Protein AF-A0AAC9HIW6-F1 (afdb_monomer)

Organism: Neomoorella thermoacetica (NCBI:txid1525)

Radius of gyration: 134.72 Å; Cα contacts (8 Å, |Δi|>4): 566; chains: 1; bounding box: 267×72×324 Å

Solvent-accessible surface area (backbone atoms only — not comparable to full-atom values): 29238 Å² total; per-residue (Å²): 131,88,80,77,84,81,56,79,87,78,58,59,91,78,73,78,48,80,86,75,48,47,89,92,57,62,85,50,72,87,77,58,80,74,64,59,77,73,52,54,58,70,50,55,76,42,67,44,76,46,74,49,79,44,72,67,45,78,42,55,54,67,35,43,58,46,83,43,36,85,79,64,51,91,64,54,34,23,78,82,32,73,86,77,53,34,26,36,43,38,54,84,88,72,13,62,20,55,39,22,32,48,86,79,70,42,74,39,68,48,77,57,97,91,41,79,35,58,40,33,31,39,35,35,67,43,82,88,80,74,36,37,36,39,32,33,26,26,50,80,35,86,96,56,35,79,36,84,35,61,35,86,52,63,45,45,31,22,36,33,45,48,30,28,42,65,59,67,53,74,70,56,53,54,65,65,53,75,58,68,56,95,89,72,80,69,70,72,64,48,30,60,52,16,36,53,42,23,50,52,68,20,90,89,44,68,50,72,94,79,89,75,83,73,66,98,53,26,52,61,53,50,52,50,51,49,51,52,50,49,52,52,52,51,52,50,52,51,50,53,50,52,50,50,49,52,52,50,53,50,52,50,52,51,51,52,51,53,49,53,51,52,52,53,51,50,54,52,50,52,52,51,51,51,51,51,52,51,49,53,70,69,30,79,80,24,66,68,55,41,49,48,54,52,49,54,52,50,51,51,52,51,52,54,49,52,56,51,51,53,52,49,53,51,51,51,51,50,52,54,50,53,53,51,50,53,54,52,36,59,72,31,89,52,92,83,26,21,54,59,65,39,69,56,91,57,91,79,66,82,52,93,47,58,21,52,58,50,34,52,50,53,50,51,55,49,52,54,50,52,50,52,49,51,53,53,52,49,54,52,50,51,52,52,48,51,52,50,50,53,52,48,55,51,49,54,44,64,78,61,44,100,52,98,42,73,63,66,59,48,55,78,56,30,39,98,86,73,45,71,36,84,86,71,86,60,86,45,81,53,77,54,78,47,74,62,58,63,72,37,37,62,46,70,49,63,88,98,49,67,34,60,90,75,82,49,68,49,42,24,50,76,81,42,78,52,49,79,78,77,59,30,39,80,36,59,48,99,84,58,38,34,42,30,40,35,26,70,92,53,56,41,52,90,85,50,39,37,35,44,32,29,54,41,66,74,86,116

Nearest PDB structures (foldseek):
  2bc4-assembly2_C  TM=2.965E-01  e=9.531E-01  Homo sapiens
  5fm5-assembly1_O  TM=4.163E-01  e=2.205E+00  Homo sapiens
  8to0-assembly1_j  TM=3.409E-01  e=9.983E+00  Mus musculus
  3zn6-assembly1_A-2  TM=1.725E-01  e=2.085E+00  Thermus virus P23-77

Sequence (508 aa):
MPIARIRGEQIKLGVIGNPHIDANNPIEESKLSINWNSHTEALQNKKVVDYIQVNDTSVAAGASEVDVSTIIGSRPTTASDPLSGEGVIVDAPKNKCIIRDGVTNEPITTVINSVAYEVFGRLTYDSVNSKFILKFFTASGAGGAEEPYTFASAATIDWQFAQRFNLLTVDELFAANEKFVEGAADASAHLNISQLAHDLYGASYNLDASGLPKLSKPVTQQIADEVSRAQTAEADLQSQINTEITNRTNAISDLQTQLNNEIAARQSADNNLQNLINTETSGVNNPAVKAKNIIDEVVTARGANTTLSDRLAAIETTAQNDVSQLKSDLASTAVGKGASMVGIEDAGAKFASSTVEGALSELFDKVNTDVANEASARQAADSALDGRVTALENEVTTARGSLASIDARLDVALNENGTLKEGTKIHVHKKAVVTPVVGQTRVDMPANEYFQNDGTLDVYVNGLLQAPGVNYTEVYDAQGRGIAVDFAPDTFVDGDVVILKWVVNNQA

Secondary structure (DSSP, 8-state):
-PPPPPPGGGS-TTSS-GGGS-TTS---GGGS---THHHHHHHHT-EEEEEEEEEEEEE-TT-SEEE-HHHHTT--BTTT-TTT--EE--STTT-EEEEEETTT-PBPEEEETTEEEEEEEEEEEETTTTEEEEEEEE--STTS--EE---SS-EEEEEEEEEEEE---HHHHHHHTT---TT-S-SHHHHHHHHHHHHHH-TTS---SS-S-S-SS-HHHHHHHHHHHHHHHHHHHHHHHHHHHHHHHHHHHHHHHHHHHHHHHHHHHHHHHHHHHHHHHH-TTSHHHHHHHHHHHHHHHHHHHHHHHHHHHHHHHHHHHHHHHHHHHHH--STTSGGGG-B---TT---S-SBHHHHHHHHHHHHHHHHHHHHHHHHHHHHHHHHHHHHHHHHHHHHH-SSS-HHHHHTTTB-TTSSBPTT---EEEEEEEE-PPTT--EEEPPTT--B-TTT--EEEETTEEEPBTTTBEEEE-TTS-EEEEE-TTSPPPTT--EEEEEEEE---

Mean predicted aligned error: 22.11 Å

Foldseek 3Di:
DDDDDDDPVNDPPPNDDPVNQPPVHHCPVVNVPPPVVVVVVVAQLDKDKDKDKDAFAKDAAFDQKDWCCVVQDPWDELVNCVPNSFTFDQDPPQQKKQKAFRPPRHFDWDADPNDIWGKIWRWHADPVVRITMTGIWTLPDDPRDTDGDTHNHMTTMMIITIGIDGPDDPVVVVVVVVPPDPPDPDDPVLAVVQLVCCLAPNDVGDDDDDPDDRDPGRPVVVVVVVVVVVVVVVVVVVVVVVVVVVVVVVVVVVVVVVVVVVVVVVVVVVVVVVVVVVCQVPPCPNPVVVVVVVVVVVVVVVVVVVVVVVVVVVVVVVVVVVVVVLVVQCPDPDQPGHQNPDADDPPPPPAPDRTPVRRVVVVVVVVVVVVVVVVVVVVVVVVVVVVVVVVVVVVVCVVCDPDDDPCVVCVVFADPVRHGDAPPWDKDKDKDKDDDDFFFFKDWDPPPDFAAPPPFKWKAKPRHTDDEPPQWDFDADPVRTGTIIGRPPDTDHPPMMMMMMGMDTPRD

Structure (mmCIF, N/CA/C/O backbone):
data_AF-A0AAC9HIW6-F1
#
_entry.id   AF-A0AAC9HIW6-F1
#
loop_
_atom_site.group_PDB
_atom_site.id
_atom_site.type_symbol
_atom_site.label_atom_id
_atom_site.label_alt_id
_atom_site.label_comp_id
_atom_site.label_asym_id
_atom_site.label_entity_id
_atom_site.label_seq_id
_atom_site.pdbx_PDB_ins_code
_atom_site.Cartn_x
_atom_site.Cartn_y
_atom_site.Cartn_z
_atom_site.occupancy
_atom_site.B_iso_or_equiv
_atom_site.auth_seq_id
_atom_site.auth_comp_id
_atom_site.auth_asym_id
_atom_site.auth_atom_id
_atom_site.pdbx_PDB_model_num
ATOM 1 N N . MET A 1 1 ? 137.167 4.591 -92.604 1.00 44.09 1 MET A N 1
ATOM 2 C CA . MET A 1 1 ? 136.403 4.903 -93.833 1.00 44.09 1 MET A CA 1
ATOM 3 C C . MET A 1 1 ? 134.966 5.196 -93.422 1.00 44.09 1 MET A C 1
ATOM 5 O O . MET A 1 1 ? 134.472 4.465 -92.572 1.00 44.09 1 MET A O 1
ATOM 9 N N . PRO A 1 2 ? 134.326 6.265 -93.918 1.00 47.91 2 PRO A N 1
ATOM 10 C CA . PRO A 1 2 ? 132.972 6.629 -93.507 1.00 47.91 2 PRO A CA 1
ATOM 11 C C . PRO A 1 2 ? 131.969 5.597 -94.040 1.00 47.91 2 PRO A C 1
ATOM 13 O O . PRO A 1 2 ? 131.916 5.344 -95.242 1.00 47.91 2 PRO A O 1
ATOM 16 N N . ILE A 1 3 ? 131.202 4.981 -93.138 1.00 52.31 3 ILE A N 1
ATOM 17 C CA . ILE A 1 3 ? 130.107 4.066 -93.484 1.00 52.31 3 ILE A CA 1
ATOM 18 C C . ILE A 1 3 ? 129.004 4.884 -94.165 1.00 52.31 3 ILE A C 1
ATOM 20 O O . ILE A 1 3 ? 128.481 5.844 -93.599 1.00 52.31 3 ILE A O 1
ATOM 24 N N . ALA A 1 4 ? 128.683 4.522 -95.405 1.00 60.56 4 ALA A N 1
ATOM 25 C CA . ALA A 1 4 ? 127.631 5.157 -96.183 1.00 60.56 4 ALA A CA 1
ATOM 26 C C . ALA A 1 4 ? 126.255 4.908 -95.542 1.00 60.56 4 ALA A C 1
ATOM 28 O O . ALA A 1 4 ? 125.926 3.785 -95.162 1.00 60.56 4 ALA A O 1
ATOM 29 N N . ARG A 1 5 ? 125.436 5.962 -95.448 1.00 59.97 5 ARG A N 1
ATOM 30 C CA . ARG A 1 5 ? 124.025 5.872 -95.042 1.00 59.97 5 ARG A CA 1
ATOM 31 C C . ARG A 1 5 ? 123.270 4.989 -96.043 1.00 59.97 5 ARG A C 1
ATOM 33 O O . ARG A 1 5 ? 123.221 5.319 -97.227 1.00 59.97 5 ARG A O 1
ATOM 40 N N . ILE A 1 6 ? 122.688 3.893 -95.563 1.00 66.56 6 ILE A N 1
ATOM 41 C CA . ILE A 1 6 ? 121.855 2.978 -96.357 1.00 66.56 6 ILE A CA 1
ATOM 42 C C . ILE A 1 6 ? 120.512 3.670 -96.641 1.00 66.56 6 ILE A C 1
ATOM 44 O O . ILE A 1 6 ? 119.904 4.227 -95.726 1.00 66.56 6 ILE A O 1
ATOM 48 N N . ARG A 1 7 ? 120.053 3.672 -97.899 1.00 66.88 7 ARG A N 1
ATOM 49 C CA . ARG A 1 7 ? 118.722 4.196 -98.274 1.00 66.88 7 ARG A CA 1
ATOM 50 C C . ARG A 1 7 ? 117.669 3.089 -98.190 1.00 66.88 7 ARG A C 1
ATOM 52 O O . ARG A 1 7 ? 117.997 1.922 -98.391 1.00 66.88 7 ARG A O 1
ATOM 59 N N . GLY A 1 8 ? 116.411 3.454 -97.929 1.00 59.19 8 GLY A N 1
ATOM 60 C CA . GLY A 1 8 ? 115.307 2.511 -97.687 1.00 59.19 8 GLY A CA 1
ATOM 61 C C . GLY A 1 8 ? 115.067 1.490 -98.806 1.00 59.19 8 GLY A C 1
ATOM 62 O O . GLY A 1 8 ? 114.638 0.378 -98.525 1.00 59.19 8 GLY A O 1
ATOM 63 N N . GLU A 1 9 ? 115.433 1.802 -100.052 1.00 67.25 9 GLU A N 1
ATOM 64 C CA . GLU A 1 9 ? 115.300 0.869 -101.182 1.00 67.25 9 GLU A CA 1
ATOM 65 C C . GLU A 1 9 ? 116.338 -0.272 -101.169 1.00 67.25 9 GLU A C 1
ATOM 67 O O . GLU A 1 9 ? 116.169 -1.274 -101.861 1.00 67.25 9 GLU A O 1
ATOM 72 N N . GLN A 1 10 ? 117.419 -0.149 -100.387 1.00 65.81 10 GLN A N 1
ATOM 73 C CA . GLN A 1 10 ? 118.483 -1.160 -100.291 1.00 65.81 10 GLN A CA 1
ATOM 74 C C . GLN A 1 10 ? 118.188 -2.254 -99.251 1.00 65.81 10 GLN A C 1
ATOM 76 O O . GLN A 1 10 ? 118.925 -3.238 -99.174 1.00 65.81 10 GLN A O 1
ATOM 81 N N . ILE A 1 11 ? 117.112 -2.114 -98.471 1.00 67.06 11 ILE A N 1
ATOM 82 C CA . ILE A 1 11 ? 116.659 -3.116 -97.503 1.00 67.06 11 ILE A CA 1
ATOM 83 C C . ILE A 1 11 ? 115.458 -3.835 -98.120 1.00 67.06 11 ILE A C 1
ATOM 85 O O . ILE A 1 11 ? 114.354 -3.299 -98.168 1.00 67.06 11 ILE A O 1
ATOM 89 N N . LYS A 1 12 ? 115.664 -5.058 -98.626 1.00 64.19 12 LYS A N 1
ATOM 90 C CA . LYS A 1 12 ? 114.551 -5.876 -99.133 1.00 64.19 12 LYS A CA 1
ATOM 91 C C . LYS A 1 12 ? 113.616 -6.252 -97.976 1.00 64.19 12 LYS A C 1
ATOM 93 O O . LYS A 1 12 ? 114.070 -6.544 -96.867 1.00 64.19 12 LYS A O 1
ATOM 98 N N . LEU A 1 13 ? 112.312 -6.266 -98.248 1.00 56.16 13 LEU A N 1
ATOM 99 C CA . LEU A 1 13 ? 111.277 -6.635 -97.281 1.00 56.16 13 LEU A CA 1
ATOM 100 C C . LEU A 1 13 ? 111.571 -8.038 -96.707 1.00 56.16 13 LEU A C 1
ATOM 102 O O . LEU A 1 13 ? 111.753 -8.986 -97.468 1.00 56.16 13 LEU A O 1
ATOM 106 N N . GLY A 1 14 ? 111.674 -8.154 -95.378 1.00 63.53 14 GLY A N 1
ATOM 107 C CA . GLY A 1 14 ? 111.996 -9.407 -94.675 1.00 63.53 14 GLY A CA 1
ATOM 108 C C . GLY A 1 14 ? 113.484 -9.662 -94.377 1.00 63.53 14 GLY A C 1
ATOM 109 O O . GLY A 1 14 ? 113.801 -10.670 -93.754 1.00 63.53 14 GLY A O 1
ATOM 110 N N . VAL A 1 15 ? 114.402 -8.765 -94.769 1.00 62.41 15 VAL A N 1
ATOM 111 C CA . VAL A 1 15 ? 115.852 -8.906 -94.490 1.00 62.41 15 VAL A CA 1
ATOM 112 C C . VAL A 1 15 ? 116.227 -8.512 -93.052 1.00 62.41 15 VAL A C 1
ATOM 114 O O . VAL A 1 15 ? 117.211 -9.015 -92.518 1.00 62.41 15 VAL A O 1
ATOM 117 N N . ILE A 1 16 ? 115.416 -7.687 -92.381 1.00 61.56 16 ILE A N 1
ATOM 118 C CA . ILE A 1 16 ? 115.537 -7.418 -90.939 1.00 61.56 16 ILE A CA 1
ATOM 119 C C . ILE A 1 16 ? 114.528 -8.308 -90.203 1.00 61.56 16 ILE A C 1
ATOM 121 O O . ILE A 1 16 ? 113.369 -7.947 -90.033 1.00 61.56 16 ILE A O 1
ATOM 125 N N . GLY A 1 17 ? 114.958 -9.510 -89.817 1.00 61.03 17 GLY A N 1
ATOM 126 C CA . GLY A 1 17 ? 114.200 -10.384 -88.911 1.00 61.03 17 GLY A CA 1
ATOM 127 C C . GLY A 1 17 ? 114.368 -9.997 -87.435 1.00 61.03 17 GLY A C 1
ATOM 128 O O . GLY A 1 17 ? 115.330 -9.315 -87.088 1.00 61.03 17 GLY A O 1
ATOM 129 N N . ASN A 1 18 ? 113.485 -10.506 -86.569 1.00 58.16 18 ASN A N 1
ATOM 130 C CA . ASN A 1 18 ? 113.447 -10.255 -85.116 1.00 58.16 18 ASN A CA 1
ATOM 131 C C . ASN A 1 18 ? 114.799 -10.354 -84.354 1.00 58.16 18 ASN A C 1
ATOM 133 O O . ASN A 1 18 ? 114.963 -9.621 -83.387 1.00 58.16 18 ASN A O 1
ATOM 137 N N . PRO A 1 19 ? 115.795 -11.174 -84.762 1.00 58.41 19 PRO A N 1
ATOM 138 C CA . PRO A 1 19 ? 117.112 -11.198 -84.110 1.00 58.41 19 PRO A CA 1
ATOM 139 C C . PRO A 1 19 ? 117.991 -9.956 -84.353 1.00 58.41 19 PRO A C 1
ATOM 141 O O . PRO A 1 19 ? 119.019 -9.811 -83.702 1.00 58.41 19 PRO A O 1
ATOM 144 N N . HIS A 1 20 ? 117.638 -9.089 -85.310 1.00 60.75 20 HIS A N 1
ATOM 145 C CA . HIS A 1 20 ? 118.397 -7.874 -85.652 1.00 60.75 20 HIS A CA 1
ATOM 146 C C . HIS A 1 20 ? 117.937 -6.634 -84.873 1.00 60.75 20 HIS A C 1
ATOM 148 O O . HIS A 1 20 ? 118.502 -5.554 -85.042 1.00 60.75 20 HIS A O 1
ATOM 154 N N . ILE A 1 21 ? 116.909 -6.790 -84.040 1.00 63.66 21 ILE A N 1
ATOM 155 C CA . ILE A 1 21 ? 116.496 -5.815 -83.039 1.00 63.66 21 ILE A CA 1
ATOM 156 C C . ILE A 1 21 ? 117.075 -6.335 -81.721 1.00 63.66 21 ILE A C 1
ATOM 158 O O . ILE A 1 21 ? 116.691 -7.404 -81.253 1.00 63.66 21 ILE A O 1
ATOM 162 N N . ASP A 1 22 ? 118.066 -5.634 -81.173 1.00 61.56 22 ASP A N 1
ATOM 163 C CA . ASP A 1 22 ? 118.659 -5.976 -79.879 1.00 61.56 22 ASP A CA 1
ATOM 164 C C . ASP A 1 22 ? 117.562 -5.970 -78.805 1.00 61.56 22 ASP A C 1
ATOM 166 O O . ASP A 1 22 ? 116.867 -4.970 -78.631 1.00 61.56 22 ASP A O 1
ATOM 170 N N . ALA A 1 23 ? 117.404 -7.075 -78.072 1.00 62.59 23 ALA A N 1
ATOM 171 C CA . ALA A 1 23 ? 116.426 -7.175 -76.988 1.00 62.59 23 ALA A CA 1
ATOM 172 C C . ALA A 1 23 ? 116.682 -6.146 -75.868 1.00 62.59 23 ALA A C 1
ATOM 174 O O . ALA A 1 23 ? 115.753 -5.789 -75.147 1.00 62.59 23 ALA A O 1
ATOM 175 N N . ASN A 1 24 ? 117.917 -5.644 -75.746 1.00 65.00 24 ASN A N 1
ATOM 176 C CA . ASN A 1 24 ? 118.284 -4.594 -74.797 1.00 65.00 24 ASN A CA 1
ATOM 177 C C . ASN A 1 24 ? 118.115 -3.172 -75.362 1.00 65.00 24 ASN A C 1
ATOM 179 O O . ASN A 1 24 ? 118.174 -2.215 -74.596 1.00 65.00 24 ASN A O 1
ATOM 183 N N . ASN A 1 25 ? 117.898 -3.023 -76.673 1.00 61.91 25 ASN A N 1
ATOM 184 C CA . ASN A 1 25 ? 117.625 -1.748 -77.342 1.00 61.91 25 ASN A CA 1
ATOM 185 C C . ASN A 1 25 ? 116.471 -1.916 -78.350 1.00 61.91 25 ASN A C 1
ATOM 187 O O . ASN A 1 25 ? 116.685 -1.793 -79.564 1.00 61.91 25 ASN A O 1
ATOM 191 N N . PRO A 1 26 ? 115.246 -2.223 -77.879 1.00 62.62 26 PRO A N 1
ATOM 192 C CA . PRO A 1 26 ? 114.083 -2.260 -78.753 1.00 62.62 26 PRO A CA 1
ATOM 193 C C . PRO A 1 26 ? 113.913 -0.896 -79.437 1.00 62.62 26 PRO A C 1
ATOM 195 O O . PRO A 1 26 ? 114.152 0.148 -78.829 1.00 62.62 26 PRO A O 1
ATOM 198 N N . ILE A 1 27 ? 113.505 -0.885 -80.711 1.00 67.12 27 ILE A N 1
ATOM 199 C CA . ILE A 1 27 ? 113.078 0.357 -81.368 1.00 67.12 27 ILE A CA 1
ATOM 200 C C . ILE A 1 27 ? 111.833 0.825 -80.617 1.00 67.12 27 ILE A C 1
ATOM 202 O O . ILE A 1 27 ? 110.750 0.277 -80.802 1.00 67.12 27 ILE A O 1
ATOM 206 N N . GLU A 1 28 ? 112.008 1.797 -79.728 1.00 62.00 28 GLU A N 1
ATOM 207 C CA . GLU A 1 28 ? 110.903 2.405 -79.001 1.00 62.00 28 GLU A CA 1
ATOM 208 C C . GLU A 1 28 ? 109.886 2.973 -79.996 1.00 62.00 28 GLU A C 1
ATOM 210 O O . GLU A 1 28 ? 110.254 3.523 -81.035 1.00 62.00 28 GLU A O 1
ATOM 215 N N . GLU A 1 29 ? 108.600 2.885 -79.670 1.00 57.56 29 GLU A N 1
ATOM 216 C CA . GLU A 1 29 ? 107.505 3.412 -80.495 1.00 57.56 29 GLU A CA 1
ATOM 217 C C . GLU A 1 29 ? 107.685 4.920 -80.792 1.00 57.56 29 GLU A C 1
ATOM 219 O O . GLU A 1 29 ? 107.301 5.411 -81.851 1.00 57.56 29 GLU A O 1
ATOM 224 N N . SER A 1 30 ? 108.422 5.632 -79.927 1.00 56.78 30 SER A N 1
ATOM 225 C CA . SER A 1 30 ? 108.881 7.020 -80.104 1.00 56.78 30 SER A CA 1
ATOM 226 C C . SER A 1 30 ? 109.753 7.249 -81.353 1.00 56.78 30 SER A C 1
ATOM 228 O O . SER A 1 30 ? 109.843 8.369 -81.861 1.00 56.78 30 SER A O 1
ATOM 230 N N . LYS A 1 31 ? 110.396 6.194 -81.869 1.00 59.75 31 LYS A N 1
ATOM 231 C CA . LYS A 1 31 ? 111.268 6.186 -83.055 1.00 59.75 31 LYS A CA 1
ATOM 232 C C . LYS A 1 31 ? 110.527 5.754 -84.331 1.00 59.75 31 LYS A C 1
ATOM 234 O O . LYS A 1 31 ? 111.092 5.866 -85.418 1.00 59.75 31 LYS A O 1
ATOM 239 N N . LEU A 1 32 ? 109.274 5.303 -84.214 1.00 59.78 32 LEU A N 1
ATOM 240 C CA . LEU A 1 32 ? 108.338 5.041 -85.312 1.00 59.78 32 LEU A CA 1
ATOM 241 C C . LEU A 1 32 ? 107.394 6.243 -85.447 1.00 59.78 32 LEU A C 1
ATOM 243 O O . LEU A 1 32 ? 106.237 6.205 -85.043 1.00 59.78 32 LEU A O 1
ATOM 247 N N . SER A 1 33 ? 107.893 7.357 -85.984 1.00 58.78 33 SER A N 1
ATOM 248 C CA . SER A 1 33 ? 107.116 8.597 -86.096 1.00 58.78 33 SER A CA 1
ATOM 249 C C . SER A 1 33 ? 106.036 8.521 -87.190 1.00 58.78 33 SER A C 1
ATOM 251 O O . SER A 1 33 ? 106.168 9.143 -88.242 1.00 58.78 33 SER A O 1
ATOM 253 N N . ILE A 1 34 ? 104.939 7.801 -86.948 1.00 61.44 34 ILE A N 1
ATOM 254 C CA . ILE A 1 34 ? 103.656 8.102 -87.595 1.00 61.44 34 ILE A CA 1
ATOM 255 C C . ILE A 1 34 ? 102.951 9.098 -86.675 1.00 61.44 34 ILE A C 1
ATOM 257 O O . ILE A 1 34 ? 102.331 8.723 -85.683 1.00 61.44 34 ILE A O 1
ATOM 261 N N . ASN A 1 35 ? 103.105 10.391 -86.965 1.00 56.59 35 ASN A N 1
ATOM 262 C CA . ASN A 1 35 ? 102.430 11.448 -86.217 1.00 56.59 35 ASN A CA 1
ATOM 263 C C . ASN A 1 35 ? 100.936 11.464 -86.582 1.00 56.59 35 ASN A C 1
ATOM 265 O O . ASN A 1 35 ? 100.510 12.194 -87.478 1.00 56.59 35 ASN A O 1
ATOM 269 N N . TRP A 1 36 ? 100.144 10.638 -85.898 1.00 55.59 36 TRP A N 1
ATOM 270 C CA . TRP A 1 36 ? 98.689 10.595 -86.048 1.00 55.59 36 TRP A CA 1
ATOM 271 C C . TRP A 1 36 ? 98.019 11.948 -85.758 1.00 55.59 36 TRP A C 1
ATOM 273 O O . TRP A 1 36 ? 97.012 12.255 -86.392 1.00 55.59 36 TRP A O 1
ATOM 283 N N . ASN A 1 37 ? 98.618 12.806 -84.918 1.00 55.38 37 ASN A N 1
ATOM 284 C CA . ASN A 1 37 ? 98.081 14.141 -84.622 1.00 55.38 37 ASN A CA 1
ATOM 285 C C . ASN A 1 37 ? 98.117 15.075 -85.844 1.00 55.38 37 ASN A C 1
ATOM 287 O O . ASN A 1 37 ? 97.235 15.916 -85.990 1.00 55.38 37 ASN A O 1
ATOM 291 N N . SER A 1 38 ? 99.062 14.884 -86.772 1.00 56.53 38 SER A N 1
ATOM 292 C CA . SER A 1 38 ? 99.062 15.577 -88.073 1.00 56.53 38 SER A CA 1
ATOM 293 C C . SER A 1 38 ? 98.054 14.990 -89.073 1.00 56.53 38 SER A C 1
ATOM 295 O O . SER A 1 38 ? 97.793 15.599 -90.106 1.00 56.53 38 SER A O 1
ATOM 297 N N . HIS A 1 39 ? 97.486 13.809 -88.799 1.00 57.12 39 HIS A N 1
ATOM 298 C CA . HIS A 1 39 ? 96.496 13.152 -89.659 1.00 57.12 39 HIS A CA 1
ATOM 299 C C . HIS A 1 39 ? 95.048 13.486 -89.264 1.00 57.12 39 HIS A C 1
ATOM 301 O O . HIS A 1 39 ? 94.166 13.478 -90.121 1.00 57.12 39 HIS A O 1
ATOM 307 N N . THR A 1 40 ? 94.789 13.848 -88.004 1.00 53.66 40 THR A N 1
ATOM 308 C CA . THR A 1 40 ? 93.480 14.348 -87.537 1.00 53.66 40 THR A CA 1
ATOM 309 C C . THR A 1 40 ? 93.068 15.668 -88.199 1.00 53.66 40 THR A C 1
ATOM 311 O O . THR A 1 40 ? 91.885 15.874 -88.480 1.00 53.66 40 THR A O 1
ATOM 314 N N . GLU A 1 41 ? 94.029 16.521 -88.568 1.00 56.22 41 GLU A N 1
ATOM 315 C CA . GLU A 1 41 ? 93.767 17.763 -89.315 1.00 56.22 41 GLU A CA 1
ATOM 316 C C . GLU A 1 41 ? 93.241 17.506 -90.741 1.00 56.22 41 GLU A C 1
ATOM 318 O O . GLU A 1 41 ? 92.534 18.341 -91.312 1.00 56.22 41 GLU A O 1
ATOM 323 N N . ALA A 1 42 ? 93.519 16.331 -91.321 1.00 56.47 42 ALA A N 1
ATOM 324 C CA . ALA A 1 42 ? 93.086 16.000 -92.676 1.00 56.47 42 ALA A CA 1
ATOM 325 C C . ALA A 1 42 ? 91.572 15.749 -92.791 1.00 56.47 42 ALA A C 1
ATOM 327 O O . ALA A 1 42 ? 91.059 15.801 -93.910 1.00 56.47 42 ALA A O 1
ATOM 328 N N . LEU A 1 43 ? 90.870 15.499 -91.674 1.00 57.25 43 LEU A N 1
ATOM 329 C CA . LEU A 1 43 ? 89.418 15.267 -91.624 1.00 57.25 43 LEU A CA 1
ATOM 330 C C . LEU A 1 43 ? 88.646 16.402 -90.932 1.00 57.25 43 LEU A C 1
ATOM 332 O O . LEU A 1 43 ? 87.542 16.710 -91.371 1.00 57.25 43 LEU A O 1
ATOM 336 N N . GLN A 1 44 ? 89.224 17.078 -89.931 1.00 59.38 44 GLN A N 1
ATOM 337 C CA . GLN A 1 44 ? 88.555 18.176 -89.209 1.00 59.38 44 GLN A CA 1
ATOM 338 C C . GLN A 1 44 ? 88.249 19.401 -90.093 1.00 59.38 44 GLN A C 1
ATOM 340 O O . GLN A 1 44 ? 87.242 20.070 -89.888 1.00 59.38 44 GLN A O 1
ATOM 345 N N . ASN A 1 45 ? 89.050 19.652 -91.136 1.00 59.59 45 ASN A N 1
ATOM 346 C CA . ASN A 1 45 ? 88.795 20.716 -92.121 1.00 59.59 45 ASN A CA 1
ATOM 347 C C . ASN A 1 45 ? 88.087 20.227 -93.400 1.00 59.59 45 ASN A C 1
ATOM 349 O O . ASN A 1 45 ? 87.976 20.971 -94.381 1.00 59.59 45 ASN A O 1
ATOM 353 N N . LYS A 1 46 ? 87.602 18.979 -93.435 1.00 65.88 46 LYS A N 1
ATOM 354 C CA . LYS A 1 46 ? 86.777 18.486 -94.546 1.00 65.88 46 LYS A CA 1
ATOM 355 C C . LYS A 1 46 ? 85.322 18.826 -94.255 1.00 65.88 46 LYS A C 1
ATOM 357 O O . LYS A 1 46 ? 84.661 18.153 -93.473 1.00 65.88 46 LYS A O 1
ATOM 362 N N . LYS A 1 47 ? 84.820 19.874 -94.911 1.00 74.00 47 LYS A N 1
ATOM 363 C CA . LYS A 1 47 ? 83.390 20.199 -94.883 1.00 74.00 47 LYS A CA 1
ATOM 364 C C . LYS A 1 47 ? 82.611 19.078 -95.565 1.00 74.00 47 LYS A C 1
ATOM 366 O O . LYS A 1 47 ? 82.938 18.707 -96.697 1.00 74.00 47 LYS A O 1
ATOM 371 N N . VAL A 1 48 ? 81.575 18.578 -94.903 1.00 79.12 48 VAL A N 1
ATOM 372 C CA . VAL A 1 48 ? 80.612 17.663 -95.520 1.00 79.12 48 VAL A CA 1
ATOM 373 C C . VAL A 1 48 ? 79.467 18.496 -96.075 1.00 79.12 48 VAL A C 1
ATOM 375 O O . VAL A 1 48 ? 78.988 19.429 -95.428 1.00 79.12 48 VAL A O 1
ATOM 378 N N . VAL A 1 49 ? 79.078 18.189 -97.311 1.00 82.31 49 VAL A N 1
ATOM 379 C CA . VAL A 1 49 ? 77.858 18.727 -97.908 1.00 82.31 49 VAL A CA 1
ATOM 380 C C . VAL A 1 49 ? 76.735 17.761 -97.580 1.00 82.31 49 VAL A C 1
ATOM 382 O O . VAL A 1 49 ? 76.815 16.589 -97.941 1.00 82.31 49 VAL A O 1
ATOM 385 N N . ASP A 1 50 ? 75.705 18.268 -96.923 1.00 86.44 50 ASP A N 1
ATOM 386 C CA . ASP A 1 50 ? 74.453 17.557 -96.708 1.00 86.44 50 ASP A CA 1
ATOM 387 C C . ASP A 1 50 ? 73.374 18.149 -97.616 1.00 86.44 50 ASP A C 1
ATOM 389 O O . ASP A 1 50 ? 73.267 19.371 -97.759 1.00 86.44 50 ASP A O 1
ATOM 393 N N . TYR A 1 51 ? 72.623 17.264 -98.267 1.00 86.12 51 TYR A N 1
ATOM 394 C CA . TYR A 1 51 ? 71.497 17.621 -99.118 1.00 86.12 51 TYR A CA 1
ATOM 395 C C . TYR A 1 51 ? 70.222 17.392 -98.324 1.00 86.12 51 TYR A C 1
ATOM 397 O O . TYR A 1 51 ? 69.789 16.258 -98.128 1.00 86.12 51 TYR A O 1
ATOM 405 N N . ILE A 1 52 ? 69.612 18.487 -97.889 1.00 87.69 52 ILE A N 1
ATOM 406 C CA . ILE A 1 52 ? 68.364 18.438 -97.142 1.00 87.69 52 ILE A CA 1
ATOM 407 C C . ILE A 1 52 ? 67.222 18.341 -98.139 1.00 87.69 52 ILE A C 1
ATOM 409 O O . ILE A 1 52 ? 67.030 19.242 -98.958 1.00 87.69 52 ILE A O 1
ATOM 413 N N . GLN A 1 53 ? 66.464 17.253 -98.040 1.00 90.56 53 GLN A N 1
ATOM 414 C CA . GLN A 1 53 ? 65.200 17.078 -98.739 1.00 90.56 53 GLN A CA 1
ATOM 415 C C . GLN A 1 53 ? 64.112 17.916 -98.065 1.00 90.56 53 GLN A C 1
ATOM 417 O O . GLN A 1 53 ? 63.892 17.819 -96.857 1.00 90.56 53 GLN A O 1
ATOM 422 N N . VAL A 1 54 ? 63.408 18.700 -98.869 1.00 90.56 54 VAL A N 1
ATOM 423 C CA . VAL A 1 54 ? 62.185 19.404 -98.506 1.00 90.56 54 VAL A CA 1
ATOM 424 C C . VAL A 1 54 ? 61.079 18.878 -99.405 1.00 90.56 54 VAL A C 1
ATOM 426 O O . VAL A 1 54 ? 61.220 18.890 -100.627 1.00 90.56 54 VAL A O 1
ATOM 429 N N . ASN A 1 55 ? 59.981 18.443 -98.798 1.00 90.81 55 ASN A N 1
ATOM 430 C CA . ASN A 1 55 ? 58.827 17.946 -99.533 1.00 90.81 55 ASN A CA 1
ATOM 431 C C . ASN A 1 55 ? 57.684 18.959 -99.514 1.00 90.81 55 ASN A C 1
ATOM 433 O O . ASN A 1 55 ? 57.623 19.825 -98.637 1.00 90.81 55 ASN A O 1
ATOM 437 N N . ASP A 1 56 ? 56.778 18.821 -100.473 1.00 90.06 56 ASP A N 1
ATOM 438 C CA . ASP A 1 56 ? 55.467 19.465 -100.484 1.00 90.06 56 ASP A CA 1
ATOM 439 C C . ASP A 1 56 ? 55.487 21.008 -100.439 1.00 90.06 56 ASP A C 1
ATOM 441 O O . ASP A 1 56 ? 54.626 21.653 -99.835 1.00 90.06 56 ASP A O 1
ATOM 445 N N . THR A 1 57 ? 56.465 21.647 -101.092 1.00 91.81 57 THR A N 1
ATOM 446 C CA . THR A 1 57 ? 56.512 23.116 -101.175 1.00 91.81 57 THR A CA 1
ATOM 447 C C . THR A 1 57 ? 55.555 23.630 -102.251 1.00 91.81 57 THR A C 1
ATOM 449 O O . THR A 1 57 ? 55.712 23.336 -103.433 1.00 91.81 57 THR A O 1
ATOM 452 N N . SER A 1 58 ? 54.571 24.436 -101.858 1.00 92.00 58 SER A N 1
ATOM 453 C CA . SER A 1 58 ? 53.587 25.019 -102.780 1.00 92.00 58 SER A CA 1
ATOM 454 C C . SER A 1 58 ? 54.167 26.168 -103.614 1.00 92.00 58 SER A C 1
ATOM 456 O O . SER A 1 58 ? 54.707 27.133 -103.073 1.00 92.00 58 SER A O 1
ATOM 458 N N . VAL A 1 59 ? 53.969 26.114 -104.932 1.00 92.06 59 VAL A N 1
ATOM 459 C CA . VAL A 1 59 ? 54.334 27.145 -105.914 1.00 92.06 59 VAL A CA 1
ATOM 460 C C . VAL A 1 59 ? 53.066 27.681 -106.580 1.00 92.06 59 VAL A C 1
ATOM 462 O O . VAL A 1 59 ? 52.238 26.915 -107.073 1.00 92.06 59 VAL A O 1
ATOM 465 N N . ALA A 1 60 ? 52.890 29.003 -106.606 1.00 91.81 60 ALA A N 1
ATOM 466 C CA . ALA A 1 60 ? 51.727 29.637 -107.228 1.00 91.81 60 ALA A CA 1
ATOM 467 C C . ALA A 1 60 ? 51.834 29.686 -108.767 1.00 91.81 60 ALA A C 1
ATOM 469 O O . ALA A 1 60 ? 52.929 29.727 -109.328 1.00 91.81 60 ALA A O 1
ATOM 470 N N . ALA A 1 61 ? 50.691 29.745 -109.460 1.00 90.56 61 ALA A N 1
ATOM 471 C CA . ALA A 1 61 ? 50.665 29.975 -110.906 1.00 90.56 61 ALA A CA 1
ATOM 472 C C . ALA A 1 61 ? 51.288 31.340 -111.250 1.00 90.56 61 ALA A C 1
ATOM 474 O O . ALA A 1 61 ? 50.983 32.345 -110.608 1.00 90.56 61 ALA A O 1
ATOM 475 N N . GLY A 1 62 ? 52.144 31.382 -112.267 1.00 90.12 62 GLY A N 1
ATOM 476 C CA . GLY A 1 62 ? 52.885 32.575 -112.674 1.00 90.12 62 GLY A CA 1
ATOM 477 C C . GLY A 1 62 ? 54.104 32.901 -111.804 1.00 90.12 62 GLY A C 1
ATOM 478 O O . GLY A 1 62 ? 54.724 33.939 -112.020 1.00 90.12 62 GLY A O 1
ATOM 479 N N . ALA A 1 63 ? 54.467 32.056 -110.833 1.00 91.38 63 ALA A N 1
ATOM 480 C CA . ALA A 1 63 ? 55.632 32.292 -109.986 1.00 91.38 63 ALA A CA 1
ATOM 481 C C . ALA A 1 63 ? 56.941 31.893 -110.692 1.00 91.38 63 ALA A C 1
ATOM 483 O O . ALA A 1 63 ? 57.073 30.780 -111.210 1.00 91.38 63 ALA A O 1
ATOM 484 N N . SER A 1 64 ? 57.924 32.796 -110.670 1.00 91.62 64 SER A N 1
ATOM 485 C CA . SER A 1 64 ? 59.320 32.540 -111.063 1.00 91.62 64 SER A CA 1
ATOM 486 C C . SER A 1 64 ? 60.253 32.337 -109.862 1.00 91.62 64 SER A C 1
ATOM 488 O O . SER A 1 64 ? 61.430 32.014 -110.026 1.00 91.62 64 SER A O 1
ATOM 490 N N . GLU A 1 65 ? 59.736 32.536 -108.648 1.00 93.75 65 GLU A N 1
ATOM 491 C CA . GLU A 1 65 ? 60.447 32.351 -107.386 1.00 93.75 65 GLU A CA 1
ATOM 492 C C . GLU A 1 65 ? 59.481 32.095 -106.217 1.00 93.75 65 GLU A C 1
ATOM 494 O O . GLU A 1 65 ? 58.296 32.424 -106.303 1.00 93.75 65 GLU A O 1
ATOM 499 N N . VAL A 1 66 ? 59.987 31.510 -105.127 1.00 94.12 66 VAL A N 1
ATOM 500 C CA . VAL A 1 66 ? 59.248 31.248 -103.880 1.00 94.12 66 VAL A CA 1
ATOM 501 C C . VAL A 1 66 ? 60.098 31.639 -102.670 1.00 94.12 66 VAL A C 1
ATOM 503 O O . VAL A 1 66 ? 61.289 31.328 -102.610 1.00 94.12 66 VAL A O 1
ATOM 506 N N . ASP A 1 67 ? 59.481 32.307 -101.692 1.00 93.50 67 ASP A N 1
ATOM 507 C CA . ASP A 1 67 ? 60.086 32.573 -100.382 1.00 93.50 67 ASP A CA 1
ATOM 508 C C . ASP A 1 67 ? 60.049 31.297 -99.532 1.00 93.50 67 ASP A C 1
ATOM 510 O O . ASP A 1 67 ? 58.981 30.805 -99.169 1.00 93.50 67 ASP A O 1
ATOM 514 N N . VAL A 1 68 ? 61.227 30.758 -99.231 1.00 92.19 68 VAL A N 1
ATOM 515 C CA . VAL A 1 68 ? 61.414 29.502 -98.487 1.00 92.19 68 VAL A CA 1
ATOM 516 C C . VAL A 1 68 ? 62.038 29.745 -97.110 1.00 92.19 68 VAL A C 1
ATOM 518 O O . VAL A 1 68 ? 62.552 28.823 -96.475 1.00 92.19 68 VAL A O 1
ATOM 521 N N . SER A 1 69 ? 61.991 30.985 -96.613 1.00 90.38 69 SER A N 1
ATOM 522 C CA . SER A 1 69 ? 62.657 31.382 -95.365 1.00 90.38 69 SER A CA 1
ATOM 523 C C . SER A 1 69 ? 62.157 30.611 -94.141 1.00 90.38 69 SER A C 1
ATOM 525 O O . SER A 1 69 ? 62.953 30.238 -93.286 1.00 90.38 69 SER A O 1
ATOM 527 N N . THR A 1 70 ? 60.856 30.315 -94.059 1.00 86.88 70 THR A N 1
ATOM 528 C CA . THR A 1 70 ? 60.275 29.537 -92.947 1.00 86.88 70 THR A CA 1
ATOM 529 C C . THR A 1 70 ? 60.696 28.069 -92.963 1.00 86.88 70 THR A C 1
ATOM 531 O O . THR A 1 70 ? 60.771 27.452 -91.905 1.00 86.88 70 THR A O 1
ATOM 534 N N . ILE A 1 71 ? 60.995 27.525 -94.146 1.00 86.81 71 ILE A N 1
ATOM 535 C CA . ILE A 1 71 ? 61.438 26.139 -94.342 1.00 86.81 71 ILE A CA 1
ATOM 536 C C . ILE A 1 71 ? 62.910 25.999 -93.949 1.00 86.81 71 ILE A C 1
ATOM 538 O O . ILE A 1 71 ? 63.290 25.061 -93.250 1.00 86.81 71 ILE A O 1
ATOM 542 N N . ILE A 1 72 ? 63.750 26.938 -94.389 1.00 86.75 72 ILE A N 1
ATOM 543 C CA . ILE A 1 72 ? 65.186 26.915 -94.088 1.00 86.75 72 ILE A CA 1
ATOM 544 C C . ILE A 1 72 ? 65.455 27.337 -92.637 1.00 86.75 72 ILE A C 1
ATOM 546 O O . ILE A 1 72 ? 66.378 26.821 -92.002 1.00 86.75 72 ILE A O 1
ATOM 550 N N . GLY A 1 73 ? 64.631 28.229 -92.089 1.00 84.81 73 GLY A N 1
ATOM 551 C CA . GLY A 1 73 ? 64.751 28.728 -90.725 1.00 84.81 73 GLY A CA 1
ATOM 552 C C . GLY A 1 73 ? 65.965 29.640 -90.539 1.00 84.81 73 GLY A C 1
ATOM 553 O O . GLY A 1 73 ? 66.406 30.328 -91.456 1.00 84.81 73 GLY A O 1
ATOM 554 N N . SER A 1 74 ? 66.530 29.641 -89.332 1.00 80.12 74 SER A N 1
ATOM 555 C CA . SER A 1 74 ? 67.655 30.497 -88.927 1.00 80.12 74 SER A CA 1
ATOM 556 C C . SER A 1 74 ? 69.040 29.943 -89.299 1.00 80.12 74 SER A C 1
ATOM 558 O O . SER A 1 74 ? 70.035 30.271 -88.651 1.00 80.12 74 SER A O 1
ATOM 560 N N . ARG A 1 75 ? 69.130 29.076 -90.317 1.00 80.88 75 ARG A N 1
ATOM 561 C CA . ARG A 1 75 ? 70.408 28.478 -90.731 1.00 80.88 75 ARG A CA 1
ATOM 562 C C . ARG A 1 75 ? 71.348 29.554 -91.302 1.00 80.88 75 ARG A C 1
ATOM 564 O O . ARG A 1 75 ? 70.898 30.370 -92.107 1.00 80.88 75 ARG A O 1
ATOM 571 N N . PRO A 1 76 ? 72.648 29.547 -90.945 1.00 81.06 76 PRO A N 1
ATOM 572 C CA . PRO A 1 76 ? 73.614 30.473 -91.530 1.00 81.06 76 PRO A CA 1
ATOM 573 C C . PRO A 1 76 ? 73.758 30.213 -93.032 1.00 81.06 76 PRO A C 1
ATOM 575 O O . PRO A 1 76 ? 73.488 29.108 -93.506 1.00 81.06 76 PRO A O 1
ATOM 578 N N . THR A 1 77 ? 74.200 31.215 -93.788 1.00 79.31 77 THR A N 1
ATOM 579 C CA . THR A 1 77 ? 74.510 31.073 -95.220 1.00 79.31 77 THR A CA 1
ATOM 580 C C . THR A 1 77 ? 76.012 31.043 -95.449 1.00 79.31 77 THR A C 1
ATOM 582 O O . THR A 1 77 ? 76.760 31.705 -94.726 1.00 79.31 77 THR A O 1
ATOM 585 N N . THR A 1 78 ? 76.455 30.376 -96.515 1.00 73.00 78 THR A N 1
ATOM 586 C CA . THR A 1 78 ? 77.869 30.430 -96.920 1.00 73.00 78 THR A CA 1
ATOM 587 C C . THR A 1 78 ? 78.331 31.845 -97.279 1.00 73.00 78 THR A C 1
ATOM 589 O O . THR A 1 78 ? 79.520 32.132 -97.186 1.00 73.00 78 THR A O 1
ATOM 592 N N . ALA A 1 79 ? 77.404 32.736 -97.647 1.00 65.94 79 ALA A N 1
ATOM 593 C CA . ALA A 1 79 ? 77.683 34.142 -97.929 1.00 65.94 79 ALA A CA 1
ATOM 594 C C . ALA A 1 79 ? 77.901 34.977 -96.652 1.00 65.94 79 ALA A C 1
ATOM 596 O O . ALA A 1 79 ? 78.702 35.909 -96.654 1.00 65.94 79 ALA A O 1
ATOM 597 N N . SER A 1 80 ? 77.203 34.651 -95.556 1.00 59.53 80 SER A N 1
ATOM 598 C CA . SER A 1 80 ? 77.334 35.343 -94.263 1.00 59.53 80 SER A CA 1
ATOM 599 C C . SER A 1 80 ? 78.590 34.955 -93.480 1.00 59.53 80 SER A C 1
ATOM 601 O O . SER A 1 80 ? 79.003 35.706 -92.602 1.00 59.53 80 SER A O 1
ATOM 603 N N . ASP A 1 81 ? 79.208 33.819 -93.809 1.00 60.22 81 ASP A N 1
ATOM 604 C CA . ASP A 1 81 ? 80.485 33.395 -93.235 1.00 60.22 81 ASP A CA 1
ATOM 605 C C . ASP A 1 81 ? 81.456 32.920 -94.334 1.00 60.22 81 ASP A C 1
ATOM 607 O O . ASP A 1 81 ? 81.694 31.721 -94.518 1.00 60.22 81 ASP A O 1
ATOM 611 N N . PRO A 1 82 ? 82.032 33.865 -95.102 1.00 59.31 82 PRO A N 1
ATOM 612 C CA . PRO A 1 82 ? 82.952 33.544 -96.189 1.00 59.31 82 PRO A CA 1
ATOM 613 C C . PRO A 1 82 ? 84.289 32.979 -95.686 1.00 59.31 82 PRO A C 1
ATOM 615 O O . PRO A 1 82 ? 85.067 32.458 -96.486 1.00 59.31 82 PRO A O 1
ATOM 618 N N . LEU A 1 83 ? 84.569 33.087 -94.381 1.00 56.78 83 LEU A N 1
ATOM 619 C CA . LEU A 1 83 ? 85.792 32.591 -93.754 1.00 56.78 83 LEU A CA 1
ATOM 620 C C . LEU A 1 83 ? 85.674 31.104 -93.395 1.00 56.78 83 LEU A C 1
ATOM 622 O O . LEU A 1 83 ? 86.647 30.372 -93.578 1.00 56.78 83 LEU A O 1
ATOM 626 N N . SER A 1 84 ? 84.501 30.644 -92.938 1.00 64.94 84 SER A N 1
ATOM 627 C CA . SER A 1 84 ? 84.264 29.223 -92.637 1.00 64.94 84 SER A CA 1
ATOM 628 C C . SER A 1 84 ? 83.690 28.435 -93.819 1.00 64.94 84 SER A C 1
ATOM 630 O O . SER A 1 84 ? 83.963 27.238 -93.949 1.00 64.94 84 SER A O 1
ATOM 632 N N . GLY A 1 85 ? 82.919 29.081 -94.703 1.00 70.38 85 GLY A N 1
ATOM 633 C CA . GLY A 1 85 ? 82.208 28.424 -95.801 1.00 70.38 85 GLY A CA 1
ATOM 634 C C . GLY A 1 85 ? 81.121 27.443 -95.337 1.00 70.38 85 GLY A C 1
ATOM 635 O O . GLY A 1 85 ? 80.776 26.529 -96.097 1.00 70.38 85 GLY A O 1
ATOM 636 N N . GLU A 1 86 ? 80.631 27.600 -94.105 1.00 77.75 86 GLU A N 1
ATOM 637 C CA . GLU A 1 86 ? 79.577 26.796 -93.476 1.00 77.75 86 GLU A CA 1
ATOM 638 C C . GLU A 1 86 ? 78.184 27.397 -93.693 1.00 77.75 86 GLU A C 1
ATOM 640 O O . GLU A 1 86 ? 78.021 28.579 -93.991 1.00 77.75 86 GLU A O 1
ATOM 645 N N . GLY A 1 87 ? 77.161 26.559 -93.554 1.00 85.06 87 GLY A N 1
ATOM 646 C CA . GLY A 1 87 ? 75.768 26.936 -93.735 1.00 85.06 87 GLY A CA 1
ATOM 647 C C . GLY A 1 87 ? 75.203 26.599 -95.113 1.00 85.06 87 GLY A C 1
ATOM 648 O O . GLY A 1 87 ? 75.777 25.847 -95.904 1.00 85.06 87 GLY A O 1
ATOM 649 N N . VAL A 1 88 ? 74.013 27.124 -95.374 1.00 88.19 88 VAL A N 1
ATOM 650 C CA . VAL A 1 88 ? 73.248 26.922 -96.604 1.00 88.19 88 VAL A CA 1
ATOM 651 C C . VAL A 1 88 ? 73.972 27.568 -97.781 1.00 88.19 88 VAL A C 1
ATOM 653 O O . VAL A 1 88 ? 74.356 28.738 -97.716 1.00 88.19 88 VAL A O 1
ATOM 656 N N . ILE A 1 89 ? 74.159 26.814 -98.866 1.00 89.75 89 ILE A N 1
ATOM 657 C CA . ILE A 1 89 ? 74.863 27.296 -100.058 1.00 89.75 89 ILE A CA 1
ATOM 658 C C . ILE A 1 89 ? 73.921 28.167 -100.892 1.00 89.75 89 ILE A C 1
ATOM 660 O O . ILE A 1 89 ? 72.984 27.658 -101.506 1.00 89.75 89 ILE A O 1
ATOM 664 N N . VAL A 1 90 ? 74.208 29.468 -100.957 1.00 89.06 90 VAL A N 1
ATOM 665 C CA . VAL A 1 90 ? 73.388 30.459 -101.688 1.00 89.06 90 VAL A CA 1
ATOM 666 C C . VAL A 1 90 ? 74.124 31.140 -102.847 1.00 89.06 90 VAL A C 1
ATOM 668 O O . VAL A 1 90 ? 73.505 31.820 -103.663 1.00 89.06 90 VAL A O 1
ATOM 671 N N . ASP A 1 91 ? 75.432 30.899 -102.970 1.00 85.25 91 ASP A N 1
ATOM 672 C CA . ASP A 1 91 ? 76.283 31.504 -103.996 1.00 85.25 91 ASP A CA 1
ATOM 673 C C . ASP A 1 91 ? 76.329 30.669 -105.289 1.00 85.25 91 ASP A C 1
ATOM 675 O O . ASP A 1 91 ? 76.575 29.452 -105.289 1.00 85.25 91 ASP A O 1
ATOM 679 N N . ALA A 1 92 ? 76.138 31.335 -106.429 1.00 80.75 92 ALA A N 1
ATOM 680 C CA . ALA A 1 92 ? 76.321 30.727 -107.744 1.00 80.75 92 ALA A CA 1
ATOM 681 C C . ALA A 1 92 ? 77.811 30.393 -107.993 1.00 80.75 92 ALA A C 1
ATOM 683 O O . ALA A 1 92 ? 78.692 31.128 -107.550 1.00 80.75 92 ALA A O 1
ATOM 684 N N . PRO A 1 93 ? 78.139 29.292 -108.701 1.00 79.62 93 PRO A N 1
ATOM 685 C CA . PRO A 1 93 ? 77.238 28.364 -109.390 1.00 79.62 93 PRO A CA 1
ATOM 686 C C . PRO A 1 93 ? 76.802 27.154 -108.539 1.00 79.62 93 PRO A C 1
ATOM 688 O O . PRO A 1 93 ? 76.205 26.219 -109.075 1.00 79.62 93 PRO A O 1
ATOM 691 N N . LYS A 1 94 ? 77.113 27.115 -107.235 1.00 84.75 94 LYS A N 1
ATOM 692 C CA . LYS A 1 94 ? 76.961 25.910 -106.388 1.00 84.75 94 LYS A CA 1
ATOM 693 C C . LYS A 1 94 ? 75.629 25.827 -105.632 1.00 84.75 94 LYS A C 1
ATOM 695 O O . LYS A 1 94 ? 75.369 24.819 -104.989 1.00 84.75 94 LYS A O 1
ATOM 700 N N . ASN A 1 95 ? 74.782 26.840 -105.746 1.00 89.50 95 ASN A N 1
ATOM 701 C CA . ASN A 1 95 ? 73.456 26.948 -105.129 1.00 89.50 95 ASN A CA 1
ATOM 702 C C . ASN A 1 95 ? 72.315 26.303 -105.945 1.00 89.50 95 ASN A C 1
ATOM 704 O O . ASN A 1 95 ? 71.175 26.767 -105.896 1.00 89.50 95 ASN A O 1
ATOM 708 N N . LYS A 1 96 ? 72.620 25.289 -106.764 1.00 91.00 96 LYS A N 1
ATOM 709 C CA . LYS A 1 96 ? 71.607 24.602 -107.573 1.00 91.00 96 LYS A CA 1
ATOM 710 C C . LYS A 1 96 ? 70.776 23.694 -106.667 1.00 91.00 96 LYS A C 1
ATOM 712 O O . LYS A 1 96 ? 71.329 22.808 -106.023 1.00 91.00 96 LYS A O 1
ATOM 717 N N . CYS A 1 97 ? 69.466 23.887 -106.670 1.00 91.25 97 CYS A N 1
ATOM 718 C CA . CYS A 1 97 ? 68.495 23.013 -106.033 1.00 91.25 97 CYS A CA 1
ATOM 719 C C . CYS A 1 97 ? 67.881 22.084 -107.074 1.00 91.25 97 CYS A C 1
ATOM 721 O O . CYS A 1 97 ? 67.444 22.525 -108.140 1.00 91.25 97 CYS A O 1
ATOM 723 N N . ILE A 1 98 ? 67.853 20.793 -106.760 1.00 89.44 98 ILE A N 1
ATOM 724 C CA . ILE A 1 98 ? 67.135 19.805 -107.567 1.00 89.44 98 ILE A CA 1
ATOM 725 C C . ILE A 1 98 ? 65.655 19.965 -107.243 1.00 89.44 98 ILE A C 1
ATOM 727 O O . ILE A 1 98 ? 65.319 20.074 -106.067 1.00 89.44 98 ILE A O 1
ATOM 731 N N . ILE A 1 99 ? 64.803 20.004 -108.268 1.00 92.50 99 ILE A N 1
ATOM 732 C CA . ILE A 1 99 ? 63.353 20.138 -108.128 1.00 92.50 99 ILE A CA 1
ATOM 733 C C . ILE A 1 99 ? 62.679 18.965 -108.835 1.00 92.50 99 ILE A C 1
ATOM 735 O O . ILE A 1 99 ? 63.042 18.611 -109.958 1.00 92.50 99 ILE A O 1
ATOM 739 N N . ARG A 1 100 ? 61.692 18.380 -108.167 1.00 92.25 100 ARG A N 1
ATOM 740 C CA . ARG A 1 100 ? 60.807 17.333 -108.667 1.00 92.25 100 ARG A CA 1
ATOM 741 C C . ARG A 1 100 ? 59.364 17.734 -108.407 1.00 92.25 100 ARG A C 1
ATOM 743 O O . ARG A 1 100 ? 59.078 18.549 -107.532 1.00 92.25 100 ARG A O 1
ATOM 750 N N . ASP A 1 101 ? 58.463 17.179 -109.195 1.00 90.00 101 ASP A N 1
ATOM 751 C CA . ASP A 1 101 ? 57.032 17.308 -108.963 1.00 90.00 101 ASP A CA 1
ATOM 752 C C . ASP A 1 101 ? 56.663 16.573 -107.663 1.00 90.00 101 ASP A C 1
ATOM 754 O O . ASP A 1 101 ? 56.982 15.398 -107.514 1.00 90.00 101 ASP A O 1
ATOM 758 N N . GLY A 1 102 ? 56.019 17.255 -106.715 1.00 85.19 102 GLY A N 1
ATOM 759 C CA . GLY A 1 102 ? 55.736 16.714 -105.377 1.00 85.19 102 GLY A CA 1
ATOM 760 C C . GLY A 1 102 ? 54.662 15.621 -105.341 1.00 85.19 102 GLY A C 1
ATOM 761 O O . GLY A 1 102 ? 54.422 15.023 -104.301 1.00 85.19 102 GLY A O 1
ATOM 762 N N . VAL A 1 103 ? 53.996 15.335 -106.465 1.00 84.38 103 VAL A N 1
ATOM 763 C CA . VAL A 1 103 ? 52.993 14.260 -106.553 1.00 84.38 103 VAL A CA 1
ATOM 764 C C . VAL A 1 103 ? 53.569 13.035 -107.258 1.00 84.38 103 VAL A C 1
ATOM 766 O O . VAL A 1 103 ? 53.342 11.902 -106.839 1.00 84.38 103 VAL A O 1
ATOM 769 N N . THR A 1 104 ? 54.305 13.252 -108.345 1.00 85.88 104 THR A N 1
ATOM 770 C CA . THR A 1 104 ? 54.843 12.185 -109.203 1.00 85.88 104 THR A CA 1
ATOM 771 C C . THR A 1 104 ? 56.302 11.844 -108.910 1.00 85.88 104 THR A C 1
ATOM 773 O O . THR A 1 104 ? 56.760 10.777 -109.307 1.00 85.88 104 THR A O 1
ATOM 776 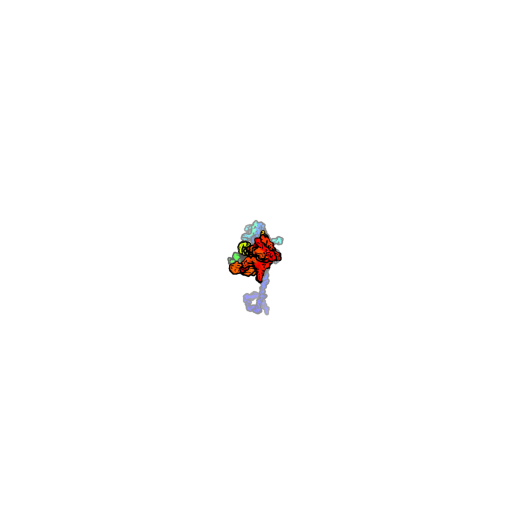N N . ASN A 1 105 ? 57.026 12.717 -108.202 1.00 83.81 105 ASN A N 1
ATOM 777 C CA . ASN A 1 105 ? 58.460 12.627 -107.910 1.00 83.81 105 ASN A CA 1
ATOM 778 C C . ASN A 1 105 ? 59.366 12.597 -109.165 1.00 83.81 105 ASN A C 1
ATOM 780 O O . ASN A 1 105 ? 60.555 12.253 -109.109 1.00 83.81 105 ASN A O 1
ATOM 784 N N . GLU A 1 106 ? 58.825 12.992 -110.315 1.00 89.44 106 GLU A N 1
ATOM 785 C CA . GLU A 1 106 ? 59.558 13.097 -111.575 1.00 89.44 106 GLU A CA 1
ATOM 786 C C . GLU A 1 106 ? 60.183 14.495 -111.746 1.00 89.44 106 GLU A C 1
ATOM 788 O O . GLU A 1 106 ? 59.689 15.471 -111.170 1.00 89.44 106 GLU A O 1
ATOM 793 N N . PRO A 1 107 ? 61.280 14.640 -112.518 1.00 89.50 107 PRO A N 1
ATOM 794 C CA . PRO A 1 107 ? 61.833 15.950 -112.849 1.00 89.50 107 PRO A CA 1
ATOM 795 C C . PRO A 1 107 ? 60.804 16.816 -113.580 1.00 89.50 107 PRO A C 1
ATOM 797 O O . PRO A 1 107 ? 60.170 16.384 -114.544 1.00 89.50 107 PRO A O 1
ATOM 800 N N . ILE A 1 108 ? 60.668 18.071 -113.160 1.00 90.19 108 ILE A N 1
ATOM 801 C CA . ILE A 1 108 ? 59.792 19.026 -113.843 1.00 90.19 108 ILE A CA 1
ATOM 802 C C . ILE A 1 108 ? 60.484 19.461 -115.136 1.00 90.19 108 ILE A C 1
ATOM 804 O O . ILE A 1 108 ? 61.623 19.922 -115.100 1.00 90.19 108 ILE A O 1
ATOM 808 N N . THR A 1 109 ? 59.813 19.335 -116.283 1.00 88.88 109 THR A N 1
ATOM 809 C CA . THR A 1 109 ? 60.376 19.724 -117.590 1.00 88.88 109 THR A CA 1
ATOM 810 C C . THR A 1 109 ? 59.515 20.760 -118.306 1.00 88.88 109 THR A C 1
ATOM 812 O O . THR A 1 109 ? 58.295 20.790 -118.154 1.00 88.88 109 THR A O 1
ATOM 815 N N . THR A 1 110 ? 60.151 21.602 -119.117 1.00 86.38 110 THR A N 1
ATOM 816 C CA . THR A 1 110 ? 59.497 22.522 -120.054 1.00 86.38 110 THR A CA 1
ATOM 817 C C . THR A 1 110 ? 59.952 22.231 -121.480 1.00 86.38 110 THR A C 1
ATOM 819 O O . THR A 1 110 ? 61.121 21.917 -121.703 1.00 86.38 110 THR A O 1
ATOM 822 N N . VAL A 1 111 ? 59.045 22.318 -122.455 1.00 84.19 111 VAL A N 1
ATOM 823 C CA . VAL A 1 111 ? 59.355 22.049 -123.867 1.00 84.19 111 VAL A CA 1
ATOM 824 C C . VAL A 1 111 ? 59.476 23.363 -124.624 1.00 84.19 111 VAL A C 1
ATOM 826 O O . VAL A 1 111 ? 58.508 24.110 -124.746 1.00 84.19 111 VAL A O 1
ATOM 829 N N . ILE A 1 112 ? 60.660 23.629 -125.173 1.00 81.00 112 ILE A N 1
ATOM 830 C CA . ILE A 1 112 ? 60.949 24.813 -125.989 1.00 81.00 112 ILE A CA 1
ATOM 831 C C . ILE A 1 112 ? 61.539 24.322 -127.313 1.00 81.00 112 ILE A C 1
ATOM 833 O O . ILE A 1 112 ? 62.471 23.523 -127.318 1.00 81.00 112 ILE A O 1
ATOM 837 N N . ASN A 1 113 ? 60.985 24.763 -128.449 1.00 82.12 113 ASN A N 1
ATOM 838 C CA . ASN A 1 113 ? 61.428 24.352 -129.792 1.00 82.12 113 ASN A CA 1
ATOM 839 C C . ASN A 1 113 ? 61.545 22.820 -129.978 1.00 82.12 113 ASN A C 1
ATOM 841 O O . ASN A 1 113 ? 62.452 22.335 -130.648 1.00 82.12 113 ASN A O 1
ATOM 845 N N . SER A 1 114 ? 60.603 22.057 -129.407 1.00 83.31 114 SER A N 1
ATOM 846 C CA . SER A 1 114 ? 60.555 20.580 -129.435 1.00 83.31 114 SER A CA 1
ATOM 847 C C . SER A 1 114 ? 61.665 19.853 -128.658 1.00 83.31 114 SER A C 1
ATOM 849 O O . SER A 1 114 ? 61.837 18.649 -128.831 1.00 83.31 114 SER A O 1
ATOM 851 N N . VAL A 1 115 ? 62.390 20.550 -127.777 1.00 83.69 115 VAL A N 1
ATOM 852 C CA . VAL A 1 115 ? 63.361 19.958 -126.843 1.00 83.69 115 VAL A CA 1
ATOM 853 C C . VAL A 1 115 ? 62.862 20.157 -125.412 1.00 83.69 115 VAL A C 1
ATOM 855 O O . VAL A 1 115 ? 62.417 21.250 -125.058 1.00 83.69 115 VAL A O 1
ATOM 858 N N . ALA A 1 116 ? 62.905 19.099 -124.599 1.00 84.88 116 ALA A N 1
ATOM 859 C CA . ALA A 1 116 ? 62.562 19.158 -123.181 1.00 84.88 116 ALA A CA 1
ATOM 860 C C . ALA A 1 116 ? 63.783 19.584 -122.355 1.00 84.88 116 ALA A C 1
ATOM 862 O O . ALA A 1 116 ? 64.863 19.012 -122.493 1.00 84.88 116 ALA A O 1
ATOM 863 N N . TYR A 1 117 ? 63.591 20.567 -121.482 1.00 89.00 117 TYR A N 1
ATOM 864 C CA . TYR A 1 117 ? 64.600 21.066 -120.556 1.00 89.00 117 TYR A CA 1
ATOM 865 C C . TYR A 1 117 ? 64.101 20.914 -119.121 1.00 89.00 117 TYR A C 1
ATOM 867 O O . TYR A 1 117 ? 62.963 21.276 -118.821 1.00 89.00 117 TYR A O 1
ATOM 875 N N . GLU A 1 118 ? 64.948 20.396 -118.234 1.00 91.44 118 GLU A N 1
ATOM 876 C CA . GLU A 1 118 ? 64.639 20.275 -116.807 1.00 91.44 118 GLU A CA 1
ATOM 877 C C . GLU A 1 118 ? 64.635 21.644 -116.120 1.00 91.44 118 GLU A C 1
ATOM 879 O O . GLU A 1 118 ? 65.522 22.479 -116.331 1.00 91.44 118 GLU A O 1
ATOM 884 N N . VAL A 1 119 ? 63.643 21.844 -115.261 1.00 92.12 119 VAL A N 1
ATOM 885 C CA . VAL A 1 119 ? 63.535 22.991 -114.368 1.00 92.12 119 VAL A CA 1
ATOM 886 C C . VAL A 1 119 ? 64.319 22.688 -113.098 1.00 92.12 119 VAL A C 1
ATOM 888 O O . VAL A 1 119 ? 64.161 21.637 -112.480 1.00 92.12 119 VAL A O 1
ATOM 891 N N . PHE A 1 120 ? 65.155 23.628 -112.679 1.00 93.00 120 PHE A N 1
ATOM 892 C CA . PHE A 1 120 ? 65.889 23.548 -111.424 1.00 93.00 120 PHE A CA 1
ATOM 893 C C . PHE A 1 120 ? 65.784 24.857 -110.651 1.00 93.00 120 PHE A C 1
ATOM 895 O O . PHE A 1 120 ? 65.438 25.907 -111.192 1.00 93.00 120 PHE A O 1
ATOM 902 N N . GLY A 1 121 ? 66.090 24.785 -109.361 1.00 93.69 121 GLY A N 1
ATOM 903 C CA . GLY A 1 121 ? 66.108 25.943 -108.486 1.00 93.69 121 GLY A CA 1
ATOM 904 C C . GLY A 1 121 ? 67.504 26.533 -108.346 1.00 93.69 121 GLY A C 1
ATOM 905 O O . GLY A 1 121 ? 68.510 25.825 -108.398 1.00 93.69 121 GLY A O 1
ATOM 906 N N . ARG A 1 122 ? 67.573 27.833 -108.096 1.00 93.25 122 ARG A N 1
ATOM 907 C CA . ARG A 1 122 ? 68.737 28.531 -107.556 1.00 93.25 122 ARG A CA 1
ATOM 908 C C . ARG A 1 122 ? 68.316 29.121 -106.223 1.00 93.25 122 ARG A C 1
ATOM 910 O O . ARG A 1 122 ? 67.478 30.022 -106.187 1.00 93.25 122 ARG A O 1
ATOM 917 N N . LEU A 1 123 ? 68.874 28.601 -105.135 1.00 93.06 123 LEU A N 1
ATOM 918 C CA . LEU A 1 123 ? 68.628 29.177 -103.822 1.00 93.06 123 LEU A CA 1
ATOM 919 C C . LEU A 1 123 ? 69.487 30.427 -103.658 1.00 93.06 123 LEU A C 1
ATOM 921 O O . LEU A 1 123 ? 70.707 30.383 -103.793 1.00 93.06 123 LEU A O 1
ATOM 925 N N . THR A 1 124 ? 68.846 31.550 -103.382 1.00 90.69 124 THR A N 1
ATOM 926 C CA . THR A 1 124 ? 69.502 32.844 -103.198 1.00 90.69 124 THR A CA 1
ATOM 927 C C . THR A 1 124 ? 69.131 33.418 -101.844 1.00 90.69 124 THR A C 1
ATOM 929 O O . THR A 1 124 ? 68.070 33.109 -101.302 1.00 90.69 124 THR A O 1
ATOM 932 N N . TYR A 1 125 ? 70.014 34.243 -101.292 1.00 90.75 125 TYR A N 1
ATOM 933 C CA . TYR A 1 125 ? 69.735 34.989 -100.075 1.00 90.75 125 TYR A CA 1
ATOM 934 C C . TYR A 1 125 ? 69.632 36.472 -100.409 1.00 90.75 125 TYR A C 1
ATOM 936 O O . TYR A 1 125 ? 70.586 37.074 -100.904 1.00 90.75 125 TYR A O 1
ATOM 944 N N . ASP A 1 126 ? 68.466 37.053 -100.152 1.00 88.06 126 ASP A N 1
ATOM 945 C CA . ASP A 1 126 ? 68.277 38.495 -100.163 1.00 88.06 126 ASP A CA 1
ATOM 946 C C . ASP A 1 126 ? 68.782 39.049 -98.829 1.00 88.06 126 ASP A C 1
ATOM 948 O O . ASP A 1 126 ? 68.094 38.985 -97.807 1.00 88.06 126 ASP A O 1
ATOM 952 N N . SER A 1 127 ? 70.005 39.580 -98.841 1.00 81.88 127 SER A N 1
ATOM 953 C CA . SER A 1 127 ? 70.659 40.135 -97.655 1.00 81.88 127 SER A CA 1
ATOM 954 C C . SER A 1 127 ? 70.011 41.417 -97.131 1.00 81.88 127 SER A C 1
ATOM 956 O O . SER A 1 127 ? 70.278 41.792 -95.992 1.00 81.88 127 SER A O 1
ATOM 958 N N . VAL A 1 128 ? 69.161 42.081 -97.922 1.00 82.75 128 VAL A N 1
ATOM 959 C CA . VAL A 1 128 ? 68.471 43.314 -97.516 1.00 82.75 128 VAL A CA 1
ATOM 960 C C . VAL A 1 128 ? 67.231 42.983 -96.692 1.00 82.75 128 VAL A C 1
ATOM 962 O O . VAL A 1 128 ? 66.994 43.605 -95.659 1.00 82.75 128 VAL A O 1
ATOM 965 N N . ASN A 1 129 ? 66.457 41.988 -97.130 1.00 84.69 129 ASN A N 1
ATOM 966 C CA . ASN A 1 129 ? 65.218 41.576 -96.462 1.00 84.69 129 ASN A CA 1
ATOM 967 C C . ASN A 1 129 ? 65.384 40.341 -95.561 1.00 84.69 129 ASN A C 1
ATOM 969 O O . ASN A 1 129 ? 64.417 39.914 -94.934 1.00 84.69 129 ASN A O 1
ATOM 973 N N . SER A 1 130 ? 66.594 39.778 -95.492 1.00 86.00 130 SER A N 1
ATOM 974 C CA . SER A 1 130 ? 66.930 38.545 -94.769 1.00 86.00 130 SER A CA 1
ATOM 975 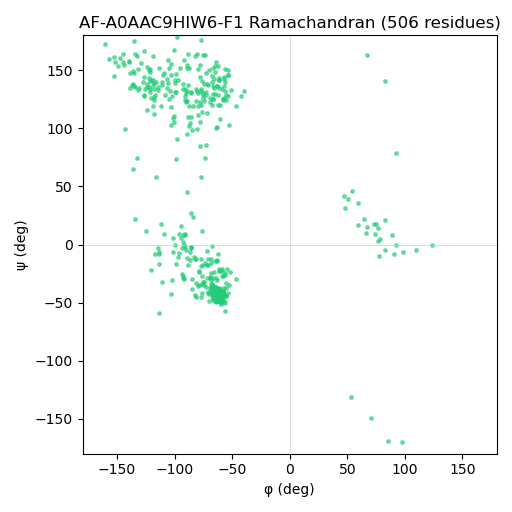C C . SER A 1 130 ? 66.059 37.353 -95.169 1.00 86.00 130 SER A C 1
ATOM 977 O O . SER A 1 130 ? 65.531 36.637 -94.317 1.00 86.00 130 SER A O 1
ATOM 979 N N . LYS A 1 131 ? 65.878 37.161 -96.481 1.00 88.12 131 LYS A N 1
ATOM 980 C CA . LYS A 1 131 ? 65.006 36.119 -97.037 1.00 88.12 131 LYS A CA 1
ATOM 981 C C . LYS A 1 131 ? 65.768 35.111 -97.876 1.00 88.12 131 LYS A C 1
ATOM 983 O O . LYS A 1 131 ? 66.593 35.480 -98.710 1.00 88.12 131 LYS A O 1
ATOM 988 N N . PHE A 1 132 ? 65.418 33.840 -97.717 1.00 91.69 132 PHE A N 1
ATOM 989 C CA . PHE A 1 132 ? 65.810 32.789 -98.642 1.00 91.69 132 PHE A CA 1
ATOM 990 C C . PHE A 1 132 ? 64.790 32.680 -99.767 1.00 91.69 132 PHE A C 1
ATOM 992 O O . PHE A 1 132 ? 63.621 32.379 -99.532 1.00 91.69 132 PHE A O 1
ATOM 999 N N . ILE A 1 133 ? 65.251 32.894 -100.994 1.00 92.88 133 ILE A N 1
ATOM 1000 C CA . ILE A 1 133 ? 64.416 32.884 -102.191 1.00 92.88 133 ILE A CA 1
ATOM 1001 C C . ILE A 1 133 ? 64.893 31.773 -103.122 1.00 92.88 133 ILE A C 1
ATOM 1003 O O . ILE A 1 133 ? 66.037 31.787 -103.590 1.00 92.88 133 ILE A O 1
ATOM 1007 N N . LEU A 1 134 ? 64.007 30.822 -103.407 1.00 94.75 134 LEU A N 1
ATOM 1008 C CA . LEU A 1 134 ? 64.212 29.785 -104.411 1.00 94.75 134 LEU A CA 1
ATOM 1009 C C . LEU A 1 134 ? 63.726 30.306 -105.764 1.00 94.75 134 LEU A C 1
ATOM 1011 O O . LEU A 1 134 ? 62.526 30.465 -105.965 1.00 94.75 134 LEU A O 1
ATOM 1015 N N . LYS A 1 135 ? 64.650 30.578 -106.685 1.00 94.75 135 LYS A N 1
ATOM 1016 C CA . LYS A 1 135 ? 64.351 31.072 -108.039 1.00 94.75 135 LYS A CA 1
ATOM 1017 C C . LYS A 1 135 ? 64.405 29.937 -109.049 1.00 94.75 135 LYS A C 1
ATOM 1019 O O . LYS A 1 135 ? 65.292 29.093 -108.947 1.00 94.75 135 LYS A O 1
ATOM 1024 N N . PHE A 1 136 ? 63.510 29.912 -110.027 1.00 95.00 136 PHE A N 1
ATOM 1025 C CA . PHE A 1 136 ? 63.431 28.809 -110.985 1.00 95.00 136 PHE A CA 1
ATOM 1026 C C . PHE A 1 136 ? 64.116 29.144 -112.306 1.00 95.00 136 PHE A C 1
ATOM 1028 O O . PHE A 1 136 ? 63.973 30.246 -112.832 1.00 95.00 136 PHE A O 1
ATOM 1035 N N . PHE A 1 137 ? 64.843 28.174 -112.853 1.00 93.12 137 PHE A N 1
ATOM 1036 C CA . PHE A 1 137 ? 65.607 28.308 -114.088 1.00 93.12 137 PHE A CA 1
ATOM 1037 C C . PHE A 1 137 ? 65.491 27.050 -114.948 1.00 93.12 137 PHE A C 1
ATOM 1039 O O . PHE A 1 137 ? 65.208 25.957 -114.458 1.00 93.12 137 PHE A O 1
ATOM 1046 N N . THR A 1 138 ? 65.749 27.213 -116.240 1.00 91.75 138 THR A N 1
ATOM 1047 C CA . THR A 1 138 ? 65.880 26.138 -117.222 1.00 91.75 138 THR A CA 1
ATOM 1048 C C . THR A 1 138 ? 67.087 26.410 -118.126 1.00 91.75 138 THR A C 1
ATOM 1050 O O . THR A 1 138 ? 67.450 27.560 -118.360 1.00 91.75 138 THR A O 1
ATOM 1053 N N . ALA A 1 139 ? 67.752 25.369 -118.627 1.00 87.75 139 ALA A N 1
ATOM 1054 C CA . ALA A 1 139 ? 68.974 25.497 -119.435 1.00 87.75 139 ALA A CA 1
ATOM 1055 C C . ALA A 1 139 ? 68.679 25.633 -120.944 1.00 87.75 139 ALA A C 1
ATOM 1057 O O . ALA A 1 139 ? 69.285 24.946 -121.769 1.00 87.75 139 ALA A O 1
ATOM 1058 N N . SER A 1 140 ? 67.705 26.472 -121.309 1.00 83.69 140 SER A N 1
ATOM 1059 C CA . SER A 1 140 ? 67.219 26.609 -122.690 1.00 83.69 140 SER A CA 1
ATOM 1060 C C . SER A 1 140 ? 67.952 27.663 -123.530 1.00 83.69 140 SER A C 1
ATOM 1062 O O . SER A 1 140 ? 67.660 27.798 -124.719 1.00 83.69 140 SER A O 1
ATOM 1064 N N . GLY A 1 141 ? 68.882 28.426 -122.945 1.00 79.81 141 GLY A N 1
ATOM 1065 C CA . GLY A 1 141 ? 69.666 29.435 -123.658 1.00 79.81 141 GLY A CA 1
ATOM 1066 C C . GLY A 1 141 ? 70.771 28.836 -124.541 1.00 79.81 141 GLY A C 1
ATOM 1067 O O . GLY A 1 141 ? 71.180 27.681 -124.387 1.00 79.81 141 GLY A O 1
ATOM 1068 N N . ALA A 1 142 ? 71.295 29.628 -125.483 1.00 74.94 142 ALA A N 1
ATOM 1069 C CA . ALA A 1 142 ? 72.365 29.190 -126.383 1.00 74.94 142 ALA A CA 1
ATOM 1070 C C . ALA A 1 142 ? 73.601 28.716 -125.590 1.00 74.94 142 ALA A C 1
ATOM 1072 O O . ALA A 1 142 ? 74.112 29.432 -124.734 1.00 74.94 142 ALA A O 1
ATOM 1073 N N . GLY A 1 143 ? 74.074 27.495 -125.864 1.00 75.88 143 GLY A N 1
ATOM 1074 C CA . GLY A 1 143 ? 75.187 26.880 -125.127 1.00 75.88 143 GLY A CA 1
ATOM 1075 C C . GLY A 1 143 ? 74.827 26.329 -123.739 1.00 75.88 143 GLY A C 1
ATOM 1076 O O . GLY A 1 143 ? 75.737 26.040 -122.967 1.00 75.88 143 GLY A O 1
ATOM 1077 N N . GLY A 1 144 ? 73.535 26.174 -123.418 1.00 78.06 144 GLY A N 1
ATOM 1078 C CA . GLY A 1 144 ? 73.065 25.707 -122.107 1.00 78.06 144 GLY A CA 1
ATOM 1079 C C . GLY A 1 144 ? 72.988 26.815 -121.054 1.00 78.06 144 GLY A C 1
ATOM 1080 O O . GLY A 1 144 ? 73.037 26.524 -119.860 1.00 78.06 144 GLY A O 1
ATOM 1081 N N . ALA A 1 145 ? 72.909 28.078 -121.487 1.00 84.88 145 ALA A N 1
ATOM 1082 C CA . ALA A 1 145 ? 72.753 29.218 -120.591 1.00 84.88 145 ALA A CA 1
ATOM 1083 C C . ALA A 1 145 ? 71.438 29.126 -119.793 1.00 84.88 145 ALA A C 1
ATOM 1085 O O . ALA A 1 145 ? 70.418 28.652 -120.303 1.00 84.88 145 ALA A O 1
ATOM 1086 N N . GLU A 1 146 ? 71.491 29.559 -118.530 1.00 89.38 146 GLU A N 1
ATOM 1087 C CA . GLU A 1 146 ? 70.350 29.533 -117.611 1.00 89.38 146 GLU A CA 1
ATOM 1088 C C . GLU A 1 146 ? 69.388 30.674 -117.939 1.00 89.38 146 GLU A C 1
ATOM 1090 O O . GLU A 1 146 ? 69.756 31.844 -117.856 1.00 89.38 146 GLU A O 1
ATOM 1095 N N . GLU A 1 147 ? 68.150 30.324 -118.268 1.00 89.12 147 GLU A N 1
ATOM 1096 C CA . GLU A 1 147 ? 67.054 31.263 -118.483 1.00 89.12 147 GLU A CA 1
ATOM 1097 C C . GLU A 1 147 ? 66.027 31.120 -117.347 1.00 89.12 147 GLU A C 1
ATOM 1099 O O . GLU A 1 147 ? 65.759 29.992 -116.911 1.00 89.12 147 GLU A O 1
ATOM 1104 N N . PRO A 1 148 ? 65.445 32.219 -116.835 1.00 91.69 148 PRO A N 1
ATOM 1105 C CA . PRO A 1 148 ? 64.408 32.152 -115.808 1.00 91.69 148 PRO A CA 1
ATOM 1106 C C . PRO A 1 148 ? 63.203 31.312 -116.253 1.00 91.69 148 PRO A C 1
ATOM 1108 O O . PRO A 1 148 ? 62.701 31.459 -117.368 1.00 91.69 148 PRO A O 1
ATOM 1111 N N . TYR A 1 149 ? 62.701 30.459 -115.362 1.00 92.44 149 TYR A N 1
ATOM 1112 C CA . TYR A 1 149 ? 61.496 29.657 -115.574 1.00 92.44 149 TYR A CA 1
ATOM 1113 C C . TYR A 1 149 ? 60.329 30.208 -114.748 1.00 92.44 149 TYR A C 1
ATOM 1115 O O . TYR A 1 149 ? 60.506 30.650 -113.617 1.00 92.44 149 TYR A O 1
ATOM 1123 N N . THR A 1 150 ? 59.121 30.173 -115.312 1.00 92.88 150 THR A N 1
ATOM 1124 C CA . THR A 1 150 ? 57.881 30.568 -114.631 1.00 92.88 150 THR A CA 1
ATOM 1125 C C . THR A 1 150 ? 56.872 29.433 -114.728 1.00 92.88 150 THR A C 1
ATOM 1127 O O . THR A 1 150 ? 56.594 28.944 -115.824 1.00 92.88 150 THR A O 1
ATOM 1130 N N . PHE A 1 151 ? 56.303 29.026 -113.594 1.00 91.12 151 PHE A N 1
ATOM 1131 C CA . PHE A 1 151 ? 55.282 27.981 -113.561 1.00 91.12 151 PHE A CA 1
ATOM 1132 C C . PHE A 1 151 ? 53.979 28.475 -114.200 1.00 91.12 151 PHE A C 1
ATOM 1134 O O . PHE A 1 151 ? 53.434 29.497 -113.794 1.00 91.12 151 PHE A O 1
ATOM 1141 N N . ALA A 1 152 ? 53.448 27.753 -115.190 1.00 88.50 152 ALA A N 1
ATOM 1142 C CA . ALA A 1 152 ? 52.204 28.141 -115.866 1.00 88.50 152 ALA A CA 1
ATOM 1143 C C . ALA A 1 152 ? 50.950 27.939 -114.989 1.00 88.50 152 ALA A C 1
ATOM 1145 O O . ALA A 1 152 ? 49.966 28.663 -115.127 1.00 88.50 152 ALA A O 1
ATOM 1146 N N . SER A 1 153 ? 50.992 26.973 -114.070 1.00 89.94 153 SER A N 1
ATOM 1147 C CA . SER A 1 153 ? 49.931 26.643 -113.115 1.00 89.94 153 SER A CA 1
ATOM 1148 C C . SER A 1 153 ? 50.518 26.455 -111.719 1.00 89.94 153 SER A C 1
ATOM 1150 O O . SER A 1 153 ? 51.725 26.279 -111.576 1.00 89.94 153 SER A O 1
ATOM 1152 N N . ALA A 1 154 ? 49.670 26.480 -110.688 1.00 90.00 154 ALA A N 1
ATOM 1153 C CA . ALA A 1 154 ? 50.112 26.135 -109.343 1.00 90.00 154 ALA A CA 1
ATOM 1154 C C . ALA A 1 154 ? 50.613 24.683 -109.316 1.00 90.00 154 ALA A C 1
ATOM 1156 O O . ALA A 1 154 ? 50.039 23.820 -109.986 1.00 90.00 154 ALA A O 1
ATOM 1157 N N . ALA A 1 155 ? 51.680 24.435 -108.566 1.00 89.81 155 ALA A N 1
ATOM 1158 C CA . ALA A 1 155 ? 52.324 23.134 -108.459 1.00 89.81 155 ALA A CA 1
ATOM 1159 C C . ALA A 1 155 ? 52.831 22.916 -107.033 1.00 89.81 155 ALA A C 1
ATOM 1161 O O . ALA A 1 155 ? 53.126 23.873 -106.320 1.00 89.81 155 ALA A O 1
ATOM 1162 N N . THR A 1 156 ? 52.962 21.657 -106.638 1.00 91.25 156 THR A N 1
ATOM 1163 C CA . THR A 1 156 ? 53.678 21.270 -105.422 1.00 91.25 156 THR A CA 1
ATOM 1164 C C . THR A 1 156 ? 55.022 20.711 -105.848 1.00 91.25 156 THR A C 1
ATOM 1166 O O . THR A 1 156 ? 55.074 19.906 -106.778 1.00 91.25 156 THR A O 1
ATOM 1169 N N . ILE A 1 157 ? 56.102 21.151 -105.210 1.00 93.06 157 ILE A N 1
ATOM 1170 C CA . ILE A 1 157 ? 57.453 20.715 -105.547 1.00 93.06 157 ILE A CA 1
ATOM 1171 C C . ILE A 1 157 ? 58.149 20.064 -104.359 1.00 93.06 157 ILE A C 1
ATOM 1173 O O . ILE A 1 157 ? 58.096 20.564 -103.233 1.00 93.06 157 ILE A O 1
ATOM 1177 N N . ASP A 1 158 ? 58.882 19.005 -104.666 1.00 92.94 158 ASP A N 1
ATOM 1178 C CA . ASP A 1 158 ? 59.883 18.420 -103.791 1.00 92.94 158 ASP A CA 1
ATOM 1179 C C . ASP A 1 158 ? 61.246 18.920 -104.243 1.00 92.94 158 ASP A C 1
ATOM 1181 O O . ASP A 1 158 ? 61.574 18.904 -105.433 1.00 92.94 158 ASP A O 1
ATOM 1185 N N . TRP A 1 159 ? 62.058 19.399 -103.311 1.00 93.62 159 TRP A N 1
ATOM 1186 C CA . TRP A 1 159 ? 63.336 19.994 -103.659 1.00 93.62 159 TRP A CA 1
ATOM 1187 C C . TRP A 1 159 ? 64.415 19.709 -102.632 1.00 93.62 159 TRP A C 1
ATOM 1189 O O . TRP A 1 159 ? 64.159 19.412 -101.469 1.00 93.62 159 TRP A O 1
ATOM 1199 N N . GLN A 1 160 ? 65.659 19.789 -103.088 1.00 92.12 160 GLN A N 1
ATOM 1200 C CA . GLN A 1 160 ? 66.830 19.576 -102.248 1.00 92.12 160 GLN A CA 1
ATOM 1201 C C . GLN A 1 160 ? 67.725 20.803 -102.269 1.00 92.12 160 GLN A C 1
ATOM 1203 O O . GLN A 1 160 ? 68.032 21.333 -103.341 1.00 92.12 160 GLN A O 1
ATOM 1208 N N . PHE A 1 161 ? 68.202 21.217 -101.097 1.00 90.25 161 PHE A N 1
ATOM 1209 C CA . PHE A 1 161 ? 69.236 22.240 -100.981 1.00 90.25 161 PHE A CA 1
ATOM 1210 C C . PHE A 1 161 ? 70.456 21.717 -100.239 1.00 90.25 161 PHE A C 1
ATOM 1212 O O . PHE A 1 161 ? 70.366 20.868 -99.356 1.00 90.25 161 PHE A O 1
ATOM 1219 N N . ALA A 1 162 ? 71.615 22.242 -100.618 1.00 87.94 162 ALA A N 1
ATOM 1220 C CA . ALA A 1 162 ? 72.880 21.873 -100.019 1.00 87.94 162 ALA A CA 1
ATOM 1221 C C . ALA A 1 162 ? 73.212 22.799 -98.843 1.00 87.94 162 ALA A C 1
ATOM 1223 O O . ALA A 1 162 ? 73.161 24.027 -98.965 1.00 87.94 162 ALA A O 1
ATOM 1224 N N . GLN A 1 163 ? 73.633 22.211 -97.730 1.00 87.25 163 GLN A N 1
ATOM 1225 C CA . GLN A 1 163 ? 74.284 22.909 -96.625 1.00 87.25 163 GLN A CA 1
ATOM 1226 C C . GLN A 1 163 ? 75.674 22.320 -96.375 1.00 87.25 163 GLN A C 1
ATOM 1228 O O . GLN A 1 163 ? 75.919 21.142 -96.631 1.00 87.25 163 GLN A O 1
ATOM 1233 N N . ARG A 1 164 ? 76.598 23.139 -95.875 1.00 85.50 164 ARG A N 1
ATOM 1234 C CA . ARG A 1 164 ? 77.931 22.707 -95.445 1.00 85.50 164 ARG A CA 1
ATOM 1235 C C . ARG A 1 164 ? 78.060 22.803 -93.940 1.00 85.50 164 ARG A C 1
ATOM 1237 O O . ARG A 1 164 ? 77.680 23.811 -93.355 1.00 85.50 164 ARG A O 1
ATOM 1244 N N . PHE A 1 165 ? 78.658 21.790 -93.337 1.00 74.81 165 PHE A N 1
ATOM 1245 C CA . PHE A 1 165 ? 79.009 21.800 -91.922 1.00 74.81 165 PHE A CA 1
ATOM 1246 C C . PHE A 1 165 ? 80.324 21.045 -91.697 1.00 74.81 165 PHE A C 1
ATOM 1248 O O . PHE A 1 165 ? 80.808 20.319 -92.576 1.00 74.81 165 PHE A O 1
ATOM 1255 N N . ASN A 1 166 ? 80.923 21.250 -90.527 1.00 74.69 166 ASN A N 1
ATOM 1256 C CA . ASN A 1 166 ? 82.084 20.482 -90.087 1.00 74.69 166 ASN A CA 1
ATOM 1257 C C . ASN A 1 166 ? 81.674 19.106 -89.586 1.00 74.69 166 ASN A C 1
ATOM 1259 O O . ASN A 1 166 ? 80.677 18.971 -88.885 1.00 74.69 166 ASN A O 1
ATOM 1263 N N . LEU A 1 167 ? 82.506 18.100 -89.850 1.00 68.25 167 LEU A N 1
ATOM 1264 C CA . LEU A 1 167 ? 82.497 16.884 -89.044 1.00 68.25 167 LEU A CA 1
ATOM 1265 C C . LEU A 1 167 ? 82.893 17.275 -87.612 1.00 68.25 167 LEU A C 1
ATOM 1267 O O . LEU A 1 167 ? 84.066 17.537 -87.350 1.00 68.25 167 LEU A O 1
ATOM 1271 N N . LEU A 1 168 ? 81.901 17.382 -86.723 1.00 65.44 168 LEU A N 1
ATOM 1272 C CA . LEU A 1 168 ? 82.109 17.629 -85.295 1.00 65.44 168 LEU A CA 1
ATOM 1273 C C . LEU A 1 168 ? 83.027 16.552 -84.705 1.00 65.44 168 LEU A C 1
ATOM 1275 O O . LEU A 1 168 ? 83.059 15.411 -85.180 1.00 65.44 168 LEU A O 1
ATOM 1279 N N . THR A 1 169 ? 83.780 16.908 -83.666 1.00 61.84 169 THR A N 1
ATOM 1280 C CA . THR A 1 169 ? 84.597 15.924 -82.950 1.00 61.84 169 THR A CA 1
ATOM 1281 C C . THR A 1 169 ? 83.697 14.887 -82.267 1.00 61.84 169 THR A C 1
ATOM 1283 O O . THR A 1 169 ? 82.536 15.155 -81.963 1.00 61.84 169 THR A O 1
ATOM 1286 N N . VAL A 1 170 ? 84.211 13.674 -82.038 1.00 58.94 170 VAL A N 1
ATOM 1287 C CA . VAL A 1 170 ? 83.442 12.576 -81.417 1.00 58.94 170 VAL A CA 1
ATOM 1288 C C . VAL A 1 170 ? 82.858 12.993 -80.055 1.00 58.94 170 VAL A C 1
ATOM 1290 O O . VAL A 1 170 ? 81.733 12.614 -79.743 1.00 58.94 170 VAL A O 1
ATOM 1293 N N . ASP A 1 171 ? 83.553 13.849 -79.301 1.00 58.78 171 ASP A N 1
ATOM 1294 C CA . ASP A 1 171 ? 83.072 14.398 -78.024 1.00 58.78 171 ASP A CA 1
ATOM 1295 C C . ASP A 1 171 ? 81.862 15.336 -78.190 1.00 58.78 171 ASP A C 1
ATOM 1297 O O . ASP A 1 171 ? 80.909 15.279 -77.411 1.00 58.78 171 ASP A O 1
ATOM 1301 N N . GLU A 1 172 ? 81.834 16.151 -79.244 1.00 59.81 172 GLU A N 1
ATOM 1302 C CA . GLU A 1 172 ? 80.701 17.035 -79.556 1.00 59.81 172 GLU A CA 1
ATOM 1303 C C . GLU A 1 172 ? 79.518 16.263 -80.163 1.00 59.81 172 GLU A C 1
ATOM 1305 O O . GLU A 1 172 ? 78.362 16.639 -79.969 1.00 59.81 172 GLU A O 1
ATOM 1310 N N . LEU A 1 173 ? 79.786 15.138 -80.837 1.00 59.88 173 LEU A N 1
ATOM 1311 C CA . LEU A 1 173 ? 78.772 14.213 -81.349 1.00 59.88 173 LEU A CA 1
ATOM 1312 C C . LEU A 1 173 ? 78.030 13.493 -80.210 1.00 59.88 173 LEU A C 1
ATOM 1314 O O . LEU A 1 173 ? 76.833 13.232 -80.324 1.00 59.88 173 LEU A O 1
ATOM 1318 N N . PHE A 1 174 ? 78.713 13.196 -79.101 1.00 63.47 174 PHE A N 1
ATOM 1319 C CA . PHE A 1 174 ? 78.073 12.627 -77.914 1.00 63.47 174 PHE A CA 1
ATOM 1320 C C . PHE A 1 174 ? 77.335 13.680 -77.079 1.00 63.47 174 PHE A C 1
ATOM 1322 O O . PHE A 1 174 ? 76.242 13.389 -76.599 1.00 63.47 174 PHE A O 1
ATOM 1329 N N . ALA A 1 175 ? 77.843 14.915 -76.990 1.00 60.88 175 ALA A N 1
ATOM 1330 C CA . ALA A 1 175 ? 77.134 16.017 -76.331 1.00 60.88 175 ALA A CA 1
ATOM 1331 C C . ALA A 1 175 ? 75.863 16.457 -77.090 1.00 60.88 175 ALA A C 1
ATOM 1333 O O . ALA A 1 175 ? 74.856 16.802 -76.477 1.00 60.88 175 ALA A O 1
ATOM 1334 N N . ALA A 1 176 ? 75.858 16.390 -78.426 1.00 56.72 176 ALA A N 1
ATOM 1335 C CA . ALA A 1 176 ? 74.665 16.656 -79.235 1.00 56.72 176 ALA A CA 1
ATOM 1336 C C . ALA A 1 176 ? 73.627 15.509 -79.203 1.00 56.72 176 ALA A C 1
ATOM 1338 O O . ALA A 1 176 ? 72.456 15.730 -79.521 1.00 56.72 176 ALA A O 1
ATOM 1339 N N . ASN A 1 177 ? 74.034 14.302 -78.789 1.00 53.78 177 ASN A N 1
ATOM 1340 C CA . ASN A 1 177 ? 73.182 13.111 -78.694 1.00 53.78 177 ASN A CA 1
ATOM 1341 C C . ASN A 1 177 ? 72.496 12.928 -77.323 1.00 53.78 177 ASN A C 1
ATOM 1343 O O . ASN A 1 177 ? 71.809 11.930 -77.122 1.00 53.78 177 ASN A O 1
ATOM 1347 N N . GLU A 1 178 ? 72.562 13.913 -76.416 1.00 51.38 178 GLU A N 1
ATOM 1348 C CA . GLU A 1 178 ? 71.632 14.013 -75.269 1.00 51.38 178 GLU A CA 1
ATOM 1349 C C . GLU A 1 178 ? 70.183 14.333 -75.697 1.00 51.38 178 GLU A C 1
ATOM 1351 O O . GLU A 1 178 ? 69.261 14.355 -74.883 1.00 51.38 178 GLU A O 1
ATOM 1356 N N . LYS A 1 179 ? 69.944 14.505 -77.003 1.00 48.81 179 LYS A N 1
ATOM 1357 C CA . LYS A 1 179 ? 68.625 14.343 -77.609 1.00 48.81 179 LYS A CA 1
ATOM 1358 C C . LYS A 1 179 ? 68.308 12.857 -77.778 1.00 48.81 179 LYS A C 1
ATOM 1360 O O . LYS A 1 179 ? 68.382 12.299 -78.873 1.00 48.81 179 LYS A O 1
ATOM 1365 N N . PHE A 1 180 ? 67.795 12.255 -76.707 1.00 52.16 180 PHE A N 1
ATOM 1366 C CA . PHE A 1 180 ? 66.635 11.390 -76.899 1.00 52.16 180 PHE A CA 1
ATOM 1367 C C . PHE A 1 180 ? 65.651 12.167 -77.776 1.00 52.16 180 PHE A C 1
ATOM 1369 O O . PHE A 1 180 ? 65.265 13.289 -77.446 1.00 52.16 180 PHE A O 1
ATOM 1376 N N . VAL A 1 181 ? 65.343 11.608 -78.942 1.00 52.59 181 VAL A N 1
ATOM 1377 C CA . VAL A 1 181 ? 64.338 12.114 -79.875 1.00 52.59 181 VAL A CA 1
ATOM 1378 C C . VAL A 1 181 ? 63.116 12.555 -79.070 1.00 52.59 181 VAL A C 1
ATOM 1380 O O . VAL A 1 181 ? 62.624 11.789 -78.237 1.00 52.59 181 VAL A O 1
ATOM 1383 N N . GLU A 1 182 ? 62.653 13.785 -79.284 1.00 52.94 182 GLU A N 1
ATOM 1384 C CA . GLU A 1 182 ? 61.378 14.260 -78.751 1.00 52.94 182 GLU A CA 1
ATOM 1385 C C . GLU A 1 182 ? 60.301 13.242 -79.175 1.00 52.94 182 GLU A C 1
ATOM 1387 O O . GLU A 1 182 ? 59.960 13.146 -80.352 1.00 52.94 182 GLU A O 1
ATOM 1392 N N . GLY A 1 183 ? 59.887 12.381 -78.232 1.00 57.03 183 GLY A N 1
ATOM 1393 C CA . GLY A 1 183 ? 58.958 11.267 -78.465 1.00 57.03 183 GLY A CA 1
ATOM 1394 C C . GLY A 1 183 ? 59.415 9.842 -78.097 1.00 57.03 183 GLY A C 1
ATOM 1395 O O . GLY A 1 183 ? 58.614 8.931 -78.282 1.00 57.03 183 GLY A O 1
ATOM 1396 N N . ALA A 1 184 ? 60.633 9.595 -77.585 1.00 49.88 184 ALA A N 1
ATOM 1397 C CA . ALA A 1 184 ? 61.110 8.212 -77.349 1.00 49.88 184 ALA A CA 1
ATOM 1398 C C . ALA A 1 184 ? 61.798 7.928 -75.994 1.00 49.88 184 ALA A C 1
ATOM 1400 O O . ALA A 1 184 ? 62.538 6.950 -75.877 1.00 49.88 184 ALA A O 1
ATOM 1401 N N . ALA A 1 185 ? 61.556 8.735 -74.958 1.00 52.94 185 ALA A N 1
ATOM 1402 C CA . ALA A 1 185 ? 61.935 8.390 -73.588 1.00 52.94 185 ALA A CA 1
ATOM 1403 C C . ALA A 1 185 ? 60.703 7.910 -72.807 1.00 52.94 185 ALA A C 1
ATOM 1405 O O . ALA A 1 185 ? 59.705 8.618 -72.743 1.00 52.94 185 ALA A O 1
ATOM 1406 N N . ASP A 1 186 ? 60.845 6.737 -72.185 1.00 57.09 186 ASP A N 1
ATOM 1407 C CA . ASP A 1 186 ? 59.985 6.164 -71.144 1.00 57.09 186 ASP A CA 1
ATOM 1408 C C . ASP A 1 186 ? 58.833 5.230 -71.585 1.00 57.09 186 ASP A C 1
ATOM 1410 O O . ASP A 1 186 ? 57.662 5.579 -71.596 1.00 57.09 186 ASP A O 1
ATOM 1414 N N . ALA A 1 187 ? 59.156 3.972 -71.899 1.00 54.88 187 ALA A N 1
ATOM 1415 C CA . ALA A 1 187 ? 58.152 2.900 -71.948 1.00 54.88 187 ALA A CA 1
ATOM 1416 C C . ALA A 1 187 ? 58.196 1.992 -70.701 1.00 54.88 187 ALA A C 1
ATOM 1418 O O . ALA A 1 187 ? 57.166 1.474 -70.289 1.00 54.88 187 ALA A O 1
ATOM 1419 N N . SER A 1 188 ? 59.356 1.790 -70.061 1.00 54.09 188 SER A N 1
ATOM 1420 C CA . SER A 1 188 ? 59.491 0.836 -68.943 1.00 54.09 188 SER A CA 1
ATOM 1421 C C . SER A 1 188 ? 59.304 1.442 -67.541 1.00 54.09 188 SER A C 1
ATOM 1423 O O . SER A 1 188 ? 58.859 0.714 -66.655 1.00 54.09 188 SER A O 1
ATOM 1425 N N . ALA A 1 189 ? 59.576 2.735 -67.307 1.00 53.84 189 ALA A N 1
ATOM 1426 C CA . ALA A 1 189 ? 59.204 3.396 -66.046 1.00 53.84 189 ALA A CA 1
ATOM 1427 C C . ALA A 1 189 ? 57.721 3.810 -66.076 1.00 53.84 189 ALA A C 1
ATOM 1429 O O . ALA A 1 189 ? 57.015 3.647 -65.077 1.00 53.84 189 ALA A O 1
ATOM 1430 N N . HIS A 1 190 ? 57.221 4.173 -67.259 1.00 56.84 190 HIS A N 1
ATOM 1431 C CA . HIS A 1 190 ? 55.803 4.334 -67.553 1.00 56.84 190 HIS A CA 1
ATOM 1432 C C . HIS A 1 190 ? 54.984 3.082 -67.200 1.00 56.84 190 HIS A C 1
ATOM 1434 O O . HIS A 1 190 ? 53.940 3.245 -66.587 1.00 56.84 190 HIS A O 1
ATOM 1440 N N . LEU A 1 191 ? 55.442 1.849 -67.481 1.00 57.88 191 LEU A N 1
ATOM 1441 C CA . LEU A 1 191 ? 54.678 0.610 -67.214 1.00 57.88 191 LEU A CA 1
ATOM 1442 C C . LEU A 1 191 ? 54.531 0.236 -65.718 1.00 57.88 191 LEU A C 1
ATOM 1444 O O . LEU A 1 191 ? 53.439 -0.132 -65.293 1.00 57.88 191 LEU A O 1
ATOM 1448 N N . ASN A 1 192 ? 55.573 0.360 -64.882 1.00 60.66 192 ASN A N 1
ATOM 1449 C CA . ASN A 1 192 ? 55.464 0.051 -63.438 1.00 60.66 192 ASN A CA 1
ATOM 1450 C C . ASN A 1 192 ? 54.655 1.108 -62.671 1.00 60.66 192 ASN A C 1
ATOM 1452 O O . ASN A 1 192 ? 53.888 0.777 -61.765 1.00 60.66 192 ASN A O 1
ATOM 1456 N N . ILE A 1 193 ? 54.793 2.377 -63.059 1.00 70.25 193 ILE A N 1
ATOM 1457 C CA . ILE A 1 193 ? 53.951 3.463 -62.557 1.00 70.25 193 ILE A CA 1
ATOM 1458 C C . ILE A 1 193 ? 52.509 3.259 -63.061 1.00 70.25 193 ILE A C 1
ATOM 1460 O O . ILE A 1 193 ? 51.582 3.343 -62.259 1.00 70.25 193 ILE A O 1
ATOM 1464 N N . SER A 1 194 ? 52.314 2.863 -64.328 1.00 66.56 194 SER A N 1
ATOM 1465 C CA . SER A 1 194 ? 51.029 2.453 -64.934 1.00 66.56 194 SER A CA 1
ATOM 1466 C C . SER A 1 194 ? 50.295 1.328 -64.233 1.00 66.56 194 SER A C 1
ATOM 1468 O O . SER A 1 194 ? 49.076 1.383 -64.061 1.00 66.56 194 SER A O 1
ATOM 1470 N N . GLN A 1 195 ? 50.994 0.279 -63.830 1.00 66.81 195 GLN A N 1
ATOM 1471 C CA . GLN A 1 195 ? 50.346 -0.831 -63.152 1.00 66.81 195 GLN A CA 1
ATOM 1472 C C . GLN A 1 195 ? 49.887 -0.411 -61.751 1.00 66.81 195 GLN A C 1
ATOM 1474 O O . GLN A 1 195 ? 48.704 -0.547 -61.434 1.00 66.81 195 GLN A O 1
ATOM 1479 N N . LEU A 1 196 ? 50.778 0.221 -60.980 1.00 70.00 196 LEU A N 1
ATOM 1480 C CA . LEU A 1 196 ? 50.489 0.724 -59.638 1.00 70.00 196 LEU A CA 1
ATOM 1481 C C . LEU A 1 196 ? 49.352 1.753 -59.629 1.00 70.00 196 LEU A C 1
ATOM 1483 O O . LEU A 1 196 ? 48.471 1.689 -58.775 1.00 70.00 196 LEU A O 1
ATOM 1487 N N . ALA A 1 197 ? 49.323 2.689 -60.577 1.00 70.69 197 ALA A N 1
ATOM 1488 C CA . ALA A 1 197 ? 48.281 3.708 -60.593 1.00 70.69 197 ALA A CA 1
ATOM 1489 C C . ALA A 1 197 ? 46.974 3.260 -61.261 1.00 70.69 197 ALA A C 1
ATOM 1491 O O . ALA A 1 197 ? 45.934 3.861 -61.025 1.00 70.69 197 ALA A O 1
ATOM 1492 N N . HIS A 1 198 ? 46.933 2.127 -61.946 1.00 68.31 198 HIS A N 1
ATOM 1493 C CA . HIS A 1 198 ? 45.647 1.472 -62.171 1.00 68.31 198 HIS A CA 1
ATOM 1494 C C . HIS A 1 198 ? 45.150 0.668 -60.968 1.00 68.31 198 HIS A C 1
ATOM 1496 O O . HIS A 1 198 ? 43.941 0.619 -60.751 1.00 68.31 198 HIS A O 1
ATOM 1502 N N . ASP A 1 199 ? 46.048 0.030 -60.212 1.00 66.69 199 ASP A N 1
ATOM 1503 C CA . ASP A 1 199 ? 45.685 -0.680 -58.979 1.00 66.69 199 ASP A CA 1
ATOM 1504 C C . ASP A 1 199 ? 45.139 0.308 -57.926 1.00 66.69 199 ASP A C 1
ATOM 1506 O O . ASP A 1 199 ? 44.158 0.015 -57.237 1.00 66.69 199 ASP A O 1
ATOM 1510 N N . LEU A 1 200 ? 45.706 1.522 -57.866 1.00 70.56 200 LEU A N 1
ATOM 1511 C CA . LEU A 1 200 ? 45.248 2.625 -57.012 1.00 70.56 200 LEU A CA 1
ATOM 1512 C C . LEU A 1 200 ? 44.062 3.423 -57.590 1.00 70.56 200 LEU A C 1
ATOM 1514 O O . LEU A 1 200 ? 43.130 3.718 -56.843 1.00 70.56 200 LEU A O 1
ATOM 1518 N N . TYR A 1 201 ? 44.073 3.796 -58.878 1.00 68.75 201 TYR A N 1
ATOM 1519 C CA . TYR A 1 201 ? 43.140 4.791 -59.448 1.00 68.75 201 TYR A CA 1
ATOM 1520 C C . TYR A 1 201 ? 42.150 4.241 -60.493 1.00 68.75 201 TYR A C 1
ATOM 1522 O O . TYR A 1 201 ? 41.263 4.968 -60.938 1.00 68.75 201 TYR A O 1
ATOM 1530 N N . GLY A 1 202 ? 42.228 2.956 -60.848 1.00 64.38 202 GLY A N 1
ATOM 1531 C CA . GLY A 1 202 ? 41.257 2.278 -61.710 1.00 64.38 202 GLY A CA 1
ATOM 1532 C C . GLY A 1 202 ? 41.488 2.404 -63.218 1.00 64.38 202 GLY A C 1
ATOM 1533 O O . GLY A 1 202 ? 42.557 2.794 -63.678 1.00 64.38 202 GLY A O 1
ATOM 1534 N N . ALA A 1 203 ? 40.494 1.986 -64.014 1.00 55.72 203 ALA A N 1
ATOM 1535 C CA . ALA A 1 203 ? 40.606 1.724 -65.460 1.00 55.72 203 ALA A CA 1
ATOM 1536 C C . ALA A 1 203 ? 40.978 2.939 -66.340 1.00 55.72 203 ALA A C 1
ATOM 1538 O O . ALA A 1 203 ? 41.255 2.757 -67.519 1.00 55.72 203 ALA A O 1
ATOM 1539 N N . SER A 1 204 ? 41.005 4.148 -65.772 1.00 54.72 204 SER A N 1
ATOM 1540 C CA . SER A 1 204 ? 41.421 5.382 -66.454 1.00 54.72 204 SER A CA 1
ATOM 1541 C C . SER A 1 204 ? 42.943 5.633 -66.435 1.00 54.72 204 SER A C 1
ATOM 1543 O O . SER A 1 204 ? 43.394 6.628 -66.993 1.00 54.72 204 SER A O 1
ATOM 1545 N N . TYR A 1 205 ? 43.736 4.771 -65.788 1.00 55.75 205 TYR A N 1
ATOM 1546 C CA . TYR A 1 205 ? 45.213 4.720 -65.889 1.00 55.75 205 TYR A CA 1
ATOM 1547 C C . TYR A 1 205 ? 45.637 3.610 -66.905 1.00 55.75 205 TYR A C 1
ATOM 1549 O O . TYR A 1 205 ? 44.708 3.028 -67.429 1.00 55.75 205 TYR A O 1
ATOM 1557 N N . ASN A 1 206 ? 46.902 3.288 -67.287 1.00 51.03 206 ASN A N 1
ATOM 1558 C CA . ASN A 1 206 ? 47.182 2.279 -68.380 1.00 51.03 206 ASN A CA 1
ATOM 1559 C C . ASN A 1 206 ? 48.412 1.294 -68.262 1.00 51.03 206 ASN A C 1
ATOM 1561 O O . ASN A 1 206 ? 49.485 1.638 -68.735 1.00 51.03 206 ASN A O 1
ATOM 1565 N N . LEU A 1 207 ? 48.176 0.028 -67.834 1.00 55.12 207 LEU A N 1
ATOM 1566 C CA . LEU A 1 207 ? 48.702 -1.346 -68.141 1.00 55.12 207 LEU A CA 1
ATOM 1567 C C . LEU A 1 207 ? 49.994 -2.006 -67.561 1.00 55.12 207 LEU A C 1
ATOM 1569 O O . LEU A 1 207 ? 51.065 -1.414 -67.542 1.00 55.12 207 LEU A O 1
ATOM 1573 N N . ASP A 1 208 ? 49.884 -3.323 -67.263 1.00 46.81 208 ASP A N 1
ATOM 1574 C CA . ASP A 1 208 ? 50.938 -4.351 -67.429 1.00 46.81 208 ASP A CA 1
ATOM 1575 C C . ASP A 1 208 ? 50.501 -5.460 -68.408 1.00 46.81 208 ASP A C 1
ATOM 1577 O O . ASP A 1 208 ? 49.320 -5.610 -68.734 1.00 46.81 208 ASP A O 1
ATOM 1581 N N . ALA A 1 209 ? 51.493 -6.205 -68.903 1.00 53.16 209 ALA A N 1
ATOM 1582 C CA . ALA A 1 209 ? 51.455 -7.042 -70.100 1.00 53.16 209 ALA A CA 1
ATOM 1583 C C . ALA A 1 209 ? 51.115 -8.539 -69.885 1.00 53.16 209 ALA A C 1
ATOM 1585 O O . ALA A 1 209 ? 51.367 -9.340 -70.785 1.00 53.16 209 ALA A O 1
ATOM 1586 N N . SER A 1 210 ? 50.574 -8.953 -68.731 1.00 56.84 210 SER A N 1
ATOM 1587 C CA . SER A 1 210 ? 50.389 -10.386 -68.391 1.00 56.84 210 SER A CA 1
ATOM 1588 C C . SER A 1 210 ? 48.935 -10.876 -68.278 1.00 56.84 210 SER A C 1
ATOM 1590 O O . SER A 1 210 ? 48.683 -12.079 -68.214 1.00 56.84 210 SER A O 1
ATOM 1592 N N . GLY A 1 211 ? 47.959 -9.969 -68.325 1.00 56.78 211 GLY A N 1
ATOM 1593 C CA . GLY A 1 211 ? 46.561 -10.311 -68.599 1.00 56.78 211 GLY A CA 1
ATOM 1594 C C . GLY A 1 211 ? 45.744 -11.001 -67.492 1.00 56.78 211 GLY A C 1
ATOM 1595 O O . GLY A 1 211 ? 44.619 -11.388 -67.797 1.00 56.78 211 GLY A O 1
ATOM 1596 N N . LEU A 1 212 ? 46.207 -11.141 -66.238 1.00 49.09 212 LEU A N 1
ATOM 1597 C CA . LEU A 1 212 ? 45.409 -11.702 -65.120 1.00 49.09 212 LEU A CA 1
ATOM 1598 C C . LEU A 1 212 ? 45.831 -11.166 -63.730 1.00 49.09 212 LEU A C 1
ATOM 1600 O O . LEU A 1 212 ? 46.997 -10.863 -63.514 1.00 49.09 212 LEU A O 1
ATOM 1604 N N . PRO A 1 213 ? 44.924 -11.220 -62.737 1.00 50.16 213 PRO A N 1
ATOM 1605 C CA . PRO A 1 213 ? 43.939 -10.204 -62.409 1.00 50.16 213 PRO A CA 1
ATOM 1606 C C . PRO A 1 213 ? 44.520 -9.063 -61.555 1.00 50.16 213 PRO A C 1
ATOM 1608 O O . PRO A 1 213 ? 44.967 -9.241 -60.422 1.00 50.16 213 PRO A O 1
ATOM 1611 N N . LYS A 1 214 ? 44.364 -7.857 -62.092 1.00 58.03 214 LYS A N 1
ATOM 1612 C CA . LYS A 1 214 ? 44.206 -6.618 -61.331 1.00 58.03 214 LYS A CA 1
ATOM 1613 C C . LYS A 1 214 ? 43.056 -6.778 -60.337 1.00 58.03 214 LYS A C 1
ATOM 1615 O O . LYS A 1 214 ? 42.097 -7.474 -60.671 1.00 58.03 214 LYS A O 1
ATOM 1620 N N . LEU A 1 215 ? 43.123 -6.168 -59.150 1.00 61.06 215 LEU A N 1
ATOM 1621 C CA . LEU A 1 215 ? 42.032 -6.217 -58.163 1.00 61.06 215 LEU A CA 1
ATOM 1622 C C . LEU A 1 215 ? 40.655 -6.104 -58.855 1.00 61.06 215 LEU A C 1
ATOM 1624 O O . LEU A 1 215 ? 40.469 -5.208 -59.677 1.00 61.06 215 LEU A O 1
ATOM 1628 N N . SER A 1 216 ? 39.684 -6.973 -58.522 1.00 69.50 216 SER A N 1
ATOM 1629 C CA . SER A 1 216 ? 38.354 -6.999 -59.178 1.00 69.50 216 SER A CA 1
ATOM 1630 C C . SER A 1 216 ? 37.653 -5.637 -59.203 1.00 69.50 216 SER A C 1
ATOM 1632 O O . SER A 1 216 ? 36.782 -5.396 -60.037 1.00 69.50 216 SER A O 1
ATOM 1634 N N . LYS A 1 217 ? 38.023 -4.755 -58.270 1.00 71.75 217 LYS A N 1
ATOM 1635 C CA . LYS A 1 217 ? 37.681 -3.337 -58.249 1.00 71.75 217 LYS A CA 1
ATOM 1636 C C . LYS A 1 217 ? 38.911 -2.534 -57.803 1.00 71.75 217 LYS A C 1
ATOM 1638 O O . LYS A 1 217 ? 39.650 -3.043 -56.954 1.00 71.75 217 LYS A O 1
ATOM 1643 N N . PRO A 1 218 ? 39.100 -1.297 -58.298 1.00 77.81 218 PRO A N 1
ATOM 1644 C CA . PRO A 1 218 ? 40.139 -0.391 -57.802 1.00 77.81 218 PRO A CA 1
ATOM 1645 C C . PRO A 1 218 ? 40.041 -0.215 -56.282 1.00 77.81 218 PRO A C 1
ATOM 1647 O O . PRO A 1 218 ? 38.937 -0.270 -55.736 1.00 77.81 218 PRO A O 1
ATOM 1650 N N . VAL A 1 219 ? 41.156 0.038 -55.590 1.00 82.25 219 VAL A N 1
ATOM 1651 C CA . VAL A 1 219 ? 41.159 0.223 -54.120 1.00 82.25 219 VAL A CA 1
ATOM 1652 C C . VAL A 1 219 ? 40.196 1.334 -53.684 1.00 82.25 219 VAL A C 1
ATOM 1654 O O . VAL A 1 219 ? 39.477 1.181 -52.701 1.00 82.25 219 VAL A O 1
ATOM 1657 N N . THR A 1 220 ? 40.097 2.414 -54.460 1.00 82.06 220 THR A N 1
ATOM 1658 C CA . THR A 1 220 ? 39.120 3.494 -54.240 1.00 82.06 220 THR A CA 1
ATOM 1659 C C . THR A 1 220 ? 37.676 2.999 -54.253 1.00 82.06 220 THR A C 1
ATOM 1661 O O . THR A 1 220 ? 36.878 3.402 -53.411 1.00 82.06 220 THR A O 1
ATOM 1664 N N . GLN A 1 221 ? 37.344 2.082 -55.162 1.00 86.06 221 GLN A N 1
ATOM 1665 C CA . GLN A 1 221 ? 36.014 1.490 -55.244 1.00 86.06 221 GLN A CA 1
ATOM 1666 C C . GLN A 1 221 ? 35.770 0.475 -54.123 1.00 86.06 221 GLN A C 1
ATOM 1668 O O . GLN A 1 221 ? 34.662 0.406 -53.609 1.00 86.06 221 GLN A O 1
ATOM 1673 N N . GLN A 1 222 ? 36.783 -0.283 -53.699 1.00 88.62 222 GLN A N 1
ATOM 1674 C CA . GLN A 1 222 ? 36.654 -1.177 -52.541 1.00 88.62 222 GLN A CA 1
ATOM 1675 C C . GLN A 1 222 ? 36.394 -0.393 -51.255 1.00 88.62 222 GLN A C 1
ATOM 1677 O O . GLN A 1 222 ? 35.529 -0.776 -50.477 1.00 88.62 222 GLN A O 1
ATOM 1682 N N . ILE A 1 223 ? 37.093 0.730 -51.064 1.00 91.75 223 ILE A N 1
ATOM 1683 C CA . ILE A 1 223 ? 36.846 1.651 -49.949 1.00 91.75 223 ILE A CA 1
ATOM 1684 C C . ILE A 1 223 ? 35.442 2.256 -50.064 1.00 91.75 223 ILE A C 1
ATOM 1686 O O . ILE A 1 223 ? 34.738 2.335 -49.064 1.00 91.75 223 ILE A O 1
ATOM 1690 N N . ALA A 1 224 ? 34.995 2.646 -51.261 1.00 91.75 224 ALA A N 1
ATOM 1691 C CA . ALA A 1 224 ? 33.641 3.165 -51.453 1.00 91.75 224 ALA A CA 1
ATOM 1692 C C . ALA A 1 224 ? 32.558 2.118 -51.126 1.00 91.75 224 ALA A C 1
ATOM 1694 O O . ALA A 1 224 ? 31.585 2.430 -50.441 1.00 91.75 224 ALA A O 1
ATOM 1695 N N . ASP A 1 225 ? 32.745 0.873 -51.564 1.00 93.69 225 ASP A N 1
ATOM 1696 C CA . ASP A 1 225 ? 31.842 -0.241 -51.263 1.00 93.69 225 ASP A CA 1
ATOM 1697 C C . ASP A 1 225 ? 31.845 -0.578 -49.761 1.00 93.69 225 ASP A C 1
ATOM 1699 O O . ASP A 1 225 ? 30.791 -0.835 -49.179 1.00 93.69 225 ASP A O 1
ATOM 1703 N N . GLU A 1 226 ? 33.018 -0.554 -49.120 1.00 96.12 226 GLU A N 1
ATOM 1704 C CA . GLU A 1 226 ? 33.197 -0.725 -47.675 1.00 96.12 226 GLU A CA 1
ATOM 1705 C C . GLU A 1 226 ? 32.439 0.346 -46.893 1.00 96.12 226 GLU A C 1
ATOM 1707 O O . GLU A 1 226 ? 31.642 0.016 -46.016 1.00 96.12 226 GLU A O 1
ATOM 1712 N N . VAL A 1 227 ? 32.636 1.616 -47.255 1.00 97.56 227 VAL A N 1
ATOM 1713 C CA . VAL A 1 227 ? 31.937 2.758 -46.658 1.00 97.56 227 VAL A CA 1
ATOM 1714 C C . VAL A 1 227 ? 30.430 2.610 -46.841 1.00 97.56 227 VAL A C 1
ATOM 1716 O O . VAL A 1 227 ? 29.687 2.772 -45.880 1.00 97.56 227 VAL A O 1
ATOM 1719 N N . SER A 1 228 ? 29.965 2.237 -48.035 1.00 97.88 228 SER A N 1
ATOM 1720 C CA . SER A 1 228 ? 28.536 2.047 -48.301 1.00 97.88 228 SER A CA 1
ATOM 1721 C C . SER A 1 228 ? 27.936 0.902 -47.477 1.00 97.88 228 SER A C 1
ATOM 1723 O O . SER A 1 228 ? 26.852 1.044 -46.900 1.00 97.88 228 SER A O 1
ATOM 1725 N N . ARG A 1 229 ? 28.647 -0.226 -47.362 1.00 98.19 229 ARG A N 1
ATOM 1726 C CA . ARG A 1 229 ? 28.218 -1.353 -46.527 1.00 98.19 229 ARG A CA 1
ATOM 1727 C C . ARG A 1 229 ? 28.186 -0.968 -45.048 1.00 98.19 229 ARG A C 1
ATOM 1729 O O . ARG A 1 229 ? 27.211 -1.294 -44.375 1.00 98.19 229 ARG A O 1
ATOM 1736 N N . ALA A 1 230 ? 29.218 -0.277 -44.560 1.00 98.25 230 ALA A N 1
ATOM 1737 C CA . ALA A 1 230 ? 29.296 0.197 -43.181 1.00 98.25 230 ALA A CA 1
ATOM 1738 C C . ALA A 1 230 ? 28.150 1.166 -42.867 1.00 98.25 230 ALA A C 1
ATOM 1740 O O . ALA A 1 230 ? 27.407 0.923 -41.925 1.00 98.25 230 ALA A O 1
ATOM 1741 N N . GLN A 1 231 ? 27.908 2.165 -43.721 1.00 98.31 231 GLN A N 1
ATOM 1742 C CA . GLN A 1 231 ? 26.790 3.106 -43.579 1.00 98.31 231 GLN A CA 1
ATOM 1743 C C . GLN A 1 231 ? 25.430 2.402 -43.549 1.00 98.31 231 GLN A C 1
ATOM 1745 O O . GLN A 1 231 ? 24.559 2.760 -42.759 1.00 98.31 231 GLN A O 1
ATOM 1750 N N . THR A 1 232 ? 25.242 1.385 -44.394 1.00 98.19 232 THR A N 1
ATOM 1751 C CA . THR A 1 232 ? 23.999 0.601 -44.418 1.00 98.19 232 THR A CA 1
ATOM 1752 C C . THR A 1 232 ? 23.816 -0.183 -43.118 1.00 98.19 232 THR A C 1
ATOM 1754 O O . THR A 1 232 ? 22.733 -0.165 -42.538 1.00 98.19 232 THR A O 1
ATOM 1757 N N . ALA A 1 233 ? 24.872 -0.843 -42.635 1.00 98.25 233 ALA A N 1
ATOM 1758 C CA . ALA A 1 233 ? 24.838 -1.596 -41.384 1.00 98.25 233 ALA A CA 1
ATOM 1759 C C . ALA A 1 233 ? 24.632 -0.684 -40.163 1.00 98.25 233 ALA A C 1
ATOM 1761 O O . ALA A 1 233 ? 23.857 -1.013 -39.270 1.00 98.25 233 ALA A O 1
ATOM 1762 N N . GLU A 1 234 ? 25.284 0.477 -40.132 1.00 98.56 234 GLU A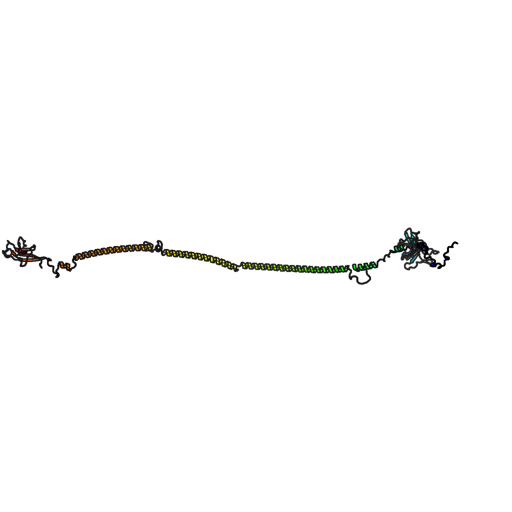 N 1
ATOM 1763 C CA . GLU A 1 234 ? 25.127 1.482 -39.078 1.00 98.56 234 GLU A CA 1
ATOM 1764 C C . GLU A 1 234 ? 23.705 2.051 -39.049 1.00 98.56 234 GLU A C 1
ATOM 1766 O O . GLU A 1 234 ? 23.115 2.172 -37.976 1.00 98.56 234 GLU A O 1
ATOM 1771 N N . ALA A 1 235 ? 23.118 2.339 -40.214 1.00 98.31 235 ALA A N 1
ATOM 1772 C CA . ALA A 1 235 ? 21.732 2.788 -40.309 1.00 98.31 235 ALA A CA 1
ATOM 1773 C C . ALA A 1 235 ? 20.740 1.719 -39.818 1.00 98.31 235 ALA A C 1
ATOM 1775 O O . ALA A 1 235 ? 19.785 2.047 -39.109 1.00 98.31 235 ALA A O 1
ATOM 1776 N N . ASP A 1 236 ? 20.976 0.446 -40.151 1.00 98.44 236 ASP A N 1
ATOM 1777 C CA . ASP A 1 236 ? 20.148 -0.668 -39.681 1.00 98.44 236 ASP A CA 1
ATOM 1778 C C . ASP A 1 236 ? 20.248 -0.845 -38.157 1.00 98.44 236 ASP A C 1
ATOM 1780 O O . ASP A 1 236 ? 19.226 -0.848 -37.467 1.00 98.44 236 ASP A O 1
ATOM 1784 N N . LEU A 1 237 ? 21.467 -0.870 -37.604 1.00 98.56 237 LEU A N 1
ATOM 1785 C CA . LEU A 1 237 ? 21.695 -0.925 -36.155 1.00 98.56 237 LEU A CA 1
ATOM 1786 C C . LEU A 1 237 ? 21.044 0.261 -35.433 1.00 98.56 237 LEU A C 1
ATOM 1788 O O . LEU A 1 237 ? 20.403 0.073 -34.399 1.00 98.56 237 LEU A O 1
ATOM 1792 N N . GLN A 1 238 ? 21.143 1.472 -35.986 1.00 98.56 238 GLN A N 1
ATOM 1793 C CA . GLN A 1 238 ? 20.494 2.653 -35.420 1.00 98.56 238 GLN A CA 1
ATOM 1794 C C . GLN A 1 238 ? 18.963 2.518 -35.417 1.00 98.56 238 GLN A C 1
ATOM 1796 O O . GLN A 1 238 ? 18.314 2.914 -34.447 1.00 98.56 238 GLN A O 1
ATOM 1801 N N . SER A 1 239 ? 18.378 1.936 -36.466 1.00 98.56 239 SER A N 1
ATOM 1802 C CA . SER A 1 239 ? 16.936 1.683 -36.553 1.00 98.56 239 SER A CA 1
ATOM 1803 C C . SER A 1 239 ? 16.473 0.632 -35.537 1.00 98.56 239 SER A C 1
ATOM 1805 O O . SER A 1 239 ? 15.476 0.839 -34.835 1.00 98.56 239 SER A O 1
ATOM 1807 N N . GLN A 1 240 ? 17.233 -0.458 -35.379 1.00 98.75 240 GLN A N 1
ATOM 1808 C CA . GLN A 1 240 ? 16.978 -1.481 -34.359 1.00 98.75 240 GLN A CA 1
ATOM 1809 C C . GLN A 1 240 ? 17.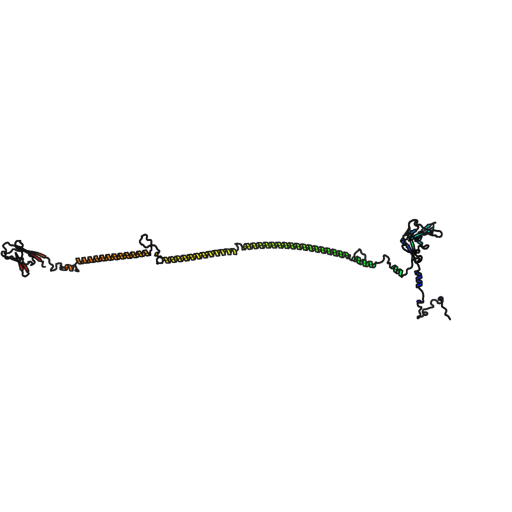063 -0.896 -32.942 1.00 98.75 240 GLN A C 1
ATOM 1811 O O . GLN A 1 240 ? 16.164 -1.120 -32.132 1.00 98.75 240 GLN A O 1
ATOM 1816 N N . ILE A 1 241 ? 18.088 -0.083 -32.658 1.00 98.75 241 ILE A N 1
ATOM 1817 C CA . ILE A 1 241 ? 18.247 0.613 -31.372 1.00 98.75 241 ILE A CA 1
ATOM 1818 C C . ILE A 1 241 ? 17.066 1.557 -31.112 1.00 98.75 241 ILE A C 1
ATOM 1820 O O . ILE A 1 241 ? 16.493 1.526 -30.027 1.00 98.75 241 ILE A O 1
ATOM 1824 N N . ASN A 1 242 ? 16.652 2.359 -32.097 1.00 98.69 242 ASN A N 1
ATOM 1825 C CA . ASN A 1 242 ? 15.513 3.274 -31.951 1.00 98.69 242 ASN A CA 1
ATOM 1826 C C . ASN A 1 242 ? 14.193 2.528 -31.698 1.00 98.69 242 ASN A C 1
ATOM 1828 O O . ASN A 1 242 ? 13.359 2.973 -30.902 1.00 98.69 242 ASN A O 1
ATOM 1832 N N . THR A 1 243 ? 14.013 1.382 -32.355 1.00 98.56 243 THR A N 1
ATOM 1833 C CA . THR A 1 243 ? 12.859 0.501 -32.147 1.00 98.56 243 THR A CA 1
ATOM 1834 C C . THR A 1 243 ? 12.867 -0.077 -30.733 1.00 98.56 243 THR A C 1
ATOM 1836 O O . THR A 1 243 ? 11.856 -0.002 -30.039 1.00 98.56 243 THR A O 1
ATOM 1839 N N . GLU A 1 244 ? 14.008 -0.582 -30.262 1.00 98.62 244 GLU A N 1
ATOM 1840 C CA . GLU A 1 244 ? 14.150 -1.120 -28.905 1.00 98.62 244 GLU A CA 1
ATOM 1841 C C . GLU A 1 244 ? 13.946 -0.044 -27.832 1.00 98.62 244 GLU A C 1
ATOM 1843 O O . GLU A 1 244 ? 13.265 -0.291 -26.838 1.00 98.62 244 GLU A O 1
ATOM 1848 N N . ILE A 1 245 ? 14.476 1.166 -28.044 1.00 98.81 245 ILE A N 1
ATOM 1849 C CA . ILE A 1 245 ? 14.230 2.319 -27.168 1.00 98.81 245 ILE A CA 1
ATOM 1850 C C . ILE A 1 245 ? 12.727 2.572 -27.069 1.00 98.81 245 ILE A C 1
ATOM 1852 O O . ILE A 1 245 ? 12.194 2.627 -25.966 1.00 98.81 245 ILE A O 1
ATOM 1856 N N . THR A 1 246 ? 12.034 2.652 -28.206 1.00 98.69 246 THR A N 1
ATOM 1857 C CA . THR A 1 246 ? 10.583 2.885 -28.247 1.00 98.69 246 THR A CA 1
ATOM 1858 C C . THR A 1 246 ? 9.813 1.778 -27.525 1.00 98.69 246 THR A C 1
ATOM 1860 O O . THR A 1 246 ? 8.966 2.063 -26.677 1.00 98.69 246 THR A O 1
ATOM 1863 N N . ASN A 1 247 ? 10.141 0.514 -27.800 1.00 98.69 247 ASN A N 1
ATOM 1864 C CA . ASN A 1 247 ? 9.512 -0.642 -27.163 1.00 98.69 247 ASN A CA 1
ATOM 1865 C C . ASN A 1 247 ? 9.708 -0.625 -25.643 1.00 98.69 247 ASN A C 1
ATOM 1867 O O . ASN A 1 247 ? 8.744 -0.799 -24.896 1.00 98.69 247 ASN A O 1
ATOM 1871 N N . ARG A 1 248 ? 10.935 -0.369 -25.170 1.00 98.69 248 ARG A N 1
ATOM 1872 C CA . ARG A 1 248 ? 11.230 -0.275 -23.735 1.00 98.69 248 ARG A CA 1
ATOM 1873 C C . ARG A 1 248 ? 10.555 0.922 -23.084 1.00 98.69 248 ARG A C 1
ATOM 1875 O O . ARG A 1 248 ? 10.037 0.775 -21.982 1.00 98.69 248 ARG A O 1
ATOM 1882 N N . THR A 1 249 ? 10.523 2.079 -23.741 1.00 98.69 249 THR A N 1
ATOM 1883 C CA . THR A 1 249 ? 9.812 3.263 -23.244 1.00 98.69 249 THR A CA 1
ATOM 1884 C C . THR A 1 249 ? 8.320 2.979 -23.074 1.00 98.69 249 THR A C 1
ATOM 1886 O O . THR A 1 249 ? 7.768 3.283 -22.017 1.00 98.69 249 THR A O 1
ATOM 1889 N N . ASN A 1 250 ? 7.684 2.333 -24.054 1.00 98.50 250 ASN A N 1
ATOM 1890 C CA . ASN A 1 250 ? 6.275 1.946 -23.966 1.00 98.50 250 ASN A CA 1
ATOM 1891 C C . ASN A 1 250 ? 6.040 0.930 -22.841 1.00 98.50 250 ASN A C 1
ATOM 1893 O O . ASN A 1 250 ? 5.173 1.144 -22.000 1.00 98.50 250 ASN A O 1
ATOM 1897 N N . ALA A 1 251 ? 6.869 -0.116 -22.750 1.00 98.69 251 ALA A N 1
ATOM 1898 C CA . ALA A 1 251 ? 6.763 -1.118 -21.689 1.00 98.69 251 ALA A CA 1
ATOM 1899 C C . ALA A 1 251 ? 6.931 -0.511 -20.283 1.00 98.69 251 ALA A C 1
ATOM 1901 O O . ALA A 1 251 ? 6.211 -0.880 -19.356 1.00 98.69 251 ALA A O 1
ATOM 1902 N N . ILE A 1 252 ? 7.852 0.445 -20.118 1.00 98.75 252 ILE A N 1
ATOM 1903 C CA . ILE A 1 252 ? 8.029 1.189 -18.863 1.00 98.75 252 ILE A CA 1
ATOM 1904 C C . ILE A 1 252 ? 6.781 2.024 -18.553 1.00 98.75 252 ILE A C 1
ATOM 1906 O O . ILE A 1 252 ? 6.316 2.012 -17.416 1.00 98.75 252 ILE A O 1
ATOM 1910 N N . SER A 1 253 ? 6.216 2.719 -19.544 1.00 98.56 253 SER A N 1
ATOM 1911 C CA . SER A 1 253 ? 4.988 3.509 -19.377 1.00 98.56 253 SER A CA 1
ATOM 1912 C C . SER A 1 253 ? 3.785 2.641 -18.979 1.00 98.56 253 SER A C 1
ATOM 1914 O O . SER A 1 253 ? 3.006 3.014 -18.094 1.00 98.56 253 SER A O 1
ATOM 1916 N N . ASP A 1 254 ? 3.655 1.459 -19.579 1.00 98.62 254 ASP A N 1
ATOM 1917 C CA . ASP A 1 254 ? 2.595 0.500 -19.266 1.00 98.62 254 ASP A CA 1
ATOM 1918 C C . ASP A 1 254 ? 2.747 -0.053 -17.845 1.00 98.62 254 ASP A C 1
ATOM 1920 O O . ASP A 1 254 ? 1.790 -0.032 -17.068 1.00 98.62 254 ASP A O 1
ATOM 1924 N N . LEU A 1 255 ? 3.959 -0.477 -17.464 1.00 98.75 255 LEU A N 1
ATOM 1925 C CA . LEU A 1 255 ? 4.257 -0.927 -16.100 1.00 98.75 255 LEU A CA 1
ATOM 1926 C C . LEU A 1 255 ? 4.010 0.179 -15.070 1.00 98.75 255 LEU A C 1
ATOM 1928 O O . LEU A 1 255 ? 3.433 -0.085 -14.016 1.00 98.75 255 LEU A O 1
ATOM 1932 N N . GLN A 1 256 ? 4.388 1.422 -15.377 1.00 98.75 256 GLN A N 1
ATOM 1933 C CA . GLN A 1 256 ? 4.134 2.571 -14.509 1.00 98.75 256 GLN A CA 1
ATOM 1934 C C . GLN A 1 256 ? 2.630 2.797 -14.307 1.00 98.75 256 GLN A C 1
ATOM 1936 O O . GLN A 1 256 ? 2.184 3.058 -13.188 1.00 98.75 256 GLN A O 1
ATOM 1941 N N . THR A 1 257 ? 1.839 2.660 -15.372 1.00 98.69 257 THR A N 1
ATOM 1942 C CA . THR A 1 257 ? 0.377 2.779 -15.315 1.00 98.69 257 THR A CA 1
ATOM 1943 C C . THR A 1 257 ? -0.240 1.662 -14.475 1.00 98.69 257 THR A C 1
ATOM 1945 O O . THR A 1 257 ? -1.057 1.933 -13.594 1.00 98.69 257 THR A O 1
ATOM 1948 N N . GLN A 1 258 ? 0.179 0.412 -14.691 1.00 98.75 258 GLN A N 1
ATOM 1949 C CA . GLN A 1 258 ? -0.285 -0.737 -13.907 1.00 98.75 258 GLN A CA 1
ATOM 1950 C C . GLN A 1 258 ? 0.049 -0.585 -12.419 1.00 98.75 258 GLN A C 1
ATOM 1952 O O . GLN A 1 258 ? -0.814 -0.813 -11.571 1.00 98.75 258 GLN A O 1
ATOM 1957 N N . LEU A 1 259 ? 1.268 -0.140 -12.100 1.00 98.75 259 LEU A N 1
ATOM 1958 C CA . LEU A 1 259 ? 1.701 0.097 -10.726 1.00 98.75 259 LEU A CA 1
ATOM 1959 C C . LEU A 1 259 ? 0.873 1.199 -10.054 1.00 98.75 259 LEU A C 1
ATOM 1961 O O . LEU A 1 259 ? 0.409 1.014 -8.931 1.00 98.75 259 LEU A O 1
ATOM 1965 N N . ASN A 1 260 ? 0.639 2.319 -10.742 1.00 98.69 260 ASN A N 1
ATOM 1966 C CA . ASN A 1 260 ? -0.190 3.407 -10.219 1.00 98.69 260 ASN A CA 1
ATOM 1967 C C . ASN A 1 260 ? -1.631 2.944 -9.939 1.00 98.69 260 ASN A C 1
ATOM 1969 O O . ASN A 1 260 ? -2.203 3.304 -8.908 1.00 98.69 260 ASN A O 1
ATOM 1973 N N . ASN A 1 261 ? -2.201 2.115 -10.819 1.00 98.38 261 ASN A N 1
ATOM 1974 C CA . ASN A 1 261 ? -3.537 1.549 -10.630 1.00 98.38 261 ASN A CA 1
ATOM 1975 C C . ASN A 1 261 ? -3.601 0.611 -9.413 1.00 98.38 261 ASN A C 1
ATOM 1977 O O . ASN A 1 261 ? -4.528 0.724 -8.612 1.00 98.38 261 ASN A O 1
ATOM 1981 N N . GLU A 1 262 ? -2.615 -0.276 -9.235 1.00 98.56 262 GLU A N 1
ATOM 1982 C CA . GLU A 1 262 ? -2.546 -1.165 -8.064 1.00 98.56 262 GLU A CA 1
ATOM 1983 C C . GLU A 1 262 ? -2.376 -0.367 -6.764 1.00 98.56 262 GLU A C 1
ATOM 1985 O O . GLU A 1 262 ? -3.057 -0.646 -5.777 1.00 98.56 262 GLU A O 1
ATOM 1990 N N . ILE A 1 263 ? -1.530 0.670 -6.763 1.00 98.75 263 ILE A N 1
ATOM 1991 C CA . ILE A 1 263 ? -1.362 1.571 -5.612 1.00 98.75 263 ILE A CA 1
ATOM 1992 C C . ILE A 1 263 ? -2.705 2.206 -5.226 1.00 98.75 263 ILE A C 1
ATOM 1994 O O . ILE A 1 263 ? -3.083 2.174 -4.054 1.00 98.75 263 ILE A O 1
ATOM 1998 N N . ALA A 1 264 ? -3.450 2.744 -6.195 1.00 98.44 264 ALA A N 1
ATOM 1999 C CA . ALA A 1 264 ? -4.751 3.365 -5.945 1.00 98.44 264 ALA A CA 1
ATOM 2000 C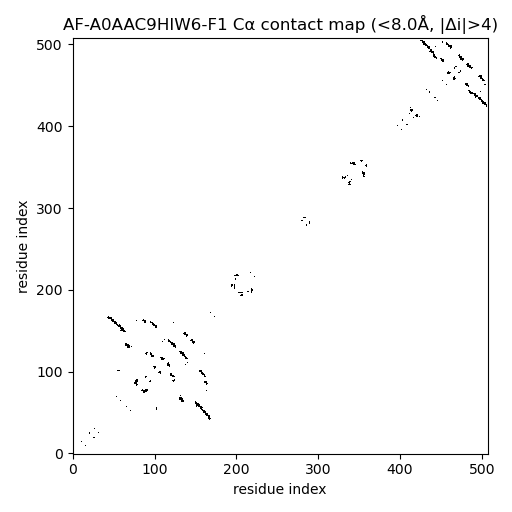 C . ALA A 1 264 ? -5.798 2.354 -5.438 1.00 98.44 264 ALA A C 1
ATOM 2002 O O . ALA A 1 264 ? -6.576 2.656 -4.524 1.00 98.44 264 ALA A O 1
ATOM 2003 N N . ALA A 1 265 ? -5.806 1.138 -5.995 1.00 98.62 265 ALA A N 1
ATOM 2004 C CA . ALA A 1 265 ? -6.684 0.058 -5.555 1.00 98.62 265 ALA A CA 1
ATOM 2005 C C . ALA A 1 265 ? -6.383 -0.360 -4.106 1.00 98.62 265 ALA A C 1
ATOM 2007 O O . ALA A 1 265 ? -7.305 -0.474 -3.294 1.00 98.62 265 ALA A O 1
ATOM 2008 N N . ARG A 1 266 ? -5.100 -0.515 -3.754 1.00 98.44 266 ARG A N 1
ATOM 2009 C CA . ARG A 1 266 ? -4.651 -0.845 -2.393 1.00 98.44 266 ARG A CA 1
ATOM 2010 C C . ARG A 1 266 ? -4.987 0.249 -1.391 1.00 98.44 266 ARG A C 1
ATOM 2012 O O . ARG A 1 266 ? -5.588 -0.054 -0.370 1.00 98.44 266 ARG A O 1
ATOM 2019 N N . GLN A 1 267 ? -4.725 1.514 -1.719 1.00 98.56 267 GLN A N 1
ATOM 2020 C CA . GLN A 1 267 ? -5.113 2.648 -0.871 1.00 98.56 267 GLN A CA 1
ATOM 2021 C C . GLN A 1 267 ? -6.625 2.688 -0.615 1.00 98.56 267 GLN A C 1
ATOM 2023 O O . GLN A 1 267 ? -7.065 2.946 0.504 1.00 98.56 267 GLN A O 1
ATOM 2028 N N . SER A 1 268 ? -7.437 2.400 -1.635 1.00 98.38 268 SER A N 1
ATOM 2029 C CA . SER A 1 268 ? -8.896 2.335 -1.488 1.00 98.38 268 SER A CA 1
ATOM 2030 C C . SER A 1 268 ? -9.329 1.178 -0.582 1.00 98.38 268 SER A C 1
ATOM 2032 O O . SER A 1 268 ? -10.197 1.355 0.275 1.00 98.38 268 SER A O 1
ATOM 2034 N N . ALA A 1 269 ? -8.715 0.003 -0.737 1.00 98.44 269 ALA A N 1
ATOM 2035 C CA . ALA A 1 269 ? -8.971 -1.155 0.115 1.00 98.44 269 ALA A CA 1
ATOM 2036 C C . ALA A 1 269 ? -8.565 -0.898 1.576 1.00 98.44 269 ALA A C 1
ATOM 2038 O O . ALA A 1 269 ? -9.345 -1.198 2.481 1.00 98.44 269 ALA A O 1
ATOM 2039 N N . ASP A 1 270 ? -7.402 -0.286 1.802 1.00 98.56 270 ASP A N 1
ATOM 2040 C CA . ASP A 1 270 ? -6.899 0.055 3.134 1.00 98.56 270 ASP A CA 1
ATOM 2041 C C . ASP A 1 270 ? -7.813 1.073 3.830 1.00 98.56 270 ASP A C 1
ATOM 2043 O O . ASP A 1 270 ? -8.198 0.876 4.983 1.00 98.56 270 ASP A O 1
ATOM 2047 N N . ASN A 1 271 ? -8.259 2.111 3.114 1.00 98.12 271 ASN A N 1
ATOM 2048 C CA . ASN A 1 271 ? -9.232 3.076 3.633 1.00 98.12 271 ASN A CA 1
ATOM 2049 C C . ASN A 1 271 ? -10.569 2.410 4.001 1.00 98.12 271 ASN A C 1
ATOM 2051 O O . ASN A 1 271 ? -11.148 2.706 5.049 1.00 98.12 271 ASN A O 1
ATOM 2055 N N . ASN A 1 272 ? -11.057 1.484 3.170 1.00 98.19 272 ASN A N 1
ATOM 2056 C CA . ASN A 1 272 ? -12.276 0.729 3.461 1.00 98.19 272 ASN A CA 1
ATOM 2057 C C . ASN A 1 272 ? -12.118 -0.139 4.714 1.00 98.19 272 ASN A C 1
ATOM 2059 O O . ASN A 1 272 ? -12.994 -0.130 5.580 1.00 98.19 272 ASN A O 1
ATOM 2063 N N . LEU A 1 273 ? -10.997 -0.854 4.841 1.00 97.44 273 LEU A N 1
ATOM 2064 C CA . LEU A 1 273 ? -10.708 -1.674 6.014 1.00 97.44 273 LEU A CA 1
ATOM 2065 C C . LEU A 1 273 ? -10.602 -0.817 7.282 1.00 97.44 273 LEU A C 1
ATOM 2067 O O . LEU A 1 273 ? -11.189 -1.168 8.305 1.00 97.44 273 LEU A O 1
ATOM 2071 N N . GLN A 1 274 ? -9.932 0.335 7.210 1.00 97.12 274 GLN A N 1
ATOM 2072 C CA . GLN A 1 274 ? -9.825 1.269 8.330 1.00 97.12 274 GLN A CA 1
ATOM 2073 C C . GLN A 1 274 ? -11.201 1.771 8.790 1.00 97.12 274 GLN A C 1
ATOM 2075 O O . GLN A 1 274 ? -11.470 1.830 9.990 1.00 97.12 274 GLN A O 1
ATOM 2080 N N . ASN A 1 275 ? -12.101 2.082 7.854 1.00 95.25 275 ASN A N 1
ATOM 2081 C CA . ASN A 1 275 ? -13.469 2.496 8.174 1.00 95.25 275 ASN A CA 1
ATOM 2082 C C . ASN A 1 275 ? -14.283 1.375 8.834 1.00 95.25 275 ASN A C 1
ATOM 2084 O O . ASN A 1 275 ? -15.013 1.633 9.796 1.00 95.25 275 ASN A O 1
ATOM 2088 N N . LEU A 1 276 ? -14.143 0.135 8.356 1.00 94.19 276 LEU A N 1
ATOM 2089 C CA . LEU A 1 276 ? -14.780 -1.033 8.972 1.00 94.19 276 LEU A CA 1
ATOM 2090 C C . LEU A 1 276 ? -14.269 -1.254 10.401 1.00 94.19 276 LEU A C 1
ATOM 2092 O O . LEU A 1 276 ? -15.076 -1.424 11.311 1.00 94.19 276 LEU A O 1
ATOM 2096 N N . ILE A 1 277 ? -12.953 -1.164 10.618 1.00 91.88 277 ILE A N 1
ATOM 2097 C CA . ILE A 1 277 ? -12.336 -1.271 11.949 1.00 91.88 277 ILE A CA 1
ATOM 2098 C C . ILE A 1 277 ? -12.857 -0.175 12.883 1.00 91.88 277 ILE A C 1
ATOM 2100 O O . ILE A 1 277 ? -13.243 -0.468 14.016 1.00 91.88 277 ILE A O 1
ATOM 2104 N N . ASN A 1 278 ? -12.906 1.077 12.423 1.00 90.94 278 ASN A N 1
ATOM 2105 C CA . ASN A 1 278 ? -13.415 2.193 13.222 1.00 90.94 278 ASN A CA 1
ATOM 2106 C C . ASN A 1 278 ? -14.886 1.976 13.604 1.00 90.94 278 ASN A C 1
ATOM 2108 O O . ASN A 1 278 ? -15.260 2.162 14.761 1.00 90.94 278 ASN A O 1
ATOM 2112 N N . THR A 1 279 ? -15.704 1.522 12.651 1.00 89.00 279 THR A N 1
ATOM 2113 C CA . THR A 1 279 ? -17.127 1.224 12.872 1.00 89.00 279 THR A CA 1
ATOM 2114 C C . THR A 1 279 ? -17.313 0.101 13.890 1.00 89.00 279 THR A C 1
ATOM 2116 O O . THR A 1 279 ? -18.091 0.253 14.829 1.00 89.00 279 THR A O 1
ATOM 2119 N N . GLU A 1 280 ? -16.568 -0.998 13.757 1.00 87.06 280 GLU A N 1
ATOM 2120 C CA . GLU A 1 280 ? -16.622 -2.128 14.692 1.00 87.06 280 GLU A CA 1
ATOM 2121 C C . GLU A 1 280 ? -16.121 -1.732 16.090 1.00 87.06 280 GLU A C 1
ATOM 2123 O O 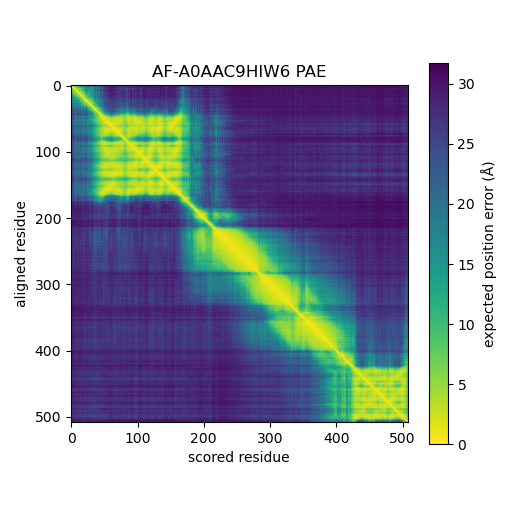. GLU A 1 280 ? -16.669 -2.151 17.109 1.00 87.06 280 GLU A O 1
ATOM 2128 N N . THR A 1 281 ? -15.108 -0.865 16.166 1.00 87.19 281 THR A N 1
ATOM 2129 C CA . THR A 1 281 ? -14.545 -0.386 17.438 1.00 87.19 281 THR A CA 1
ATOM 2130 C C . THR A 1 281 ? -15.500 0.561 18.165 1.00 87.19 281 THR A C 1
ATOM 2132 O O . THR A 1 281 ? -15.647 0.477 19.382 1.00 87.19 281 THR A O 1
ATOM 2135 N N . SER A 1 282 ? -16.161 1.464 17.437 1.00 86.19 282 SER A N 1
ATOM 2136 C CA . SER A 1 282 ? -17.096 2.442 18.013 1.00 86.19 282 SER A CA 1
ATOM 2137 C C . SER A 1 282 ? -18.531 1.926 18.155 1.00 86.19 282 SER A C 1
ATOM 2139 O O . SER A 1 282 ? -19.346 2.555 18.829 1.00 86.19 282 SER A O 1
ATOM 2141 N N . GLY A 1 283 ? -18.872 0.804 17.521 1.00 84.12 283 GLY A N 1
ATOM 2142 C CA . GLY A 1 283 ? -20.226 0.275 17.509 1.00 84.12 283 GLY A CA 1
ATOM 2143 C C . GLY A 1 283 ? -20.718 -0.110 18.902 1.00 84.12 283 GLY A C 1
ATOM 2144 O O . GLY A 1 283 ? -20.046 -0.809 19.654 1.00 84.12 283 GLY A O 1
ATOM 2145 N N . VAL A 1 284 ? -21.965 0.242 19.217 1.00 69.38 284 VAL A N 1
ATOM 2146 C CA . VAL A 1 284 ? -22.643 -0.180 20.459 1.00 69.38 284 VAL A CA 1
ATOM 2147 C C . VAL A 1 284 ? -22.825 -1.702 20.529 1.00 69.38 284 VAL A C 1
ATOM 2149 O O . VAL A 1 284 ? -23.147 -2.236 21.583 1.00 69.38 284 VAL A O 1
ATOM 2152 N N . ASN A 1 285 ? -22.628 -2.414 19.412 1.00 76.38 285 ASN A N 1
ATOM 2153 C CA . ASN A 1 285 ? -22.601 -3.874 19.355 1.00 76.38 285 ASN A CA 1
ATOM 2154 C C . ASN A 1 285 ? -21.257 -4.492 19.734 1.00 76.38 285 ASN A C 1
ATOM 2156 O O . ASN A 1 285 ? -21.234 -5.696 19.995 1.00 76.38 285 ASN A O 1
ATOM 2160 N N . ASN A 1 286 ? -20.195 -3.688 19.827 1.00 86.81 286 ASN A N 1
ATOM 2161 C CA . ASN A 1 286 ? -18.889 -4.142 20.263 1.00 86.81 286 ASN A CA 1
ATOM 2162 C C . ASN A 1 286 ? -19.002 -4.748 21.675 1.00 86.81 286 ASN A C 1
ATOM 2164 O O . ASN A 1 286 ? -19.466 -4.064 22.600 1.00 86.81 286 ASN A O 1
ATOM 2168 N N . PRO A 1 287 ? -18.576 -6.008 21.872 1.00 86.44 287 PRO A N 1
ATOM 2169 C CA . PRO A 1 287 ? -18.623 -6.668 23.171 1.00 86.44 287 PRO A CA 1
ATOM 2170 C C . PRO A 1 287 ? -17.949 -5.870 24.294 1.00 86.44 287 PRO A C 1
ATOM 2172 O O . PRO A 1 287 ? -18.454 -5.873 25.413 1.00 86.44 287 PRO A O 1
ATOM 2175 N N . ALA A 1 288 ? -16.863 -5.143 24.009 1.00 87.81 288 ALA A N 1
ATOM 2176 C CA . ALA A 1 288 ? -16.153 -4.334 24.997 1.00 87.81 288 ALA A CA 1
ATOM 2177 C C . ALA A 1 288 ? -16.960 -3.100 25.437 1.00 87.81 288 ALA A C 1
ATOM 2179 O O . ALA A 1 288 ? -17.047 -2.820 26.632 1.00 87.81 288 ALA A O 1
ATOM 2180 N N . VAL A 1 289 ? -17.601 -2.393 24.496 1.00 89.62 289 VAL A N 1
ATOM 2181 C CA . VAL A 1 289 ? -18.471 -1.241 24.806 1.00 89.62 289 VAL A CA 1
ATOM 2182 C C . VAL A 1 289 ? -19.712 -1.701 25.574 1.00 89.62 289 VAL A C 1
ATOM 2184 O O . VAL A 1 289 ? -20.053 -1.108 26.596 1.00 89.62 289 VAL A O 1
ATOM 2187 N N . LYS A 1 290 ? -20.350 -2.801 25.143 1.00 90.00 290 LYS A N 1
ATOM 2188 C CA . LYS A 1 290 ? -21.473 -3.415 25.873 1.00 90.00 290 LYS A CA 1
ATOM 2189 C C . LYS A 1 290 ? -21.074 -3.808 27.289 1.00 90.00 290 LYS A C 1
ATOM 2191 O O . LYS A 1 290 ? -21.780 -3.461 28.229 1.00 90.00 290 LYS A O 1
ATOM 2196 N N . ALA A 1 291 ? -19.941 -4.494 27.442 1.00 91.62 291 ALA A N 1
ATOM 2197 C CA . ALA A 1 291 ? -19.440 -4.904 28.746 1.00 91.62 291 ALA A CA 1
ATOM 2198 C C . ALA A 1 291 ? -19.194 -3.694 29.650 1.00 91.62 291 ALA A C 1
ATOM 2200 O O . ALA A 1 291 ? -19.635 -3.708 30.793 1.00 91.62 291 ALA A O 1
ATOM 2201 N N . LYS A 1 292 ? -18.570 -2.625 29.136 1.00 92.00 292 LYS A N 1
ATOM 2202 C CA . LYS A 1 292 ? -18.363 -1.392 29.901 1.00 92.00 292 LYS A CA 1
ATOM 2203 C C . LYS A 1 292 ? -19.686 -0.779 30.365 1.00 92.00 292 LYS A C 1
ATOM 2205 O O . LYS A 1 292 ? -19.827 -0.504 31.549 1.00 92.00 292 LYS A O 1
ATOM 2210 N N . ASN A 1 293 ? -20.654 -0.608 29.465 1.00 91.50 293 ASN A N 1
ATOM 2211 C CA . ASN A 1 293 ? -21.950 -0.016 29.809 1.00 91.50 293 ASN A CA 1
ATOM 2212 C C . ASN A 1 293 ? -22.695 -0.848 30.864 1.00 91.50 293 ASN A C 1
ATOM 2214 O O . ASN A 1 293 ? -23.212 -0.291 31.827 1.00 91.50 293 ASN A O 1
ATOM 2218 N N . ILE A 1 294 ? -22.694 -2.178 30.719 1.00 94.69 294 ILE A N 1
ATOM 2219 C CA . ILE A 1 294 ? -23.291 -3.099 31.698 1.00 94.69 294 ILE A CA 1
ATOM 2220 C C . ILE A 1 294 ? -22.567 -3.001 33.044 1.00 94.69 294 ILE A C 1
ATOM 2222 O O . ILE A 1 294 ? -23.212 -2.975 34.087 1.00 94.69 294 ILE A O 1
ATOM 2226 N N . ILE A 1 295 ? -21.232 -2.938 33.048 1.00 96.56 295 ILE A N 1
ATOM 2227 C CA . ILE A 1 295 ? -20.447 -2.792 34.280 1.00 96.56 295 ILE A CA 1
ATOM 2228 C C . ILE A 1 295 ? -20.783 -1.470 34.974 1.00 96.56 295 ILE A C 1
ATOM 2230 O O . ILE A 1 295 ? -21.037 -1.481 36.176 1.00 96.56 295 ILE A O 1
ATOM 2234 N N . ASP A 1 296 ? -20.826 -0.356 34.242 1.00 96.62 296 ASP A N 1
ATOM 2235 C CA . ASP A 1 296 ? -21.146 0.967 34.791 1.00 96.62 296 ASP A CA 1
ATOM 2236 C C . ASP A 1 296 ? -22.567 0.998 35.391 1.00 96.62 296 ASP A C 1
ATOM 2238 O O . ASP A 1 296 ? -22.781 1.523 36.491 1.00 96.62 296 ASP A O 1
ATOM 2242 N N . GLU A 1 297 ? -23.536 0.376 34.714 1.00 97.12 297 GLU A N 1
ATOM 2243 C CA . GLU A 1 297 ? -24.904 0.215 35.213 1.00 97.12 297 GLU A CA 1
ATOM 2244 C C . GLU A 1 297 ? -24.948 -0.653 36.481 1.00 97.12 297 GLU A C 1
ATOM 2246 O O . GLU A 1 297 ? -25.540 -0.257 37.487 1.00 97.12 297 GLU A O 1
ATOM 2251 N N . VAL A 1 298 ? -24.259 -1.799 36.489 1.00 97.62 298 VAL A N 1
ATOM 2252 C CA . VAL A 1 298 ? -24.181 -2.698 37.653 1.00 97.62 298 VAL A CA 1
ATOM 2253 C C . VAL A 1 298 ? -23.503 -2.018 38.841 1.00 97.62 298 VAL A C 1
ATOM 2255 O O . VAL A 1 298 ? -23.962 -2.169 39.973 1.00 97.62 298 VAL A O 1
ATOM 2258 N N . VAL A 1 299 ? -22.426 -1.262 38.619 1.00 98.19 299 VAL A N 1
ATOM 2259 C CA . VAL A 1 299 ? -21.747 -0.489 39.670 1.00 98.19 299 VAL A CA 1
ATOM 2260 C C . VAL A 1 299 ? -22.701 0.545 40.266 1.00 98.19 299 VAL A C 1
ATOM 2262 O O . VAL A 1 299 ? -22.812 0.634 41.490 1.00 98.19 299 VAL A O 1
ATOM 2265 N N . THR A 1 300 ? -23.443 1.262 39.421 1.00 98.19 300 THR A N 1
ATOM 2266 C CA . THR A 1 300 ? -24.444 2.246 39.859 1.00 98.19 300 THR A CA 1
ATOM 2267 C C . THR A 1 300 ? -25.554 1.588 40.685 1.00 98.19 300 THR A C 1
ATOM 2269 O O . THR A 1 300 ? -25.864 2.048 41.786 1.00 98.19 300 THR A O 1
ATOM 2272 N N . ALA A 1 301 ? -26.103 0.466 40.209 1.00 97.94 301 ALA A N 1
ATOM 2273 C CA . ALA A 1 301 ? -27.132 -0.296 40.917 1.00 97.94 301 ALA A CA 1
ATOM 2274 C C . ALA A 1 301 ? -26.631 -0.853 42.262 1.00 97.94 301 ALA A C 1
ATOM 2276 O O . ALA A 1 301 ? -27.335 -0.785 43.269 1.00 97.94 301 ALA A O 1
ATOM 2277 N N . ARG A 1 302 ? -25.393 -1.363 42.314 1.00 97.94 302 ARG A N 1
ATOM 2278 C CA . ARG A 1 302 ? -24.763 -1.823 43.561 1.00 97.94 302 ARG A CA 1
ATOM 2279 C C . ARG A 1 302 ? -24.585 -0.686 44.562 1.00 97.94 302 ARG A C 1
ATOM 2281 O O . ARG A 1 302 ? -24.885 -0.889 45.733 1.00 97.94 302 ARG A O 1
ATOM 2288 N N . GLY A 1 303 ? -24.148 0.492 44.113 1.00 97.94 303 GLY A N 1
ATOM 2289 C CA . GLY A 1 303 ? -24.039 1.680 44.963 1.00 97.94 303 GLY A CA 1
ATOM 2290 C C . GLY A 1 303 ? -25.382 2.071 45.585 1.00 97.94 303 GLY A C 1
ATOM 2291 O O . GLY A 1 303 ? -25.470 2.243 46.800 1.00 97.94 303 GLY A O 1
ATOM 2292 N N . ALA A 1 304 ? -26.446 2.116 44.775 1.00 98.00 304 ALA A N 1
ATOM 2293 C CA . ALA A 1 304 ? -27.801 2.385 45.257 1.00 98.00 304 ALA A CA 1
ATOM 2294 C C . ALA A 1 304 ? -28.293 1.329 46.267 1.00 98.00 304 ALA A C 1
ATOM 2296 O O . ALA A 1 304 ? -28.880 1.684 47.291 1.00 98.00 304 ALA A O 1
ATOM 2297 N N . ASN A 1 305 ? -28.014 0.043 46.024 1.00 98.06 305 ASN A N 1
ATOM 2298 C CA . ASN A 1 305 ? -28.368 -1.039 46.947 1.00 98.06 305 ASN A CA 1
ATOM 2299 C C . ASN A 1 305 ? -27.642 -0.930 48.292 1.00 98.06 305 ASN A C 1
ATOM 2301 O O . ASN A 1 305 ? -28.276 -1.137 49.324 1.00 98.06 305 ASN A O 1
ATOM 2305 N N . THR A 1 306 ? -26.355 -0.569 48.305 1.00 98.31 306 THR A N 1
ATOM 2306 C CA . THR A 1 306 ? -25.628 -0.307 49.557 1.00 98.31 306 THR A CA 1
ATOM 2307 C C . THR A 1 306 ? -26.302 0.815 50.344 1.00 98.31 306 THR A C 1
ATOM 2309 O O . THR A 1 306 ? -26.633 0.624 51.509 1.00 98.31 306 THR A O 1
ATOM 2312 N N . THR A 1 307 ? -26.629 1.940 49.696 1.00 98.19 307 THR A N 1
ATOM 2313 C CA . THR A 1 307 ? -27.339 3.052 50.353 1.00 98.19 307 THR A CA 1
ATOM 2314 C C . THR A 1 307 ? -28.703 2.636 50.912 1.00 98.19 307 THR A C 1
ATOM 2316 O O . THR A 1 307 ? -29.083 3.068 52.000 1.00 98.19 307 THR A O 1
ATOM 2319 N N . LEU A 1 308 ? -29.465 1.807 50.192 1.00 98.25 308 LEU A N 1
ATOM 2320 C CA . LEU A 1 308 ? -30.739 1.279 50.691 1.00 98.25 308 LEU A CA 1
ATOM 2321 C C . LEU A 1 308 ? -30.540 0.349 51.892 1.00 98.25 308 LEU A C 1
ATOM 2323 O O . LEU A 1 308 ? -31.295 0.451 52.858 1.00 98.25 308 LEU A O 1
ATOM 2327 N N . SER A 1 309 ? -29.521 -0.510 51.851 1.00 98.38 309 SER A N 1
ATOM 2328 C CA . SER A 1 309 ? -29.174 -1.410 52.952 1.00 98.38 309 SER A CA 1
ATOM 2329 C C . SER A 1 309 ? -28.787 -0.633 54.213 1.00 98.38 309 SER A C 1
ATOM 2331 O O . SER A 1 309 ? -29.277 -0.949 55.295 1.00 98.38 309 SER A O 1
ATOM 2333 N N . ASP A 1 310 ? -27.984 0.424 54.076 1.00 98.12 310 ASP A N 1
ATOM 2334 C CA . ASP A 1 310 ? -27.581 1.282 55.195 1.00 98.12 310 ASP A CA 1
ATOM 2335 C C . ASP A 1 310 ? -28.787 2.002 55.815 1.00 98.12 310 ASP A C 1
ATOM 2337 O O . ASP A 1 310 ? -28.948 2.044 57.036 1.00 98.12 310 ASP A O 1
ATOM 2341 N N . ARG A 1 311 ? -29.688 2.530 54.973 1.00 98.31 311 ARG A N 1
ATOM 2342 C CA . ARG A 1 311 ? -30.935 3.164 55.430 1.00 98.31 311 ARG A CA 1
ATOM 2343 C C . ARG A 1 311 ? -31.836 2.181 56.173 1.00 98.31 311 ARG A C 1
ATOM 2345 O O . ARG A 1 311 ? -32.421 2.558 57.185 1.00 98.31 311 ARG A O 1
ATOM 2352 N N . LEU A 1 312 ? -31.956 0.948 55.680 1.00 98.38 312 LEU A N 1
ATOM 2353 C CA . LEU A 1 312 ? -32.754 -0.091 56.326 1.00 98.38 312 LEU A CA 1
ATOM 2354 C C . LEU A 1 312 ? -32.177 -0.450 57.700 1.00 98.38 312 LEU A C 1
ATOM 2356 O O . LEU A 1 312 ? -32.920 -0.456 58.678 1.00 98.38 312 LEU A O 1
ATOM 2360 N N . ALA A 1 313 ? -30.861 -0.659 57.789 1.00 98.19 313 ALA A N 1
ATOM 2361 C CA . ALA A 1 313 ? -30.181 -0.966 59.046 1.00 98.19 313 ALA A CA 1
ATOM 2362 C C . ALA A 1 313 ? -30.335 0.159 60.087 1.00 98.19 313 ALA A C 1
ATOM 2364 O O . ALA A 1 313 ? -30.562 -0.107 61.270 1.00 98.19 313 ALA A O 1
ATOM 2365 N N . ALA A 1 314 ? -30.263 1.422 59.652 1.00 98.12 314 ALA A N 1
ATOM 2366 C CA . ALA A 1 314 ? -30.491 2.572 60.523 1.00 98.12 314 ALA A CA 1
ATOM 2367 C C . ALA A 1 314 ? -31.929 2.605 61.066 1.00 98.12 314 ALA A C 1
ATOM 2369 O O . ALA A 1 314 ? -32.123 2.755 62.271 1.00 98.12 314 ALA A O 1
ATOM 2370 N N . ILE A 1 315 ? -32.931 2.411 60.199 1.00 98.25 315 ILE A N 1
ATOM 2371 C CA . ILE A 1 315 ? -34.347 2.368 60.600 1.00 98.25 315 ILE A CA 1
ATOM 2372 C C . ILE A 1 315 ? -34.604 1.214 61.567 1.00 98.25 315 ILE A C 1
ATOM 2374 O O . ILE A 1 315 ? -35.280 1.403 62.575 1.00 98.25 315 ILE A O 1
ATOM 2378 N N . GLU A 1 316 ? -34.062 0.032 61.280 1.00 98.25 316 GLU A N 1
ATOM 2379 C CA . GLU A 1 316 ? -34.216 -1.136 62.141 1.00 98.25 316 GLU A CA 1
ATOM 2380 C C . GLU A 1 316 ? -33.614 -0.889 63.528 1.00 98.25 316 GLU A C 1
ATOM 2382 O O . GLU A 1 316 ? -34.263 -1.159 64.537 1.00 98.25 316 GLU A O 1
ATOM 2387 N N . THR A 1 317 ? -32.431 -0.276 63.587 1.00 98.25 317 THR A N 1
ATOM 2388 C CA . THR A 1 317 ? -31.795 0.113 64.852 1.00 98.25 317 THR A CA 1
ATOM 2389 C C . THR A 1 317 ? -32.657 1.111 65.630 1.00 98.25 317 THR A C 1
ATOM 2391 O O . THR A 1 317 ? -32.894 0.923 66.824 1.00 98.25 317 THR A O 1
ATOM 2394 N N . THR A 1 318 ? -33.167 2.159 64.973 1.00 98.38 318 THR A N 1
ATOM 2395 C CA . THR A 1 318 ? -34.062 3.137 65.610 1.00 98.38 318 THR A CA 1
ATOM 2396 C C . THR A 1 318 ? -35.326 2.469 66.145 1.00 98.38 318 THR A C 1
ATOM 2398 O O . THR A 1 318 ? -35.656 2.644 67.314 1.00 98.38 318 THR A O 1
ATOM 2401 N N . ALA A 1 319 ? -35.989 1.636 65.340 1.00 98.06 319 ALA A N 1
ATOM 2402 C CA . ALA A 1 319 ? -37.206 0.944 65.751 1.00 98.06 319 ALA A CA 1
ATOM 2403 C C . ALA A 1 319 ? -36.964 -0.006 66.937 1.00 98.06 319 ALA A C 1
ATOM 2405 O O . ALA A 1 319 ? -37.776 -0.070 67.859 1.00 98.06 319 ALA A O 1
ATOM 2406 N N . GLN A 1 320 ? -35.839 -0.728 66.947 1.00 98.19 320 GLN A N 1
ATOM 2407 C CA . GLN A 1 320 ? -35.461 -1.595 68.066 1.00 98.19 320 GLN A CA 1
ATOM 2408 C C . GLN A 1 320 ? -35.213 -0.797 69.354 1.00 98.19 320 GLN A C 1
ATOM 2410 O O . GLN A 1 320 ? -35.638 -1.234 70.430 1.00 98.19 320 GLN A O 1
ATOM 2415 N N . ASN A 1 321 ? -34.578 0.374 69.256 1.00 97.88 321 ASN A N 1
ATOM 2416 C CA . ASN A 1 321 ? -34.369 1.272 70.393 1.00 97.88 321 ASN A CA 1
ATOM 2417 C C . ASN A 1 321 ? -35.698 1.812 70.933 1.00 97.88 321 ASN A C 1
ATOM 2419 O O . ASN A 1 321 ? -35.944 1.709 72.135 1.00 97.88 321 ASN A O 1
ATOM 2423 N N . ASP A 1 322 ? -36.581 2.300 70.060 1.00 97.19 322 ASP A N 1
ATOM 2424 C CA . ASP A 1 322 ? -37.896 2.827 70.443 1.00 97.19 322 ASP A CA 1
ATOM 2425 C C . ASP A 1 322 ? -38.751 1.753 71.129 1.00 97.19 322 ASP A C 1
ATOM 2427 O O . ASP A 1 322 ? -39.311 1.980 72.202 1.00 97.19 322 ASP A O 1
ATOM 2431 N N . VAL A 1 323 ? -38.807 0.540 70.565 1.00 97.06 323 VAL A N 1
ATOM 2432 C CA . VAL A 1 323 ? -39.532 -0.591 71.169 1.00 97.06 323 VAL A CA 1
ATOM 2433 C C . VAL A 1 323 ? -38.942 -0.969 72.527 1.00 97.06 323 VAL A C 1
ATOM 2435 O O . VAL A 1 323 ? -39.689 -1.275 73.459 1.00 97.06 323 VAL A O 1
ATOM 2438 N N . SER A 1 324 ? -37.615 -0.964 72.661 1.00 96.38 324 SER A N 1
ATOM 2439 C CA . SER A 1 324 ? -36.950 -1.264 73.934 1.00 96.38 324 SER A CA 1
ATOM 2440 C C . SER A 1 324 ? -37.262 -0.203 74.989 1.00 96.38 324 SER A C 1
ATOM 2442 O O . SER A 1 324 ? -37.568 -0.549 76.131 1.00 96.38 324 SER A O 1
ATOM 2444 N N . GLN A 1 325 ? -37.267 1.072 74.595 1.00 93.62 325 GLN A N 1
ATOM 2445 C CA . GLN A 1 325 ? -37.626 2.184 75.465 1.00 93.62 325 GLN A CA 1
ATOM 2446 C C . GLN A 1 325 ? -39.089 2.092 75.913 1.00 93.62 325 GLN A C 1
ATOM 2448 O O . GLN A 1 325 ? -39.356 2.132 77.110 1.00 93.62 325 GLN A O 1
ATOM 2453 N N . LEU A 1 326 ? -40.024 1.849 74.989 1.00 91.81 326 LEU A N 1
ATOM 2454 C CA . LEU A 1 326 ? -41.444 1.656 75.306 1.00 91.81 326 LEU A CA 1
ATOM 2455 C C . LEU A 1 326 ? -41.671 0.484 76.268 1.00 91.81 326 LEU A C 1
ATOM 2457 O O . LEU A 1 326 ? -42.441 0.606 77.220 1.00 91.81 326 LEU A O 1
ATOM 2461 N N . LYS A 1 327 ? -40.982 -0.646 76.059 1.00 92.56 327 LYS A N 1
ATOM 2462 C CA . LYS A 1 327 ? -41.032 -1.786 76.988 1.00 92.56 327 LYS A CA 1
ATOM 2463 C C . LYS A 1 327 ? -40.527 -1.401 78.377 1.00 92.56 327 LYS A C 1
ATOM 2465 O O . LYS A 1 327 ? -41.144 -1.785 79.368 1.00 92.56 327 LYS A O 1
ATOM 2470 N N . SER A 1 328 ? -39.431 -0.644 78.451 1.00 90.75 328 SER A N 1
ATOM 2471 C CA . SER A 1 328 ? -38.890 -0.151 79.720 1.00 90.75 328 SER A CA 1
ATOM 2472 C C . SER A 1 328 ? -39.847 0.817 80.414 1.00 90.75 328 SER A C 1
ATOM 2474 O O . SER A 1 328 ? -40.005 0.742 81.631 1.00 90.75 328 SER A O 1
ATOM 2476 N N . ASP A 1 329 ? -40.474 1.724 79.668 1.00 88.44 329 ASP A N 1
ATOM 2477 C CA . ASP A 1 329 ? -41.391 2.716 80.224 1.00 88.44 329 ASP A CA 1
ATOM 2478 C C . ASP A 1 329 ? -42.681 2.064 80.725 1.00 88.44 329 ASP A C 1
ATOM 2480 O O . ASP A 1 329 ? -43.155 2.430 81.797 1.00 88.44 329 ASP A O 1
ATOM 2484 N N . LEU A 1 330 ? -43.200 1.049 80.025 1.00 86.50 330 LEU A N 1
ATOM 2485 C CA . LEU A 1 330 ? -44.385 0.297 80.450 1.00 86.50 330 LEU A CA 1
ATOM 2486 C C . LEU A 1 330 ? -44.137 -0.543 81.717 1.00 86.50 330 LEU A C 1
ATOM 2488 O O . LEU A 1 330 ? -45.032 -0.663 82.548 1.00 86.50 330 LEU A O 1
ATOM 2492 N N . ALA A 1 331 ? -42.938 -1.113 81.876 1.00 85.44 331 ALA A N 1
ATOM 2493 C CA . ALA A 1 331 ? -42.574 -1.927 83.041 1.00 85.44 331 ALA A CA 1
ATOM 2494 C C . ALA A 1 331 ? -42.149 -1.106 84.279 1.00 85.44 331 ALA A C 1
ATOM 2496 O O . ALA A 1 331 ? -42.000 -1.664 85.366 1.00 85.44 331 ALA A O 1
ATOM 2497 N N . SER A 1 332 ? -41.909 0.199 84.128 1.00 83.75 332 SER A N 1
ATOM 2498 C CA . SER A 1 332 ? -41.379 1.067 85.184 1.00 83.75 332 SER A CA 1
ATOM 2499 C C . SER A 1 332 ? -42.432 1.440 86.235 1.00 83.75 332 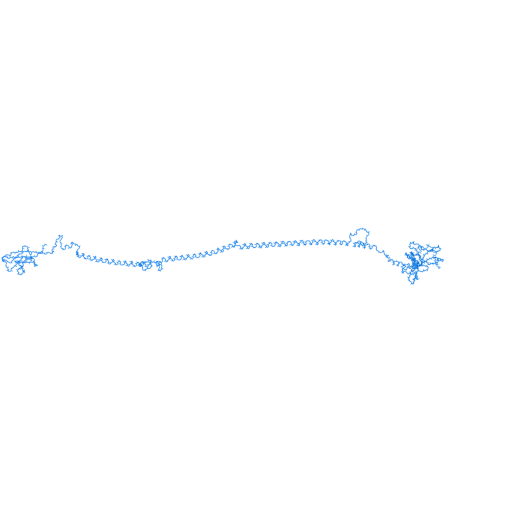SER A C 1
ATOM 2501 O O . SER A 1 332 ? -43.557 1.792 85.900 1.00 83.75 332 SER A O 1
ATOM 2503 N N . THR A 1 333 ? -42.028 1.474 87.509 1.00 77.06 333 THR A N 1
ATOM 2504 C CA . THR A 1 333 ? -42.822 1.999 88.640 1.00 77.06 333 THR A CA 1
ATOM 2505 C C . THR A 1 333 ? -42.390 3.406 89.079 1.00 77.06 333 THR A C 1
ATOM 2507 O O . THR A 1 333 ? -42.842 3.899 90.106 1.00 77.06 333 THR A O 1
ATOM 2510 N N . ALA A 1 334 ? -41.460 4.045 88.361 1.00 77.25 334 ALA A N 1
ATOM 2511 C CA . ALA A 1 334 ? -41.028 5.413 88.650 1.00 77.25 334 ALA A CA 1
ATOM 2512 C C . ALA A 1 334 ? -42.099 6.451 88.262 1.00 77.25 334 ALA A C 1
ATOM 2514 O O . ALA A 1 334 ? -42.792 6.288 87.256 1.00 77.25 334 ALA A O 1
ATOM 2515 N N . VAL A 1 335 ? -42.169 7.549 89.022 1.00 74.31 335 VAL A N 1
ATOM 2516 C CA . VAL A 1 335 ? -43.085 8.680 88.783 1.00 74.31 335 VAL A CA 1
ATOM 2517 C C . VAL A 1 335 ? -42.905 9.231 87.361 1.00 74.31 335 VAL A C 1
ATOM 2519 O O . VAL A 1 335 ? -41.785 9.538 86.949 1.00 74.31 335 VAL A O 1
ATOM 2522 N N . GLY A 1 336 ? -44.008 9.366 86.616 1.00 76.00 336 GLY A N 1
ATOM 2523 C CA . GLY A 1 336 ? -44.024 9.839 85.227 1.00 76.00 336 GLY A CA 1
ATOM 2524 C C . GLY A 1 336 ? -43.866 8.743 84.164 1.00 76.00 336 GLY A C 1
ATOM 2525 O O . GLY A 1 336 ? -43.699 9.080 82.995 1.00 76.00 336 GLY A O 1
ATOM 2526 N N . LYS A 1 337 ? -43.897 7.456 84.543 1.00 81.69 337 LYS A N 1
ATOM 2527 C CA . LYS A 1 337 ? -43.807 6.279 83.652 1.00 81.69 337 LYS A CA 1
ATOM 2528 C C . LYS A 1 337 ? -44.845 5.205 84.029 1.00 81.69 337 LYS A C 1
ATOM 2530 O O . LYS A 1 337 ? -45.552 5.350 85.023 1.00 81.69 337 LYS A O 1
ATOM 2535 N N . GLY A 1 338 ? -44.947 4.122 83.253 1.00 82.56 338 GLY A N 1
ATOM 2536 C CA . GLY A 1 338 ? -45.780 2.952 83.567 1.00 82.56 338 GLY A CA 1
ATOM 2537 C C . GLY A 1 338 ? -47.244 3.290 83.866 1.00 82.56 338 GLY A C 1
ATOM 2538 O O . GLY A 1 338 ? -47.879 4.049 83.134 1.00 82.56 338 GLY A O 1
ATOM 2539 N N . ALA A 1 339 ? -47.781 2.753 84.968 1.00 73.31 339 ALA A N 1
ATOM 2540 C CA . ALA A 1 339 ? -49.154 3.013 85.420 1.00 73.31 339 ALA A CA 1
ATOM 2541 C C . ALA A 1 339 ? -49.430 4.495 85.750 1.00 73.31 339 ALA A C 1
ATOM 2543 O O . ALA A 1 339 ? -50.581 4.923 85.695 1.00 73.31 339 ALA A O 1
ATOM 2544 N N . SER A 1 340 ? -48.393 5.296 86.025 1.00 73.44 340 SER A N 1
ATOM 2545 C CA . SER A 1 340 ? -48.524 6.743 86.234 1.00 73.44 340 SER A CA 1
ATOM 2546 C C . SER A 1 340 ? -48.851 7.506 84.940 1.00 73.44 340 SER A C 1
ATOM 2548 O O . SER A 1 340 ? -49.286 8.653 85.024 1.00 73.44 340 SER A O 1
ATOM 2550 N N . MET A 1 341 ? -48.644 6.911 83.759 1.00 72.56 341 MET A N 1
ATOM 2551 C CA . MET A 1 341 ? -49.020 7.494 82.461 1.00 72.56 341 MET A CA 1
ATOM 2552 C C . MET A 1 341 ? -50.367 6.976 81.938 1.00 72.56 341 MET A C 1
ATOM 2554 O O . MET A 1 341 ? -50.886 7.506 80.955 1.00 72.56 341 MET A O 1
ATOM 2558 N N . VAL A 1 342 ? -50.930 5.936 82.562 1.00 77.62 342 VAL A N 1
ATOM 2559 C CA . VAL A 1 342 ? -52.220 5.363 82.166 1.00 77.62 342 VAL A CA 1
ATOM 2560 C C . VAL A 1 342 ? -53.330 6.152 82.855 1.00 77.62 342 VAL A C 1
ATOM 2562 O O . VAL A 1 342 ? -53.499 6.074 84.074 1.00 77.62 342 VAL A O 1
ATOM 2565 N N . GLY A 1 343 ? -54.069 6.929 82.064 1.00 73.25 343 GLY A N 1
ATOM 2566 C CA . GLY A 1 343 ? -55.257 7.633 82.535 1.00 73.25 343 GLY A CA 1
ATOM 2567 C C . GLY A 1 343 ? -56.368 6.663 82.946 1.00 73.25 343 GLY A C 1
ATOM 2568 O O . GLY A 1 343 ? -56.497 5.586 82.359 1.00 73.25 343 GLY A O 1
ATOM 2569 N N . ILE A 1 344 ? -57.182 7.042 83.930 1.00 79.75 344 ILE A N 1
ATOM 2570 C CA . ILE A 1 344 ? -58.456 6.369 84.222 1.00 79.75 344 ILE A CA 1
ATOM 2571 C C . ILE A 1 344 ? -59.597 7.134 83.558 1.00 79.75 344 ILE A C 1
ATOM 2573 O O . ILE A 1 344 ? -59.589 8.364 83.550 1.00 79.75 344 ILE A O 1
ATOM 2577 N N . GLU A 1 345 ? -60.581 6.415 83.018 1.00 76.75 345 GLU A N 1
ATOM 2578 C CA . GLU A 1 345 ? -61.827 7.056 82.609 1.00 76.75 345 GLU A CA 1
ATOM 2579 C C . GLU A 1 345 ? -62.782 7.111 83.799 1.00 76.75 345 GLU A C 1
ATOM 2581 O O . GLU A 1 345 ? -63.368 6.099 84.187 1.00 76.75 345 GLU A O 1
ATOM 2586 N N . ASP A 1 346 ? -62.915 8.300 84.384 1.00 83.25 346 ASP A N 1
ATOM 2587 C CA . ASP A 1 346 ? -63.742 8.549 85.562 1.00 83.25 346 ASP A CA 1
ATOM 2588 C C . ASP A 1 346 ? -64.896 9.509 85.254 1.00 83.25 346 ASP A C 1
ATOM 2590 O O . ASP A 1 346 ? -65.084 10.556 85.876 1.00 83.25 346 ASP A O 1
ATOM 2594 N N . ALA A 1 347 ? -65.730 9.116 84.288 1.00 82.06 347 ALA A N 1
ATOM 2595 C CA . ALA A 1 347 ? -66.958 9.835 83.949 1.00 82.06 347 ALA A CA 1
ATOM 2596 C C . ALA A 1 347 ? -67.899 10.043 85.157 1.00 82.06 347 ALA A C 1
ATOM 2598 O O . ALA A 1 347 ? -68.769 10.912 85.131 1.00 82.06 347 ALA A O 1
ATOM 2599 N N . GLY A 1 348 ? -67.753 9.234 86.213 1.00 83.25 348 GLY A N 1
ATOM 2600 C CA . GLY A 1 348 ? -68.550 9.303 87.434 1.00 83.25 348 GLY A CA 1
ATOM 2601 C C . GLY A 1 348 ? -67.962 10.173 88.548 1.00 83.25 348 GLY A C 1
ATOM 2602 O O . GLY A 1 348 ? -68.603 10.241 89.603 1.00 83.25 348 GLY A O 1
ATOM 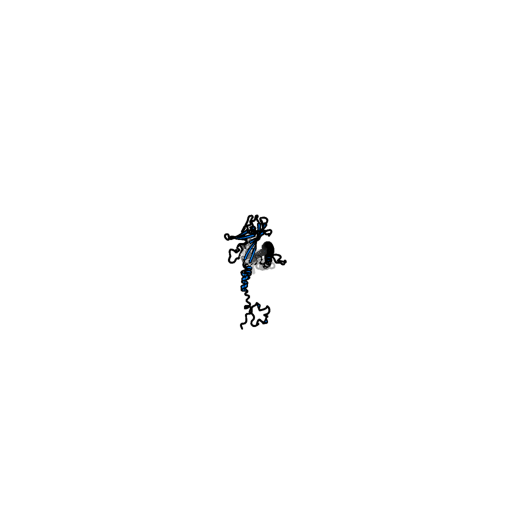2603 N N . ALA A 1 349 ? -66.787 10.785 88.337 1.00 86.06 349 ALA A N 1
ATOM 2604 C CA . ALA A 1 349 ? -66.024 11.540 89.337 1.00 86.06 349 ALA A CA 1
ATOM 2605 C C . ALA A 1 349 ? -65.893 10.785 90.679 1.00 86.06 349 ALA A C 1
ATOM 2607 O O . ALA A 1 349 ? -66.125 11.341 91.756 1.00 86.06 349 ALA A O 1
ATOM 2608 N N . LYS A 1 350 ? -65.641 9.472 90.609 1.00 85.81 350 LYS A N 1
ATOM 2609 C CA . LYS A 1 350 ? -65.466 8.585 91.767 1.00 85.81 350 LYS A CA 1
ATOM 2610 C C . LYS A 1 350 ? -64.076 8.694 92.387 1.00 85.81 350 LYS A C 1
ATOM 2612 O O . LYS A 1 350 ? -63.951 8.381 93.569 1.00 85.81 350 LYS A O 1
ATOM 2617 N N . PHE A 1 351 ? -63.088 9.136 91.619 1.00 87.81 351 PHE A N 1
ATOM 2618 C CA . PHE A 1 351 ? -61.704 9.339 92.022 1.00 87.81 351 PHE A CA 1
ATOM 2619 C C . PHE A 1 351 ? -61.274 10.772 91.671 1.00 87.81 351 PHE A C 1
ATOM 2621 O O . PHE A 1 351 ? -61.699 11.346 90.673 1.00 87.81 351 PHE A O 1
ATOM 2628 N N . ALA A 1 352 ? -60.445 11.390 92.507 1.00 87.94 352 ALA A N 1
ATOM 2629 C CA . ALA A 1 352 ? -59.894 12.718 92.237 1.00 87.94 352 ALA A CA 1
ATOM 2630 C C . ALA A 1 352 ? -58.631 12.643 91.358 1.00 87.94 352 ALA A C 1
ATOM 2632 O O . ALA A 1 352 ? -58.348 13.560 90.584 1.00 87.94 352 ALA A O 1
ATOM 2633 N N . SER A 1 353 ? -57.873 11.552 91.465 1.00 85.31 353 SER A N 1
ATOM 2634 C CA . SER A 1 353 ? -56.688 11.264 90.668 1.00 85.31 353 SER A CA 1
ATOM 2635 C C . SER A 1 353 ? -57.052 10.844 89.249 1.00 85.31 353 SER A C 1
ATOM 2637 O O . SER A 1 353 ? -57.920 10.006 89.037 1.00 85.31 353 SER A O 1
ATOM 2639 N N . SER A 1 354 ? -56.309 11.347 88.264 1.00 81.81 354 SER A N 1
ATOM 2640 C CA . SER A 1 354 ? -56.426 10.932 86.862 1.00 81.81 354 SER A CA 1
ATOM 2641 C C . SER A 1 354 ? -55.589 9.698 86.505 1.00 81.81 354 SER A C 1
ATOM 2643 O O . SER A 1 354 ? -55.652 9.241 85.366 1.00 81.81 354 SER A O 1
ATOM 2645 N N . THR A 1 355 ? -54.810 9.148 87.444 1.00 85.06 355 THR A N 1
ATOM 2646 C CA . THR A 1 355 ? -53.945 7.973 87.231 1.00 85.06 355 THR A CA 1
ATOM 2647 C C . THR A 1 355 ? -54.412 6.767 88.039 1.00 85.06 355 THR A C 1
ATOM 2649 O O . THR A 1 355 ? -54.976 6.914 89.128 1.00 85.06 355 THR A O 1
ATOM 2652 N N . VAL A 1 356 ? -54.116 5.564 87.531 1.00 85.38 356 VAL A N 1
ATOM 2653 C CA . VAL A 1 356 ? -54.438 4.290 88.205 1.00 85.38 356 VAL A CA 1
ATOM 2654 C C . VAL A 1 356 ? -53.823 4.223 89.605 1.00 85.38 356 VAL A C 1
ATOM 2656 O O . VAL A 1 356 ? -54.488 3.805 90.548 1.00 85.38 356 VAL A O 1
ATOM 2659 N N . GLU A 1 357 ? -52.568 4.655 89.758 1.00 83.69 357 GLU A N 1
ATOM 2660 C CA . GLU A 1 357 ? -51.871 4.653 91.050 1.00 83.69 357 GLU A CA 1
ATOM 2661 C C . GLU A 1 357 ? -52.558 5.567 92.069 1.00 83.69 357 GLU A C 1
ATOM 2663 O O . GLU A 1 357 ? -52.851 5.131 93.183 1.00 83.69 357 GLU A O 1
ATOM 2668 N N . GLY A 1 358 ? -52.883 6.806 91.683 1.00 85.00 358 GLY A N 1
ATOM 2669 C CA . GLY A 1 358 ? -53.565 7.710 92.604 1.00 85.00 358 GLY A CA 1
ATOM 2670 C C . GLY A 1 358 ? -54.986 7.242 92.940 1.00 85.00 358 GLY A C 1
ATOM 2671 O O . GLY A 1 358 ? -55.381 7.333 94.096 1.00 85.00 358 GLY A O 1
ATOM 2672 N N . ALA A 1 359 ? -55.720 6.634 91.999 1.00 88.81 359 ALA A N 1
ATOM 2673 C CA . ALA A 1 359 ? -57.042 6.067 92.285 1.00 88.81 359 ALA A CA 1
ATOM 2674 C C . ALA A 1 359 ? -56.990 4.868 93.247 1.00 88.81 359 ALA A C 1
ATOM 2676 O O . ALA A 1 359 ? -57.851 4.733 94.116 1.00 88.81 359 ALA A O 1
ATOM 2677 N N . LEU A 1 360 ? -55.973 4.003 93.136 1.00 88.75 360 LEU A N 1
ATOM 2678 C CA . LEU A 1 360 ? -55.764 2.907 94.088 1.00 88.75 360 LEU A CA 1
ATOM 2679 C C . LEU A 1 360 ? -55.389 3.424 95.482 1.00 88.75 360 LEU A C 1
ATOM 2681 O O . LEU A 1 360 ? -55.865 2.867 96.470 1.00 88.75 360 LEU A O 1
ATOM 2685 N N . SER A 1 361 ? -54.585 4.489 95.566 1.00 89.62 361 SER A N 1
ATOM 2686 C CA . SER A 1 361 ? -54.278 5.153 96.839 1.00 89.62 361 SER A CA 1
ATOM 2687 C C . SER A 1 361 ? -55.540 5.724 97.485 1.00 89.62 361 SER A C 1
ATOM 2689 O O . SER A 1 361 ? -55.812 5.450 98.650 1.00 89.62 361 SER A O 1
ATOM 2691 N N . GLU A 1 362 ? -56.359 6.448 96.719 1.00 92.56 362 GLU A N 1
ATOM 2692 C CA . GLU A 1 362 ? -57.632 6.990 97.203 1.00 92.56 362 GLU A CA 1
ATOM 2693 C C . GLU A 1 362 ? -58.588 5.893 97.673 1.00 92.56 362 GLU A C 1
ATOM 2695 O O . GLU A 1 362 ? -59.217 6.018 98.725 1.00 92.56 362 GLU A O 1
ATOM 2700 N N . LEU A 1 363 ? -58.688 4.793 96.918 1.00 93.44 363 LEU A N 1
ATOM 2701 C CA . LEU A 1 363 ? -59.503 3.647 97.307 1.00 93.44 363 LEU A CA 1
ATOM 2702 C C . LEU A 1 363 ? -59.003 3.026 98.614 1.00 93.44 363 LEU A C 1
ATOM 2704 O O . LEU A 1 363 ? -59.815 2.710 99.483 1.00 93.44 363 LEU A O 1
ATOM 2708 N N . PHE A 1 364 ? -57.688 2.849 98.757 1.00 94.12 364 PHE A N 1
ATOM 2709 C CA . PHE A 1 364 ? -57.079 2.301 99.965 1.00 94.12 364 PHE A CA 1
ATOM 2710 C C . PHE A 1 364 ? -57.378 3.173 101.191 1.00 94.12 364 PHE A C 1
ATOM 2712 O O . PHE A 1 364 ? -57.851 2.661 102.208 1.00 94.12 364 PHE A O 1
ATOM 2719 N N . ASP A 1 365 ? -57.192 4.488 101.073 1.00 95.19 365 ASP A N 1
ATOM 2720 C CA . ASP A 1 365 ? -57.481 5.444 102.144 1.00 95.19 365 ASP A CA 1
ATOM 2721 C C . ASP A 1 365 ? -58.969 5.457 102.506 1.00 95.19 365 ASP A C 1
ATOM 2723 O O . ASP A 1 365 ? -59.332 5.441 103.690 1.00 95.19 365 ASP A O 1
ATOM 2727 N N . LYS A 1 366 ? -59.851 5.414 101.499 1.00 95.12 366 LYS A N 1
ATOM 2728 C CA . LYS A 1 366 ? -61.299 5.355 101.711 1.00 95.12 366 LYS A CA 1
ATOM 2729 C C . LYS A 1 366 ? -61.710 4.072 102.430 1.00 95.12 366 LYS A C 1
ATOM 2731 O O . LYS A 1 366 ? -62.449 4.146 103.408 1.00 95.12 366 LYS A O 1
ATOM 2736 N N . VAL A 1 367 ? -61.242 2.908 101.977 1.00 96.00 367 VAL A N 1
ATOM 2737 C CA . VAL A 1 367 ? -61.569 1.615 102.602 1.00 96.00 367 VAL A CA 1
ATOM 2738 C C . VAL A 1 367 ? -61.068 1.572 104.042 1.00 96.00 367 VAL A C 1
ATOM 2740 O O . VAL A 1 367 ? -61.827 1.189 104.928 1.00 96.00 367 VAL A O 1
ATOM 2743 N N . ASN A 1 368 ? -59.836 2.012 104.305 1.00 96.00 368 ASN A N 1
ATOM 2744 C CA . ASN A 1 368 ? -59.310 2.079 105.670 1.00 96.00 368 ASN A CA 1
ATOM 2745 C C . ASN A 1 368 ? -60.147 2.995 106.566 1.00 96.00 368 ASN A C 1
ATOM 2747 O O . ASN A 1 368 ? -60.438 2.641 107.708 1.00 96.00 368 ASN A O 1
ATOM 2751 N N . THR A 1 369 ? -60.570 4.144 106.040 1.00 96.12 369 THR A N 1
ATOM 2752 C CA . THR A 1 369 ? -61.451 5.075 106.753 1.00 96.12 369 THR A CA 1
ATOM 2753 C C . THR A 1 369 ? -62.816 4.444 107.039 1.00 96.12 369 THR A C 1
ATOM 2755 O O . THR A 1 369 ? -63.280 4.475 108.177 1.00 96.12 369 THR A O 1
ATOM 2758 N N . ASP A 1 370 ? -63.450 3.827 106.040 1.00 96.38 370 ASP A N 1
ATOM 2759 C CA . ASP A 1 370 ? -64.749 3.162 106.187 1.00 96.38 370 ASP A CA 1
ATOM 2760 C C . ASP A 1 370 ? -64.677 2.014 107.214 1.00 96.38 370 ASP A C 1
ATOM 2762 O O . ASP A 1 370 ? -65.552 1.891 108.071 1.00 96.38 370 ASP A O 1
ATOM 2766 N N . VAL A 1 371 ? -63.611 1.207 107.181 1.00 96.56 371 VAL A N 1
ATOM 2767 C CA . VAL A 1 371 ? -63.370 0.121 108.146 1.00 96.56 371 VAL A CA 1
ATOM 2768 C C . VAL A 1 371 ? -63.160 0.667 109.558 1.00 96.56 371 VAL A C 1
ATOM 2770 O O . VAL A 1 371 ? -63.733 0.132 110.507 1.00 96.56 371 VAL A O 1
ATOM 2773 N N . ALA A 1 372 ? -62.376 1.737 109.719 1.00 95.88 372 ALA A N 1
ATOM 2774 C CA . ALA A 1 372 ? -62.172 2.382 111.016 1.00 95.88 372 ALA A CA 1
ATOM 2775 C C . ALA A 1 372 ? -63.486 2.941 111.592 1.00 95.88 372 ALA A C 1
ATOM 2777 O O . ALA A 1 372 ? -63.745 2.823 112.795 1.00 95.88 372 ALA A O 1
ATOM 2778 N N . ASN A 1 373 ? -64.346 3.491 110.731 1.00 96.06 373 ASN A N 1
ATOM 2779 C CA . ASN A 1 373 ? -65.672 3.969 111.111 1.00 96.06 373 ASN A CA 1
ATOM 2780 C C . ASN A 1 373 ? -66.594 2.815 111.545 1.00 96.06 373 ASN A C 1
ATOM 2782 O O . ASN A 1 373 ? -67.220 2.909 112.599 1.00 96.06 373 ASN A O 1
ATOM 2786 N N . GLU A 1 374 ? -66.649 1.710 110.793 1.00 96.19 374 GLU A N 1
ATOM 2787 C CA . GLU A 1 374 ? -67.445 0.519 111.146 1.00 96.19 374 GLU A CA 1
ATOM 2788 C C . GLU A 1 374 ? -66.963 -0.128 112.452 1.00 96.19 374 GLU A C 1
ATOM 2790 O O . GLU A 1 374 ? -67.772 -0.481 113.310 1.00 96.19 374 GLU A O 1
ATOM 2795 N N . ALA A 1 375 ? -65.646 -0.248 112.645 1.00 96.12 375 ALA A N 1
ATOM 2796 C CA . ALA A 1 375 ? -65.079 -0.756 113.891 1.00 96.12 375 ALA A CA 1
ATOM 2797 C C . ALA A 1 375 ? -65.515 0.100 115.091 1.00 96.12 375 ALA A C 1
ATOM 2799 O O . ALA A 1 375 ? -65.935 -0.437 116.118 1.00 96.12 375 ALA A O 1
ATOM 2800 N N . SER A 1 376 ? -65.478 1.426 114.935 1.00 96.25 376 SER A N 1
ATOM 2801 C CA . SER A 1 376 ? -65.936 2.373 115.956 1.00 96.25 376 SER A CA 1
ATOM 2802 C C . SER A 1 376 ? -67.442 2.239 116.226 1.00 96.25 376 SER A C 1
ATOM 2804 O O . SER A 1 376 ? -67.870 2.242 117.381 1.00 96.25 376 SER A O 1
ATOM 2806 N N . ALA A 1 377 ? -68.253 2.059 115.178 1.00 96.62 377 ALA A N 1
ATOM 2807 C CA . ALA A 1 377 ? -69.695 1.855 115.299 1.00 96.62 377 ALA A CA 1
ATOM 2808 C C . ALA A 1 377 ? -70.044 0.546 116.030 1.00 96.62 377 ALA A C 1
ATOM 2810 O O . ALA A 1 377 ? -70.913 0.547 116.905 1.00 96.62 377 ALA A O 1
ATOM 2811 N N . ARG A 1 378 ? -69.343 -0.558 115.732 1.00 95.38 378 ARG A N 1
ATOM 2812 C CA . ARG A 1 378 ? -69.527 -1.840 116.433 1.00 95.38 378 ARG A CA 1
ATOM 2813 C C . ARG A 1 378 ? -69.135 -1.763 117.899 1.00 95.38 378 ARG A C 1
ATOM 2815 O O . ARG A 1 378 ? -69.914 -2.193 118.737 1.00 95.38 378 ARG A O 1
ATOM 2822 N N . GLN A 1 379 ? -67.999 -1.145 118.221 1.00 96.00 379 GLN A N 1
ATOM 2823 C CA . GLN A 1 379 ? -67.590 -0.941 119.616 1.00 96.00 379 GLN A CA 1
ATOM 2824 C C . GLN A 1 379 ? -68.632 -0.142 120.410 1.00 96.00 379 GLN A C 1
ATOM 2826 O O . GLN A 1 379 ? -68.934 -0.482 121.555 1.00 96.00 379 GLN A O 1
ATOM 2831 N N . ALA A 1 380 ? -69.217 0.896 119.802 1.00 94.38 380 ALA A N 1
ATOM 2832 C CA . ALA A 1 380 ? -70.293 1.663 120.422 1.00 94.38 380 ALA A CA 1
ATOM 2833 C C . ALA A 1 380 ? -71.564 0.819 120.629 1.00 94.38 380 ALA A C 1
ATOM 2835 O O . ALA A 1 380 ? -72.183 0.895 121.691 1.00 94.38 380 ALA A O 1
ATOM 2836 N N . ALA A 1 381 ? -71.942 -0.002 119.644 1.00 95.38 381 ALA A N 1
ATOM 2837 C CA . ALA A 1 381 ? -73.088 -0.903 119.746 1.00 95.38 381 ALA A CA 1
ATOM 2838 C C . ALA A 1 381 ? -72.886 -1.990 120.816 1.00 95.38 381 ALA A C 1
ATOM 2840 O O . ALA A 1 381 ? -73.793 -2.222 121.616 1.00 95.38 381 ALA A O 1
ATOM 2841 N N . ASP A 1 382 ? -71.701 -2.600 120.874 1.00 96.75 382 ASP A N 1
ATOM 2842 C CA . ASP A 1 382 ? -71.336 -3.602 121.878 1.00 96.75 382 ASP A CA 1
ATOM 2843 C C . ASP A 1 382 ? -71.347 -2.991 123.285 1.00 96.75 382 ASP A C 1
ATOM 2845 O O . ASP A 1 382 ? -71.944 -3.560 124.194 1.00 96.75 382 ASP A O 1
ATOM 2849 N N . SER A 1 383 ? -70.802 -1.780 123.452 1.00 94.00 383 SER A N 1
ATOM 2850 C CA . SER A 1 383 ? -70.853 -1.041 124.726 1.00 94.00 383 SER A CA 1
ATOM 2851 C C . SER A 1 383 ? -72.291 -0.722 125.156 1.00 94.00 383 SER A C 1
ATOM 2853 O O . SER A 1 383 ? -72.639 -0.814 126.333 1.00 94.00 383 SER A O 1
ATOM 2855 N N . ALA A 1 384 ? -73.158 -0.357 124.206 1.00 94.69 384 ALA A N 1
ATOM 2856 C CA . ALA A 1 384 ? -74.570 -0.107 124.483 1.00 94.69 384 ALA A CA 1
ATOM 2857 C C . ALA A 1 384 ? -75.322 -1.394 124.860 1.00 94.69 384 ALA A C 1
ATOM 2859 O O . ALA A 1 384 ? -76.201 -1.363 125.726 1.00 94.69 384 ALA A O 1
ATOM 2860 N N . LEU A 1 385 ? -75.000 -2.523 124.220 1.00 95.50 385 LEU A N 1
ATOM 2861 C CA . LEU A 1 385 ? -75.562 -3.825 124.564 1.00 95.50 385 LEU A CA 1
ATOM 2862 C C . LEU A 1 385 ? -75.097 -4.276 125.952 1.00 95.50 385 LEU A C 1
ATOM 2864 O O . LEU A 1 385 ? -75.944 -4.663 126.750 1.00 95.50 385 LEU A O 1
ATOM 2868 N N . ASP A 1 386 ? -73.807 -4.153 126.258 1.00 95.88 386 ASP A N 1
ATOM 2869 C CA . ASP A 1 386 ? -73.226 -4.463 127.569 1.00 95.88 386 ASP A CA 1
ATOM 2870 C C . ASP A 1 386 ? -73.899 -3.655 128.692 1.00 95.88 386 ASP A C 1
ATOM 2872 O O . ASP A 1 386 ? -74.352 -4.211 129.696 1.00 95.88 386 ASP A O 1
ATOM 2876 N N . GLY A 1 387 ? -74.116 -2.353 128.466 1.00 92.69 387 GLY A N 1
ATOM 2877 C CA . GLY A 1 387 ? -74.870 -1.502 129.388 1.00 92.69 387 GLY A CA 1
ATOM 2878 C C . GLY A 1 387 ? -76.328 -1.945 129.581 1.00 92.69 387 GLY A C 1
ATOM 2879 O O . GLY A 1 387 ? -76.834 -1.950 130.705 1.00 92.69 387 GLY A O 1
ATOM 2880 N N . ARG A 1 388 ? -77.017 -2.361 128.508 1.00 94.94 388 ARG A N 1
ATOM 2881 C CA . ARG A 1 388 ? -78.394 -2.890 128.583 1.00 94.94 388 ARG A CA 1
ATOM 2882 C C . ARG A 1 388 ? -78.463 -4.242 129.294 1.00 94.94 388 ARG A C 1
ATOM 2884 O O . ARG A 1 388 ? -79.406 -4.463 130.048 1.00 94.94 388 ARG A O 1
ATOM 2891 N N . VAL A 1 389 ? -77.496 -5.130 129.058 1.00 94.56 389 VAL A N 1
ATOM 2892 C CA . VAL A 1 389 ? -77.390 -6.434 129.732 1.00 94.56 389 VAL A CA 1
ATOM 2893 C C . VAL A 1 389 ? -77.149 -6.222 131.220 1.00 94.56 389 VAL A C 1
ATOM 2895 O O . VAL A 1 389 ? -77.925 -6.727 132.024 1.00 94.56 389 VAL A O 1
ATOM 2898 N N . THR A 1 390 ? -76.186 -5.372 131.579 1.00 92.94 390 THR A N 1
ATOM 2899 C CA . THR A 1 390 ? -75.913 -4.988 132.972 1.00 92.94 390 THR A CA 1
ATOM 2900 C C . THR A 1 390 ? -77.168 -4.435 133.660 1.00 92.94 390 THR A C 1
ATOM 2902 O O . THR A 1 390 ? -77.485 -4.799 134.793 1.00 92.94 390 THR A O 1
ATOM 2905 N N . ALA A 1 391 ? -77.926 -3.562 132.986 1.00 90.50 391 ALA A N 1
ATOM 2906 C CA . ALA A 1 391 ? -79.177 -3.032 133.529 1.00 90.50 391 ALA A CA 1
ATOM 2907 C C . ALA A 1 391 ? -80.228 -4.134 133.773 1.00 90.50 391 ALA A C 1
ATOM 2909 O O . ALA A 1 391 ? -80.855 -4.154 134.833 1.00 90.50 391 ALA A O 1
ATOM 2910 N N . LEU A 1 392 ? -80.389 -5.069 132.831 1.00 91.69 392 LEU A N 1
ATOM 2911 C CA . LEU A 1 392 ? -81.326 -6.187 132.955 1.00 91.69 392 LEU A CA 1
ATOM 2912 C C . LEU A 1 392 ? -80.917 -7.167 134.065 1.00 91.69 392 LEU A C 1
ATOM 2914 O O . LEU A 1 392 ? -81.765 -7.623 134.831 1.00 91.69 392 LEU A O 1
ATOM 2918 N N . GLU A 1 393 ? -79.626 -7.474 134.187 1.00 90.25 393 GLU A N 1
ATOM 2919 C CA . GLU A 1 393 ? -79.088 -8.310 135.265 1.00 90.25 393 GLU A CA 1
ATOM 2920 C C . GLU A 1 393 ? -79.390 -7.704 136.643 1.00 90.25 393 GLU A C 1
ATOM 2922 O O . GLU A 1 393 ? -79.833 -8.412 137.557 1.00 90.25 393 GLU A O 1
ATOM 2927 N N . ASN A 1 394 ? -79.245 -6.383 136.778 1.00 87.75 394 ASN A N 1
ATOM 2928 C CA . ASN A 1 394 ? -79.601 -5.654 137.997 1.00 87.75 394 ASN A CA 1
ATOM 2929 C C . ASN A 1 394 ? -81.112 -5.698 138.292 1.00 87.75 394 ASN A C 1
ATOM 2931 O O . ASN A 1 394 ? -81.511 -5.915 139.442 1.00 87.75 394 ASN A O 1
ATOM 2935 N N . GLU A 1 395 ? -81.966 -5.531 137.278 1.00 89.12 395 GLU A N 1
ATOM 2936 C CA . GLU A 1 395 ? -83.427 -5.609 137.426 1.00 89.12 395 GLU A CA 1
ATOM 2937 C C . GLU A 1 395 ? -83.874 -7.003 137.891 1.00 89.12 395 GLU A C 1
ATOM 2939 O O . GLU A 1 395 ? -84.603 -7.133 138.879 1.00 89.12 395 GLU A O 1
ATOM 2944 N N . VAL A 1 396 ? -83.384 -8.062 137.237 1.00 86.38 396 VAL A N 1
ATOM 2945 C CA . VAL A 1 396 ? -83.700 -9.455 137.588 1.00 86.38 396 VAL A CA 1
ATOM 2946 C C . VAL A 1 396 ? -83.228 -9.786 139.002 1.00 86.38 396 VAL A C 1
ATOM 2948 O O . VAL A 1 396 ? -83.961 -10.432 139.757 1.00 86.38 396 VAL A O 1
ATOM 2951 N N . THR A 1 397 ? -82.036 -9.324 139.385 1.00 83.38 397 THR A N 1
ATOM 2952 C CA . THR A 1 397 ? -81.507 -9.500 140.745 1.00 83.38 397 THR A CA 1
ATOM 2953 C C . THR A 1 397 ? -82.405 -8.815 141.776 1.00 83.38 397 THR A C 1
ATOM 2955 O O . THR A 1 397 ? -82.765 -9.424 142.784 1.00 83.38 397 THR A O 1
ATOM 2958 N N . THR A 1 398 ? -82.854 -7.589 141.498 1.00 81.69 398 THR A N 1
ATOM 2959 C CA . THR A 1 398 ? -83.761 -6.837 142.381 1.00 81.69 398 THR A CA 1
ATOM 2960 C C . THR A 1 398 ? -85.119 -7.531 142.527 1.00 81.69 398 THR A C 1
ATOM 2962 O O . THR A 1 398 ? -85.600 -7.719 143.642 1.00 81.69 398 THR A O 1
ATOM 2965 N N . ALA A 1 399 ? -85.724 -7.982 141.424 1.00 80.00 399 ALA A N 1
ATOM 2966 C CA . ALA A 1 399 ? -87.023 -8.660 141.438 1.00 80.00 399 ALA A CA 1
ATOM 2967 C C . ALA A 1 399 ? -86.977 -10.048 142.109 1.00 80.00 399 ALA A C 1
ATOM 2969 O O . ALA A 1 399 ? -87.963 -10.515 142.696 1.00 80.00 399 ALA A O 1
ATOM 2970 N N . ARG A 1 400 ? -85.837 -10.744 142.021 1.00 79.69 400 ARG A N 1
ATOM 2971 C CA . ARG A 1 400 ? -85.655 -12.064 142.635 1.00 79.69 400 ARG A CA 1
ATOM 2972 C C . ARG A 1 400 ? -85.156 -12.006 144.079 1.00 79.69 400 ARG A C 1
ATOM 2974 O O . ARG A 1 400 ? -85.324 -12.988 144.789 1.00 79.69 400 ARG A O 1
ATOM 2981 N N . GLY A 1 401 ? -84.609 -10.893 144.551 1.00 69.69 401 GLY A N 1
ATOM 2982 C CA . GLY A 1 401 ? -83.934 -10.851 145.847 1.00 69.69 401 GLY A CA 1
ATOM 2983 C C . GLY A 1 401 ? -82.648 -11.690 145.859 1.00 69.69 401 GLY A C 1
ATOM 2984 O O . GLY A 1 401 ? -82.414 -12.537 145.000 1.00 69.69 401 GLY A O 1
ATOM 2985 N N . SER A 1 402 ? -81.785 -11.453 146.843 1.00 69.19 402 SER A N 1
ATOM 2986 C CA . SER A 1 402 ? -80.386 -11.913 146.820 1.00 69.19 402 SER A CA 1
ATOM 2987 C C . SER A 1 402 ? -80.160 -13.410 147.116 1.00 69.19 402 SER A C 1
ATOM 2989 O O . SER A 1 402 ? -79.022 -13.809 147.352 1.00 69.19 402 SER A O 1
ATOM 2991 N N . LEU A 1 403 ? -81.209 -14.243 147.142 1.00 73.69 403 LEU A N 1
ATOM 2992 C CA . LEU A 1 403 ? -81.133 -15.672 147.487 1.00 73.69 403 LEU A CA 1
ATOM 2993 C C . LEU A 1 403 ? -81.277 -16.565 146.242 1.00 73.69 403 LEU A C 1
ATOM 2995 O O . LEU A 1 403 ? -82.096 -16.311 145.359 1.00 73.69 403 LEU A O 1
ATOM 2999 N N . ALA A 1 404 ? -80.471 -17.629 146.176 1.00 72.69 404 ALA A N 1
ATOM 3000 C CA . ALA A 1 404 ? -80.187 -18.376 144.945 1.00 72.69 404 ALA A CA 1
ATOM 3001 C C . ALA A 1 404 ? -81.370 -19.173 144.355 1.00 72.69 404 ALA A C 1
ATOM 3003 O O . ALA A 1 404 ? -81.394 -19.427 143.148 1.00 72.69 404 ALA A O 1
ATOM 3004 N N . SER A 1 405 ? -82.364 -19.556 145.160 1.00 79.62 405 SER A N 1
ATOM 3005 C CA . SER A 1 405 ? -83.506 -20.361 144.710 1.00 79.62 405 SER A CA 1
ATOM 3006 C C . SER A 1 405 ? -84.843 -19.777 145.168 1.00 79.62 405 SER A C 1
ATOM 3008 O O . SER A 1 405 ? -84.940 -19.106 146.193 1.00 79.62 405 SER A O 1
ATOM 3010 N N . ILE A 1 406 ? -85.893 -20.029 144.376 1.00 77.81 406 ILE A N 1
ATOM 3011 C CA . ILE A 1 406 ? -87.284 -19.718 144.751 1.00 77.81 406 ILE A CA 1
ATOM 3012 C C . ILE A 1 406 ? -87.650 -20.407 146.063 1.00 77.81 406 ILE A C 1
ATOM 3014 O O . ILE A 1 406 ? -88.309 -19.796 146.897 1.00 77.81 406 ILE A O 1
ATOM 3018 N N . ASP A 1 407 ? -87.153 -21.628 146.244 1.00 79.06 407 ASP A N 1
ATOM 3019 C CA . ASP A 1 407 ? -87.287 -22.396 147.472 1.00 79.06 407 ASP A CA 1
ATOM 3020 C C . ASP A 1 407 ? -86.729 -21.610 148.664 1.00 79.06 407 ASP A C 1
ATOM 3022 O O . ASP A 1 407 ? -87.497 -21.196 149.520 1.00 79.06 407 ASP A O 1
ATOM 3026 N N . ALA A 1 408 ? -85.456 -21.194 148.625 1.00 77.12 408 ALA A N 1
ATOM 3027 C CA . ALA A 1 408 ? -84.838 -20.402 149.692 1.00 77.12 408 ALA A CA 1
ATOM 3028 C C . ALA A 1 408 ? -85.542 -19.057 149.964 1.00 77.12 408 ALA A C 1
ATOM 3030 O O . ALA A 1 408 ? -85.464 -18.537 151.073 1.00 77.12 408 ALA A O 1
ATOM 3031 N N . ARG A 1 409 ? -86.223 -18.474 148.966 1.00 80.00 409 ARG A N 1
ATOM 3032 C CA . ARG A 1 409 ? -87.010 -17.240 149.140 1.00 80.00 409 ARG A CA 1
ATOM 3033 C C . ARG A 1 409 ? -88.340 -17.488 149.851 1.00 80.00 409 ARG A C 1
ATOM 3035 O O . ARG A 1 409 ? -88.738 -16.669 150.673 1.00 80.00 409 ARG A O 1
ATOM 3042 N N . LEU A 1 410 ? -89.036 -18.573 149.513 1.00 79.25 410 LEU A N 1
ATOM 3043 C CA . LEU A 1 410 ? -90.306 -18.966 150.139 1.00 79.25 410 LEU A CA 1
ATOM 3044 C C . LEU A 1 410 ? -90.085 -19.533 151.542 1.00 79.25 410 LEU A C 1
ATOM 3046 O O . LEU A 1 410 ? -90.888 -19.281 152.439 1.00 79.25 410 LEU A O 1
ATOM 3050 N N . ASP A 1 411 ? -88.953 -20.201 151.746 1.00 78.00 411 ASP A N 1
ATOM 3051 C CA . ASP A 1 411 ? -88.558 -20.817 153.007 1.00 78.00 411 ASP A CA 1
ATOM 3052 C C . ASP A 1 411 ? -88.330 -19.781 154.126 1.00 78.00 411 ASP A C 1
ATOM 3054 O O . ASP A 1 411 ? -88.314 -20.115 155.305 1.00 78.00 411 ASP A O 1
ATOM 3058 N N . VAL A 1 412 ? -88.221 -18.487 153.811 1.00 72.75 412 VAL A N 1
ATOM 3059 C CA . VAL A 1 412 ? -88.197 -17.427 154.836 1.00 72.75 412 VAL A CA 1
ATOM 3060 C C . VAL A 1 412 ? -89.556 -17.271 155.534 1.00 72.75 412 VAL A C 1
ATOM 3062 O O . VAL A 1 412 ? -89.599 -16.873 156.695 1.00 72.75 412 VAL A O 1
ATOM 3065 N N . ALA A 1 413 ? -90.666 -17.580 154.857 1.00 71.81 413 ALA A N 1
ATOM 3066 C CA . ALA A 1 413 ? -92.019 -17.317 155.357 1.00 71.81 413 ALA A CA 1
ATOM 3067 C C . ALA A 1 413 ? -92.892 -18.576 155.510 1.00 71.81 413 ALA A C 1
ATOM 3069 O O . ALA A 1 413 ? -93.860 -18.560 156.274 1.00 71.81 413 ALA A O 1
ATOM 3070 N N . LEU A 1 414 ? -92.569 -19.664 154.807 1.00 79.62 414 LEU A N 1
ATOM 3071 C CA . LEU A 1 414 ? -93.376 -20.883 154.751 1.00 79.62 414 LEU A CA 1
ATOM 3072 C C . LEU A 1 414 ? -92.583 -22.102 155.223 1.00 79.62 414 LEU A C 1
ATOM 3074 O O . LEU A 1 414 ? -91.393 -22.217 154.955 1.00 79.62 414 LEU A O 1
ATOM 3078 N N . ASN A 1 415 ? -93.260 -23.012 155.919 1.00 77.94 415 ASN A N 1
ATOM 3079 C CA . ASN A 1 415 ? -92.802 -24.367 156.204 1.00 77.94 415 ASN A CA 1
ATOM 3080 C C . ASN A 1 415 ? -92.887 -25.227 154.935 1.00 77.94 415 ASN A C 1
ATOM 3082 O O . ASN A 1 415 ? -93.652 -24.926 154.017 1.00 77.94 415 ASN A O 1
ATOM 3086 N N . GLU A 1 416 ? -92.201 -26.371 154.932 1.00 77.56 416 GLU A N 1
ATOM 3087 C CA . GLU A 1 416 ? -92.211 -27.323 153.807 1.00 77.56 416 GLU A CA 1
ATOM 3088 C C . GLU A 1 416 ? -93.612 -27.858 153.448 1.00 77.56 416 GLU A C 1
ATOM 3090 O O . GLU A 1 416 ? -93.855 -28.299 152.328 1.00 77.56 416 GLU A O 1
ATOM 3095 N N . ASN A 1 417 ? -94.569 -27.796 154.377 1.00 75.06 417 ASN A N 1
ATOM 3096 C CA . ASN A 1 417 ? -95.963 -28.196 154.162 1.00 75.06 417 ASN A CA 1
ATOM 3097 C C . ASN A 1 417 ? -96.869 -27.043 153.673 1.00 75.06 417 ASN A C 1
ATOM 3099 O O . ASN A 1 417 ? -98.090 -27.199 153.634 1.00 75.06 417 ASN A O 1
ATOM 3103 N N . GLY A 1 418 ? -96.293 -25.886 153.332 1.00 72.38 418 GLY A N 1
ATOM 3104 C CA . GLY A 1 418 ? -97.009 -24.715 152.828 1.00 72.38 418 GLY A CA 1
ATOM 3105 C C . GLY A 1 418 ? -97.753 -23.898 153.889 1.00 72.38 418 GLY A C 1
ATOM 3106 O O . GLY A 1 418 ? -98.416 -22.923 153.536 1.00 72.38 418 GLY A O 1
ATOM 3107 N N . THR A 1 419 ? -97.659 -24.252 155.176 1.00 73.31 419 THR A N 1
ATOM 3108 C CA . THR A 1 419 ? -98.147 -23.393 156.266 1.00 73.31 419 THR A CA 1
ATOM 3109 C C . THR A 1 419 ? -97.113 -22.324 156.615 1.00 73.31 419 THR A C 1
ATOM 3111 O O . THR A 1 419 ? -95.944 -22.433 156.259 1.00 73.31 419 THR A O 1
ATOM 3114 N N . LEU A 1 420 ? -97.527 -21.263 157.305 1.00 73.19 420 LEU A N 1
ATOM 3115 C CA . LEU A 1 420 ? -96.610 -20.210 157.754 1.00 73.19 420 LEU A CA 1
ATOM 3116 C C . LEU A 1 420 ? -95.644 -20.741 158.829 1.00 73.19 420 LEU A C 1
ATOM 3118 O O . LEU A 1 420 ? -96.070 -21.488 159.712 1.00 73.19 420 LEU A O 1
ATOM 3122 N N . LYS A 1 421 ? -94.365 -20.337 158.772 1.00 76.75 421 LYS A N 1
ATOM 3123 C CA . LYS A 1 421 ? -93.341 -20.678 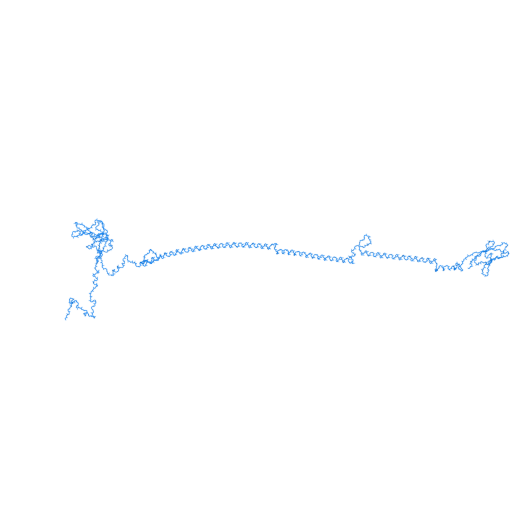159.783 1.00 76.75 421 LYS A CA 1
ATOM 3124 C C . LYS A 1 421 ? -93.696 -20.089 161.156 1.00 76.75 421 LYS A C 1
ATOM 3126 O O . LYS A 1 421 ? -94.128 -18.936 161.248 1.00 76.75 421 LYS A O 1
ATOM 3131 N N . GLU A 1 422 ? -93.526 -20.886 162.211 1.00 64.94 422 GLU A N 1
ATOM 3132 C CA . GLU A 1 422 ? -93.860 -20.545 163.604 1.00 64.94 422 GLU A CA 1
ATOM 3133 C C . GLU A 1 422 ? -93.183 -19.218 164.018 1.00 64.94 422 GLU A C 1
ATOM 3135 O O . GLU A 1 422 ? -91.987 -19.025 163.801 1.00 64.94 422 GLU A O 1
ATOM 3140 N N . GLY A 1 423 ? -93.961 -18.261 164.543 1.00 63.47 423 GLY A N 1
ATOM 3141 C CA . GLY A 1 423 ? -93.505 -16.891 164.850 1.00 63.47 423 GLY A CA 1
ATOM 3142 C C . GLY A 1 423 ? -93.843 -15.822 163.797 1.00 63.47 423 GLY A C 1
ATOM 3143 O O . GLY A 1 423 ? -93.677 -14.627 164.064 1.00 63.47 423 GLY A O 1
ATOM 3144 N N . THR A 1 424 ? -94.388 -16.209 162.639 1.00 58.62 424 THR A N 1
ATOM 3145 C CA . THR A 1 424 ? -94.902 -15.267 161.626 1.00 58.62 424 THR A CA 1
ATOM 3146 C C . THR A 1 424 ? -96.282 -14.735 162.056 1.00 58.62 424 THR A C 1
ATOM 3148 O O . THR A 1 424 ? -97.272 -15.461 162.022 1.00 58.62 424 THR A O 1
ATOM 3151 N N . LYS A 1 425 ? -96.370 -13.478 162.520 1.00 60.00 425 LYS A N 1
ATOM 3152 C CA . LYS A 1 425 ? -97.583 -12.923 163.167 1.00 60.00 425 LYS A CA 1
ATOM 3153 C C . LYS A 1 425 ? -98.665 -12.455 162.181 1.00 60.00 425 LYS A C 1
ATOM 3155 O O . LYS A 1 425 ? -98.380 -11.666 161.283 1.00 60.00 425 LYS A O 1
ATOM 3160 N N . ILE A 1 426 ? -99.922 -12.842 162.443 1.00 66.50 426 ILE A N 1
ATOM 3161 C CA . ILE A 1 426 ? -101.145 -12.301 161.811 1.00 66.50 426 ILE A CA 1
ATOM 3162 C C . ILE A 1 426 ? -102.202 -12.035 162.909 1.00 66.50 426 ILE A C 1
ATOM 3164 O O . ILE A 1 426 ? -102.384 -12.870 163.795 1.00 66.50 426 ILE A O 1
ATOM 3168 N N . HIS A 1 427 ? -102.889 -10.886 162.882 1.00 66.50 427 HIS A N 1
ATOM 3169 C CA . HIS A 1 427 ? -103.803 -10.425 163.949 1.00 66.50 427 HIS A CA 1
ATOM 3170 C C . HIS A 1 427 ? -105.281 -10.846 163.715 1.00 66.50 427 HIS A C 1
ATOM 3172 O O . HIS A 1 427 ? -105.766 -10.727 162.589 1.00 66.50 427 HIS A O 1
ATOM 3178 N N . VAL A 1 428 ? -106.011 -11.298 164.761 1.00 69.56 428 VAL A N 1
ATOM 3179 C CA . VAL A 1 428 ? -107.435 -11.753 164.726 1.00 69.56 428 VAL A CA 1
ATOM 3180 C C . VAL A 1 428 ? -108.252 -11.167 165.911 1.00 69.56 428 VAL A C 1
ATOM 3182 O O . VAL A 1 428 ? -107.698 -10.986 166.983 1.00 69.56 428 VAL A O 1
ATOM 3185 N N . HIS A 1 429 ? -109.563 -10.876 165.788 1.00 78.44 429 HIS A N 1
ATOM 3186 C CA . HIS A 1 429 ? -110.383 -10.191 166.832 1.00 78.44 429 HIS A CA 1
ATOM 3187 C C . HIS A 1 429 ? -111.580 -11.043 167.367 1.00 78.44 429 HIS A C 1
ATOM 3189 O O . HIS A 1 429 ? -112.291 -11.641 166.560 1.00 78.44 429 HIS A O 1
ATOM 3195 N N . LYS A 1 430 ? -111.853 -11.065 168.695 1.00 80.81 430 LYS A N 1
ATOM 3196 C CA . LYS A 1 430 ? -112.881 -11.877 169.429 1.00 80.81 430 LYS A CA 1
ATOM 3197 C C . LYS A 1 430 ? -113.843 -11.052 170.348 1.00 80.81 430 LYS A C 1
ATOM 3199 O O . LYS A 1 430 ? -113.583 -9.875 170.593 1.00 80.81 430 LYS A O 1
ATOM 3204 N N . LYS A 1 431 ? -114.975 -11.632 170.835 1.00 86.06 431 LYS A N 1
ATOM 3205 C CA . LYS A 1 431 ? -116.058 -10.973 171.646 1.00 86.06 431 LYS A CA 1
ATOM 3206 C C . LYS A 1 431 ? -116.835 -11.923 172.600 1.00 86.06 431 LYS A C 1
ATOM 3208 O O . LYS A 1 431 ? -117.201 -13.012 172.171 1.00 86.06 431 LYS A O 1
ATOM 3213 N N . ALA A 1 432 ? -117.245 -11.445 173.790 1.00 85.38 432 ALA A N 1
ATOM 3214 C CA . ALA A 1 432 ? -118.136 -12.115 174.762 1.00 85.38 432 ALA A CA 1
ATOM 3215 C C . ALA A 1 432 ? -119.183 -11.180 175.436 1.00 85.38 432 ALA A C 1
ATOM 3217 O O . ALA A 1 432 ? -118.989 -9.968 175.481 1.00 85.38 432 ALA A O 1
ATOM 3218 N N . VAL A 1 433 ? -120.298 -11.729 175.954 1.00 85.94 433 VAL A N 1
ATOM 3219 C CA . VAL A 1 433 ? -121.390 -11.013 176.671 1.00 85.94 433 VAL A CA 1
ATOM 3220 C C . VAL A 1 433 ? -121.718 -11.751 177.975 1.00 85.94 433 VAL A C 1
ATOM 3222 O O . VAL A 1 433 ? -121.875 -12.969 177.942 1.00 85.94 433 VAL A O 1
ATOM 3225 N N . VAL A 1 434 ? -121.836 -11.038 179.098 1.00 84.00 434 VAL A N 1
ATOM 3226 C CA . VAL A 1 434 ? -122.004 -11.597 180.449 1.00 84.00 434 VAL A CA 1
ATOM 3227 C C . VAL A 1 434 ? -123.071 -10.829 181.237 1.00 84.00 434 VAL A C 1
ATOM 3229 O O . VAL A 1 434 ? -123.112 -9.603 181.199 1.00 84.00 434 VAL A O 1
ATOM 3232 N N . THR A 1 435 ? -123.922 -11.542 181.980 1.00 84.44 435 THR A N 1
ATOM 3233 C CA . THR A 1 435 ? -124.914 -10.952 182.896 1.00 84.44 435 THR A CA 1
ATOM 3234 C C . THR A 1 435 ? -124.389 -11.042 184.336 1.00 84.44 435 THR A C 1
ATOM 3236 O O . THR A 1 435 ? -124.287 -12.157 184.854 1.00 84.44 435 THR A O 1
ATOM 3239 N N . PRO A 1 436 ? -123.994 -9.926 184.972 1.00 83.12 436 PRO A N 1
ATOM 3240 C CA . PRO A 1 436 ? -123.460 -9.929 186.330 1.00 83.12 436 PRO A CA 1
ATOM 3241 C C . PRO A 1 436 ? -124.496 -10.330 187.386 1.00 83.12 436 PRO A C 1
ATOM 3243 O O . PRO A 1 436 ? -125.698 -10.117 187.243 1.00 83.12 436 PRO A O 1
ATOM 3246 N N . VAL A 1 437 ? -124.002 -10.904 188.483 1.00 82.06 437 VAL A N 1
ATOM 3247 C CA . VAL A 1 437 ? -124.817 -11.254 189.652 1.00 82.06 437 VAL A CA 1
ATOM 3248 C C . VAL A 1 437 ? -125.032 -10.007 190.513 1.00 82.06 437 VAL A C 1
ATOM 3250 O O . VAL A 1 437 ? -124.074 -9.306 190.838 1.00 82.06 437 VAL A O 1
ATOM 3253 N N . VAL A 1 438 ? -126.281 -9.755 190.916 1.00 83.81 438 VAL A N 1
ATOM 3254 C CA . VAL A 1 438 ? -126.670 -8.577 191.709 1.00 83.81 438 VAL A CA 1
ATOM 3255 C C . VAL A 1 438 ? -125.871 -8.487 193.010 1.00 83.81 438 VAL A C 1
ATOM 3257 O O . VAL A 1 438 ? -125.752 -9.465 193.750 1.00 83.81 438 VAL A O 1
ATOM 3260 N N . GLY A 1 439 ? -125.339 -7.299 193.294 1.00 79.00 439 GLY A N 1
ATOM 3261 C CA . GLY A 1 439 ? -124.535 -7.009 194.481 1.00 79.00 439 GLY A CA 1
ATOM 3262 C C . GLY A 1 439 ? -123.056 -7.393 194.370 1.00 79.00 439 GLY A C 1
ATOM 3263 O O . GLY A 1 439 ? -122.296 -7.085 195.286 1.00 79.00 439 GLY A O 1
ATOM 3264 N N . GLN A 1 440 ? -122.624 -8.030 193.276 1.00 84.50 440 GLN A N 1
ATOM 3265 C CA . GLN A 1 440 ? -121.200 -8.197 192.976 1.00 84.50 440 GLN A CA 1
ATOM 3266 C C . GLN A 1 440 ? -120.655 -7.006 192.183 1.00 84.50 440 GLN A C 1
ATOM 3268 O O . GLN A 1 440 ? -121.415 -6.226 191.614 1.00 84.50 440 GLN A O 1
ATOM 3273 N N . THR A 1 441 ? -119.330 -6.878 192.143 1.00 83.94 441 THR A N 1
ATOM 3274 C CA . THR A 1 441 ? -118.620 -5.828 191.394 1.00 83.94 441 THR A CA 1
ATOM 3275 C C . THR A 1 441 ? -117.797 -6.385 190.236 1.00 83.94 441 THR A C 1
ATOM 3277 O O . THR A 1 441 ? -117.255 -5.624 189.448 1.00 83.94 441 THR A O 1
ATOM 3280 N N . ARG A 1 442 ? -117.690 -7.710 190.090 1.00 85.62 442 ARG A N 1
ATOM 3281 C CA . ARG A 1 442 ? -116.732 -8.350 189.182 1.00 85.62 442 ARG A CA 1
ATOM 3282 C C . ARG A 1 442 ? -117.404 -9.180 188.095 1.00 85.62 442 ARG A C 1
ATOM 3284 O O . ARG A 1 442 ? -118.367 -9.898 188.357 1.00 85.62 442 ARG A O 1
ATOM 3291 N N . VAL A 1 443 ? -116.836 -9.118 186.891 1.00 89.00 443 VAL A N 1
ATOM 3292 C CA . VAL A 1 443 ? -117.190 -9.956 185.740 1.00 89.00 443 VAL A CA 1
ATOM 3293 C C . VAL A 1 443 ? -115.945 -10.672 185.235 1.00 89.00 443 VAL A C 1
ATOM 3295 O O . VAL A 1 443 ? -115.002 -10.043 184.757 1.00 89.00 443 VAL A O 1
ATOM 3298 N N . ASP A 1 444 ? -115.946 -11.997 185.330 1.00 86.56 444 ASP A N 1
ATOM 3299 C CA . ASP A 1 444 ? -114.868 -12.824 184.798 1.00 86.56 444 ASP A CA 1
ATOM 3300 C C . ASP A 1 444 ? -115.001 -13.023 183.279 1.00 86.56 444 ASP A C 1
ATOM 3302 O O . ASP A 1 444 ? -116.098 -13.014 182.709 1.00 86.56 444 ASP A O 1
ATOM 3306 N N . MET A 1 445 ? -113.860 -13.213 182.617 1.00 84.31 445 MET A N 1
ATOM 3307 C CA . MET A 1 445 ? -113.798 -13.638 181.222 1.00 84.31 445 MET A CA 1
ATOM 3308 C C . MET A 1 445 ? -114.426 -15.030 181.058 1.00 84.31 445 MET A C 1
ATOM 3310 O O . MET A 1 445 ? -114.407 -15.841 181.992 1.00 84.31 445 MET A O 1
ATOM 3314 N N . PRO A 1 446 ? -114.950 -15.356 179.861 1.00 83.56 446 PRO A N 1
ATOM 3315 C CA . PRO A 1 446 ? -115.388 -16.712 179.558 1.00 83.56 446 PRO A CA 1
ATOM 3316 C C . PRO A 1 446 ? -114.274 -17.729 179.819 1.00 83.56 446 PRO A C 1
ATOM 3318 O O . PRO A 1 446 ? -113.094 -17.452 179.596 1.00 83.56 446 PRO A O 1
ATOM 3321 N N . ALA A 1 447 ? -114.652 -18.927 180.263 1.00 82.62 447 ALA A N 1
ATOM 3322 C CA . ALA A 1 447 ? -113.696 -19.980 180.586 1.00 82.62 447 ALA A CA 1
ATOM 3323 C C . ALA A 1 447 ? -112.696 -20.229 179.434 1.00 82.62 447 ALA A C 1
ATOM 3325 O O . ALA A 1 447 ? -113.098 -20.395 178.284 1.00 82.62 447 ALA A O 1
ATOM 3326 N N . ASN A 1 448 ? -111.403 -20.303 179.771 1.00 78.31 448 ASN A N 1
ATOM 3327 C CA . ASN A 1 448 ? -110.257 -20.464 178.859 1.00 78.31 448 ASN A CA 1
ATOM 3328 C C . ASN A 1 448 ? -109.970 -19.302 177.893 1.00 78.31 448 ASN A C 1
ATOM 3330 O O . ASN A 1 448 ? -109.111 -19.456 177.024 1.00 78.31 448 ASN A O 1
ATOM 3334 N N . GLU A 1 449 ? -110.612 -18.145 178.038 1.00 81.94 449 GLU A N 1
ATOM 3335 C CA . GLU A 1 449 ? -110.268 -16.960 177.254 1.00 81.94 449 GLU A CA 1
ATOM 3336 C C . GLU A 1 449 ? -109.595 -15.887 178.111 1.00 81.94 449 GLU A C 1
ATOM 3338 O O . GLU A 1 449 ? -109.836 -15.765 179.310 1.00 81.94 449 GLU A O 1
ATOM 3343 N N . TYR A 1 450 ? -108.692 -15.142 177.478 1.00 84.12 450 TYR A N 1
ATOM 3344 C CA . TYR A 1 450 ? -107.976 -14.036 178.093 1.00 84.12 450 TYR A CA 1
ATOM 3345 C C . TYR A 1 450 ? -107.640 -12.977 177.049 1.00 84.12 450 TYR A C 1
ATOM 3347 O O . TYR A 1 450 ? -107.473 -13.282 175.863 1.00 84.12 450 TYR A O 1
ATOM 3355 N N . PHE A 1 451 ? -107.498 -11.743 177.512 1.00 83.38 451 PHE A N 1
ATOM 3356 C CA . PHE A 1 451 ? -106.944 -10.640 176.735 1.00 83.38 451 PHE A CA 1
ATOM 3357 C C . PHE A 1 451 ? -105.502 -10.360 177.177 1.00 83.38 451 PHE A C 1
ATOM 3359 O O . PHE A 1 451 ? -105.082 -10.729 178.279 1.00 83.38 451 PHE A O 1
ATOM 3366 N N . GLN A 1 452 ? -104.715 -9.771 176.280 1.00 80.00 452 GLN A N 1
ATOM 3367 C CA . GLN A 1 452 ? -103.328 -9.390 176.549 1.00 80.00 452 GLN A CA 1
ATOM 3368 C C . GLN A 1 452 ? -103.303 -7.985 177.168 1.00 80.00 452 GLN A C 1
ATOM 3370 O O . GLN A 1 452 ? -104.174 -7.164 176.884 1.00 80.00 452 GLN A O 1
ATOM 3375 N N . ASN A 1 453 ? -102.293 -7.686 177.990 1.00 76.56 453 ASN A N 1
ATOM 3376 C CA . ASN A 1 453 ? -102.062 -6.338 178.524 1.00 76.56 453 ASN A CA 1
ATOM 3377 C C . ASN A 1 453 ? -101.414 -5.427 177.456 1.00 76.56 453 ASN A C 1
ATOM 3379 O O . ASN A 1 453 ? -100.285 -4.964 177.606 1.00 76.56 453 ASN A O 1
ATOM 3383 N N . ASP A 1 454 ? -102.093 -5.265 176.320 1.00 73.75 454 ASP A N 1
ATOM 3384 C CA . ASP A 1 454 ? -101.658 -4.484 175.154 1.00 73.75 454 ASP A CA 1
ATOM 3385 C C . ASP A 1 454 ? -102.682 -3.408 174.745 1.00 73.75 454 ASP A C 1
ATOM 3387 O O . ASP A 1 454 ? -102.562 -2.799 173.682 1.00 73.75 454 ASP A O 1
ATOM 3391 N N . GLY A 1 455 ? -103.675 -3.152 175.604 1.00 72.75 455 GLY A N 1
ATOM 3392 C CA . GLY A 1 455 ? -104.723 -2.155 175.382 1.00 72.75 455 GLY A CA 1
ATOM 3393 C C . GLY A 1 455 ? -105.781 -2.578 174.362 1.00 72.75 455 GLY A C 1
ATOM 3394 O O . GLY A 1 455 ? -106.485 -1.723 173.833 1.00 72.75 455 GLY A O 1
ATOM 3395 N N . THR A 1 456 ? -105.889 -3.874 174.053 1.00 77.94 456 THR A N 1
ATOM 3396 C CA . THR A 1 456 ? -106.827 -4.372 173.037 1.00 77.94 456 THR A CA 1
ATOM 3397 C C . THR A 1 456 ? -108.190 -4.792 173.584 1.00 77.94 456 THR A C 1
ATOM 3399 O O . THR A 1 456 ? -109.016 -5.249 172.794 1.00 77.94 456 THR A O 1
ATOM 3402 N N . LEU A 1 457 ? -108.446 -4.648 174.892 1.00 86.62 457 LEU A N 1
ATOM 3403 C CA . LEU A 1 457 ? -109.744 -4.946 175.496 1.00 86.62 457 LEU A CA 1
ATOM 3404 C C . LEU A 1 457 ? -110.673 -3.724 175.482 1.00 86.62 457 LEU A C 1
ATOM 3406 O O . LEU A 1 457 ? -110.379 -2.710 176.105 1.00 86.62 457 LEU A O 1
ATOM 3410 N N . ASP A 1 458 ? -111.855 -3.889 174.889 1.00 88.56 458 ASP A N 1
ATOM 3411 C CA . ASP A 1 458 ? -112.973 -2.954 175.027 1.00 88.56 458 ASP A CA 1
ATOM 3412 C C . ASP A 1 458 ? -114.088 -3.568 175.893 1.00 88.56 458 ASP A C 1
ATOM 3414 O O . ASP A 1 458 ? -114.572 -4.673 175.607 1.00 88.56 458 ASP A O 1
ATOM 3418 N N . VAL A 1 459 ? -114.539 -2.835 176.920 1.00 90.75 459 VAL A N 1
ATOM 3419 C CA . VAL A 1 459 ? -115.586 -3.263 177.869 1.00 90.75 459 VAL A CA 1
ATOM 3420 C C . VAL A 1 459 ? -116.795 -2.344 177.803 1.00 90.75 459 VAL A C 1
ATOM 3422 O O . VAL A 1 459 ? -116.658 -1.127 177.843 1.00 90.75 459 VAL A O 1
ATOM 3425 N N . TYR A 1 460 ? -117.999 -2.906 177.758 1.00 91.19 460 TYR A N 1
ATOM 3426 C CA . TYR A 1 460 ? -119.249 -2.147 177.717 1.00 91.19 460 TYR A CA 1
ATOM 3427 C C . TYR A 1 460 ? -120.200 -2.611 178.823 1.00 91.19 460 TYR A C 1
ATOM 3429 O O . TYR A 1 460 ? -120.337 -3.813 179.011 1.00 91.19 460 TYR A O 1
ATOM 3437 N N . VAL A 1 461 ? -120.909 -1.697 179.493 1.00 89.12 461 VAL A N 1
ATOM 3438 C CA . VAL A 1 461 ? -121.965 -1.992 180.489 1.00 89.12 461 VAL A CA 1
ATOM 3439 C C . VAL A 1 461 ? -123.277 -1.374 180.013 1.00 89.12 461 VAL A C 1
ATOM 3441 O O . VAL A 1 461 ? -123.313 -0.196 179.660 1.00 89.12 461 VAL A O 1
ATOM 3444 N N . ASN A 1 462 ? -124.342 -2.174 179.927 1.00 86.75 462 ASN A N 1
ATOM 3445 C CA . ASN A 1 462 ? -125.655 -1.807 179.375 1.00 86.75 462 ASN A CA 1
ATOM 3446 C C . ASN A 1 462 ? -125.575 -1.102 178.008 1.00 86.75 462 ASN A C 1
ATOM 3448 O O . ASN A 1 462 ? -126.398 -0.257 177.661 1.00 86.75 462 ASN A O 1
ATOM 3452 N N . GLY A 1 463 ? -124.556 -1.460 177.221 1.00 81.12 463 GLY A N 1
ATOM 3453 C CA . GLY A 1 463 ? -124.281 -0.902 175.898 1.00 81.12 463 GLY A CA 1
ATOM 3454 C C . GLY A 1 463 ? -123.358 0.322 175.874 1.00 81.12 463 GLY A C 1
ATOM 3455 O O . GLY A 1 463 ? -122.922 0.708 174.792 1.00 81.12 463 GLY A O 1
ATOM 3456 N N . LEU A 1 464 ? -123.002 0.904 177.021 1.00 84.56 464 LEU A N 1
ATOM 3457 C CA . LEU A 1 464 ? -122.074 2.035 177.102 1.00 84.56 464 LEU A CA 1
ATOM 3458 C C . LEU A 1 464 ? -120.636 1.547 177.267 1.00 84.56 464 LEU A C 1
ATOM 3460 O O . LEU A 1 464 ? -120.368 0.766 178.179 1.00 84.56 464 LEU A O 1
ATOM 3464 N N . LEU A 1 465 ? -119.723 2.022 176.410 1.00 86.94 465 LEU A N 1
ATOM 3465 C CA . LEU A 1 465 ? -118.288 1.749 176.542 1.00 86.94 465 LEU A CA 1
ATOM 3466 C C . LEU A 1 465 ? -117.793 2.334 177.862 1.00 86.94 465 LEU A C 1
ATOM 3468 O O . LEU A 1 465 ? -118.033 3.503 178.161 1.00 86.94 465 LEU A O 1
ATOM 3472 N N . GLN A 1 466 ? -117.111 1.504 178.629 1.00 90.12 466 GLN A N 1
ATOM 3473 C CA . GLN A 1 466 ? -116.538 1.858 179.911 1.00 90.12 466 GLN A CA 1
ATOM 3474 C C . GLN A 1 466 ? -115.057 2.159 179.735 1.00 90.12 466 GLN A C 1
ATOM 3476 O O . GLN A 1 466 ? -114.388 1.551 178.899 1.00 90.12 466 GLN A O 1
ATOM 3481 N N . ALA A 1 467 ? -114.542 3.098 180.522 1.00 86.50 467 ALA A N 1
ATOM 3482 C CA . ALA A 1 467 ? -113.132 3.444 180.477 1.00 86.50 467 ALA A CA 1
ATOM 3483 C C . ALA A 1 467 ? -112.332 2.597 181.490 1.00 86.50 467 ALA A C 1
ATOM 3485 O O . ALA A 1 467 ? -112.648 2.632 182.689 1.00 86.50 467 ALA A O 1
ATOM 3486 N N . PRO A 1 468 ? -111.288 1.870 181.048 1.00 84.31 468 PRO A N 1
ATOM 3487 C CA . PRO A 1 468 ? -110.388 1.153 181.949 1.00 84.31 468 PRO A CA 1
ATOM 3488 C C . PRO A 1 468 ? -109.664 2.116 182.899 1.00 84.31 468 PRO A C 1
ATOM 3490 O O . PRO A 1 468 ? -109.283 3.223 182.523 1.00 84.31 468 PRO A O 1
ATOM 3493 N N . GLY A 1 469 ? -109.490 1.701 184.153 1.00 81.88 469 GLY A N 1
ATOM 3494 C CA . GLY A 1 469 ? -108.893 2.480 185.242 1.00 81.88 469 GLY A CA 1
ATOM 3495 C C . GLY A 1 469 ? -109.809 3.544 185.861 1.00 81.88 469 GLY A C 1
ATOM 3496 O O . GLY A 1 469 ? -109.454 4.106 186.895 1.00 81.88 469 GLY A O 1
ATOM 3497 N N . VAL A 1 470 ? -110.971 3.816 185.255 1.00 81.31 470 VAL A N 1
ATOM 3498 C CA . VAL A 1 470 ? -111.959 4.784 185.761 1.00 81.31 470 VAL A CA 1
ATOM 3499 C C . VAL A 1 470 ? -113.241 4.077 186.183 1.00 81.31 470 VAL A C 1
ATOM 3501 O O . VAL A 1 470 ? -113.644 4.184 187.334 1.00 81.31 470 VAL A O 1
ATOM 3504 N N . ASN A 1 471 ? -113.880 3.365 185.253 1.00 85.50 471 ASN A N 1
ATOM 3505 C CA . ASN A 1 471 ? -115.149 2.674 185.494 1.00 85.50 471 ASN A CA 1
ATOM 3506 C C . ASN A 1 471 ? -114.946 1.227 185.933 1.00 85.50 471 ASN A C 1
ATOM 3508 O O . ASN A 1 471 ? -115.785 0.659 186.619 1.00 85.50 471 ASN A O 1
ATOM 3512 N N . TYR A 1 472 ? -113.844 0.625 185.499 1.00 89.75 472 TYR A N 1
ATOM 3513 C CA . TYR A 1 472 ? -113.462 -0.720 185.877 1.00 89.75 472 TYR A CA 1
ATOM 3514 C C . TYR A 1 472 ? -111.950 -0.827 185.934 1.00 89.75 472 TYR A C 1
ATOM 3516 O O . TYR A 1 472 ? -111.220 -0.049 185.324 1.00 89.75 472 TYR A O 1
ATOM 3524 N N . THR A 1 473 ? -111.479 -1.835 186.637 1.00 89.06 473 THR A N 1
ATOM 3525 C CA . THR A 1 473 ? -110.087 -2.245 186.666 1.00 89.06 473 THR A CA 1
ATOM 3526 C C . THR A 1 473 ? -109.969 -3.621 186.048 1.00 89.06 473 THR A C 1
ATOM 3528 O O . THR A 1 473 ? -110.781 -4.513 186.285 1.00 89.06 473 THR A O 1
ATOM 3531 N N . GLU A 1 474 ? -108.970 -3.782 185.196 1.00 89.94 474 GLU A N 1
ATOM 3532 C CA . GLU A 1 474 ? -108.660 -5.068 184.595 1.00 89.94 474 GLU A CA 1
ATOM 3533 C C . GLU A 1 474 ? -107.936 -5.934 185.609 1.00 89.94 474 GLU A C 1
ATOM 3535 O O . GLU A 1 474 ? -106.984 -5.507 186.267 1.00 89.94 474 GLU A O 1
ATOM 3540 N N . VAL A 1 475 ? -108.395 -7.169 185.728 1.00 87.75 475 VAL A N 1
ATOM 3541 C CA . VAL A 1 475 ? -107.820 -8.143 186.635 1.00 87.75 475 VAL A CA 1
ATOM 3542 C C . VAL A 1 475 ? -107.013 -9.133 185.826 1.00 87.75 475 VAL A C 1
ATOM 3544 O O . VAL A 1 475 ? -107.525 -9.798 184.923 1.00 87.75 475 VAL A O 1
ATOM 3547 N N . TYR A 1 476 ? -105.755 -9.266 186.215 1.00 86.38 476 TYR A N 1
ATOM 3548 C CA . TYR A 1 476 ? -104.805 -10.168 185.595 1.00 86.38 476 TYR A CA 1
ATOM 3549 C C . TYR A 1 476 ? -104.476 -11.330 186.531 1.00 86.38 476 TYR A C 1
ATOM 3551 O O . TYR A 1 476 ? -104.438 -11.168 187.754 1.00 86.38 476 TYR A O 1
ATOM 3559 N N . ASP A 1 477 ? -104.243 -12.509 185.959 1.00 86.31 477 ASP A N 1
ATOM 3560 C CA . ASP A 1 477 ? -103.676 -13.636 186.696 1.00 86.31 477 ASP A CA 1
ATOM 3561 C C . ASP A 1 477 ? -102.157 -13.470 186.906 1.00 86.31 477 ASP A C 1
ATOM 3563 O O . ASP A 1 477 ? -101.526 -12.530 186.417 1.00 86.31 477 ASP A O 1
ATOM 3567 N N . ALA A 1 478 ? -101.541 -14.402 187.640 1.00 83.56 478 ALA A N 1
ATOM 3568 C CA . ALA A 1 478 ? -100.100 -14.384 187.906 1.00 83.56 478 ALA A CA 1
ATOM 3569 C C . ALA A 1 478 ? -99.235 -14.520 186.633 1.00 83.56 478 ALA A C 1
ATOM 3571 O O . ALA A 1 478 ? -98.033 -14.264 186.683 1.00 83.56 478 ALA A O 1
ATOM 3572 N N . GLN A 1 479 ? -99.829 -14.924 185.506 1.00 79.19 479 GLN A N 1
ATOM 3573 C CA . GLN A 1 479 ? -99.189 -15.026 184.197 1.00 79.19 479 GLN A CA 1
ATOM 3574 C C . GLN A 1 479 ? -99.391 -13.763 183.340 1.00 79.19 479 GLN A C 1
ATOM 3576 O O . GLN A 1 479 ? -98.975 -13.746 182.183 1.00 79.19 479 GLN A O 1
ATOM 3581 N N . GLY A 1 480 ? -100.001 -12.703 183.884 1.00 77.06 480 GLY A N 1
ATOM 3582 C CA . GLY A 1 480 ? -100.235 -11.447 183.169 1.00 77.06 480 GLY A CA 1
ATOM 3583 C C . GLY A 1 480 ? -101.335 -11.541 182.112 1.00 77.06 480 GLY A C 1
ATOM 3584 O O . GLY A 1 480 ? -101.407 -10.685 181.231 1.00 77.06 480 GLY A O 1
ATOM 3585 N N . ARG A 1 481 ? -102.192 -12.567 182.182 1.00 82.88 481 ARG A N 1
ATOM 3586 C CA . ARG A 1 481 ? -103.353 -12.723 181.301 1.00 82.88 481 ARG A CA 1
ATOM 3587 C C . ARG A 1 481 ? -104.554 -12.044 181.934 1.00 82.88 481 ARG A C 1
ATOM 3589 O O . ARG A 1 481 ? -104.836 -12.268 183.110 1.00 82.88 481 ARG A O 1
ATOM 3596 N N . GLY A 1 482 ? -105.251 -11.215 181.166 1.00 86.19 482 GLY A N 1
ATOM 3597 C CA . GLY A 1 482 ? -106.451 -10.533 181.624 1.00 86.19 482 GLY A CA 1
ATOM 3598 C C . GLY A 1 482 ? -107.596 -11.529 181.754 1.00 86.19 482 GLY A C 1
ATOM 3599 O O . GLY A 1 482 ? -108.030 -12.099 180.754 1.00 86.19 482 GLY A O 1
ATOM 3600 N N . ILE A 1 483 ? -108.053 -11.773 182.980 1.00 88.94 483 ILE A N 1
ATOM 3601 C CA . ILE A 1 483 ? -109.024 -12.828 183.304 1.00 88.94 483 ILE A CA 1
ATOM 3602 C C . ILE A 1 483 ? -110.366 -12.292 183.784 1.00 88.94 483 ILE A C 1
ATOM 3604 O O . ILE A 1 483 ? -111.336 -13.040 183.806 1.00 88.94 483 ILE A O 1
ATOM 3608 N N . ALA A 1 484 ? -110.445 -11.029 184.190 1.00 89.62 484 ALA A N 1
ATOM 3609 C CA . ALA A 1 484 ? -111.691 -10.431 184.645 1.00 89.62 484 ALA A CA 1
ATOM 3610 C C . ALA A 1 484 ? -111.619 -8.912 184.597 1.00 89.62 484 ALA A C 1
ATOM 3612 O O . ALA A 1 484 ? -110.556 -8.330 184.382 1.00 89.62 484 ALA A O 1
ATOM 3613 N N . VAL A 1 485 ? -112.755 -8.281 184.849 1.00 88.75 485 VAL A N 1
ATOM 3614 C CA . VAL A 1 485 ? -112.876 -6.842 185.051 1.00 88.75 485 VAL A CA 1
ATOM 3615 C C . VAL A 1 485 ? -113.694 -6.578 186.311 1.00 88.75 485 VAL A C 1
ATOM 3617 O O . VAL A 1 485 ? -114.705 -7.238 186.556 1.00 88.75 485 VAL A O 1
ATOM 3620 N N . ASP A 1 486 ? -113.219 -5.656 187.140 1.00 90.62 486 ASP A N 1
ATOM 3621 C CA . ASP A 1 486 ? -113.792 -5.338 188.447 1.00 90.62 486 ASP A CA 1
ATOM 3622 C C . ASP A 1 486 ? -114.200 -3.867 188.509 1.00 90.62 486 ASP A C 1
ATOM 3624 O O . ASP A 1 486 ? -113.426 -2.983 188.150 1.00 90.62 486 ASP A O 1
ATOM 3628 N N . PHE A 1 487 ? -115.420 -3.611 188.956 1.00 87.44 487 PHE A N 1
ATOM 3629 C CA . PHE A 1 487 ? -116.099 -2.318 188.920 1.00 87.44 487 PHE A CA 1
ATOM 3630 C C . PHE A 1 487 ? -116.242 -1.692 190.320 1.00 87.44 487 PHE A C 1
ATOM 3632 O O . PHE A 1 487 ? -116.914 -0.677 190.481 1.00 87.44 487 PHE A O 1
ATOM 3639 N N . ALA A 1 488 ? -115.603 -2.266 191.350 1.00 74.44 488 ALA A N 1
ATOM 3640 C CA . ALA A 1 488 ? -115.682 -1.753 192.717 1.00 74.44 488 ALA A CA 1
ATOM 3641 C C . ALA A 1 488 ? -115.248 -0.268 192.823 1.00 74.44 488 ALA A C 1
ATOM 3643 O O . ALA A 1 488 ? -114.241 0.119 192.225 1.00 74.44 488 ALA A O 1
ATOM 3644 N N . PRO A 1 489 ? -115.943 0.564 193.633 1.00 77.25 489 PRO A N 1
ATOM 3645 C CA . PRO A 1 489 ? -116.959 0.192 194.625 1.00 77.25 489 PRO A CA 1
ATOM 3646 C C . PRO A 1 489 ? -118.388 0.042 194.074 1.00 77.25 489 PRO A C 1
ATOM 3648 O O . PRO A 1 489 ? -119.277 -0.329 194.843 1.00 77.25 489 PRO A O 1
ATOM 3651 N N . ASP A 1 490 ? -118.624 0.311 192.788 1.00 80.56 490 ASP A N 1
ATOM 3652 C CA . ASP A 1 490 ? -119.961 0.234 192.201 1.00 80.56 490 ASP A CA 1
ATOM 3653 C C . ASP A 1 490 ? -120.396 -1.230 192.058 1.00 80.56 490 ASP A C 1
ATOM 3655 O O . ASP A 1 490 ? -119.675 -2.079 191.533 1.00 80.56 490 ASP A O 1
ATOM 3659 N N . THR A 1 491 ? -121.590 -1.536 192.567 1.00 81.94 491 THR A N 1
ATOM 3660 C CA . THR A 1 491 ? -122.167 -2.886 192.523 1.00 81.94 491 THR A CA 1
ATOM 3661 C C . THR A 1 491 ? -123.225 -2.971 191.443 1.00 81.94 491 THR A C 1
ATOM 3663 O O . THR A 1 491 ? -123.961 -2.014 191.201 1.00 81.94 491 THR A O 1
ATOM 3666 N N . PHE A 1 492 ? -123.322 -4.139 190.816 1.00 85.31 492 PHE A N 1
ATOM 3667 C CA . PHE A 1 492 ? -124.330 -4.383 189.796 1.00 85.31 492 PHE A CA 1
ATOM 3668 C C . PHE A 1 492 ? -125.718 -4.506 190.412 1.00 85.31 492 PHE A C 1
ATOM 3670 O O . PHE A 1 492 ? -125.907 -5.165 191.443 1.00 85.31 492 PHE A O 1
ATOM 3677 N N . VAL A 1 493 ? -126.695 -3.894 189.753 1.00 84.12 493 VAL A N 1
ATOM 3678 C CA . VAL A 1 493 ? -128.107 -3.996 190.120 1.00 84.12 493 VAL A CA 1
ATOM 3679 C C . VAL A 1 493 ? -128.819 -5.001 189.221 1.00 84.12 493 VAL A C 1
ATOM 3681 O O . VAL A 1 493 ? -128.285 -5.470 188.215 1.00 84.12 493 VAL A O 1
ATOM 3684 N N . ASP A 1 494 ? -130.036 -5.375 189.611 1.00 75.62 494 ASP A N 1
ATOM 3685 C CA . ASP A 1 494 ? -130.837 -6.315 188.832 1.00 75.62 494 ASP A CA 1
ATOM 3686 C C . ASP A 1 494 ? -131.147 -5.741 187.440 1.00 75.62 494 ASP A C 1
ATOM 3688 O O . ASP A 1 494 ? -131.746 -4.670 187.319 1.00 75.62 494 ASP A O 1
ATOM 3692 N N . GLY A 1 495 ? -130.706 -6.451 186.396 1.00 75.50 495 GLY A N 1
ATOM 3693 C CA . GLY A 1 495 ? -130.876 -6.075 184.989 1.00 75.50 495 GLY A CA 1
ATOM 3694 C C . GLY A 1 495 ? -129.614 -5.636 184.231 1.00 75.50 495 GLY A C 1
ATOM 3695 O O . GLY A 1 495 ? -129.708 -5.438 183.019 1.00 75.50 495 GLY A O 1
ATOM 3696 N N . ASP A 1 496 ? -128.451 -5.514 184.878 1.00 82.62 496 ASP A N 1
ATOM 3697 C CA . ASP A 1 496 ? -127.210 -5.102 184.201 1.00 82.62 496 ASP A CA 1
ATOM 3698 C C . ASP A 1 496 ? -126.646 -6.174 183.234 1.00 82.62 496 ASP A C 1
ATOM 3700 O O . ASP A 1 496 ? -126.813 -7.377 183.441 1.00 82.62 496 ASP A O 1
ATOM 3704 N N . VAL A 1 497 ? -125.948 -5.749 182.166 1.00 84.06 497 VAL A N 1
ATOM 3705 C CA . VAL A 1 497 ? -125.258 -6.601 181.170 1.00 84.06 497 VAL A CA 1
ATOM 3706 C C . VAL A 1 497 ? -123.893 -6.020 180.798 1.00 84.06 497 VAL A C 1
ATOM 3708 O O . VAL A 1 497 ? -123.788 -4.840 180.472 1.00 84.06 497 VAL A O 1
ATOM 3711 N N . VAL A 1 498 ? -122.858 -6.860 180.742 1.00 87.94 498 VAL A N 1
ATOM 3712 C CA . VAL A 1 498 ? -121.481 -6.481 180.382 1.00 87.94 498 VAL A CA 1
ATOM 3713 C C . VAL A 1 498 ? -121.023 -7.176 179.090 1.00 87.94 498 VAL A C 1
ATOM 3715 O O . VAL A 1 498 ? -121.319 -8.344 178.866 1.00 87.94 498 VAL A O 1
ATOM 3718 N N . ILE A 1 499 ? -120.301 -6.479 178.207 1.00 88.69 499 ILE A N 1
ATOM 3719 C CA . ILE A 1 499 ? -119.730 -7.010 176.952 1.00 88.69 499 ILE A CA 1
ATOM 3720 C C . ILE A 1 499 ? -118.223 -6.775 176.938 1.00 88.69 499 ILE A C 1
ATOM 3722 O O . ILE A 1 499 ? -117.777 -5.680 177.256 1.00 88.69 499 ILE A O 1
ATOM 3726 N N . LEU A 1 500 ? -117.463 -7.772 176.490 1.00 89.94 500 LEU A N 1
ATOM 3727 C CA . LEU A 1 500 ? -116.000 -7.778 176.444 1.00 89.94 500 LEU A CA 1
ATOM 3728 C C . LEU A 1 500 ? -115.531 -8.091 175.005 1.00 89.94 500 LEU A C 1
ATOM 3730 O O . LEU A 1 500 ? -116.071 -9.005 174.380 1.00 89.94 500 LEU A O 1
ATOM 3734 N N . LYS A 1 501 ? -114.560 -7.359 174.441 1.00 88.56 501 LYS A N 1
ATOM 3735 C CA . LYS A 1 501 ? -113.980 -7.595 173.091 1.00 88.56 501 LYS A CA 1
ATOM 3736 C C . LYS A 1 501 ? -112.461 -7.461 173.096 1.00 88.56 501 LYS A C 1
ATOM 3738 O O . LYS A 1 501 ? -111.989 -6.488 173.658 1.00 88.56 501 LYS A O 1
ATOM 3743 N N . TRP A 1 502 ? -111.718 -8.354 172.431 1.00 88.44 502 TRP A N 1
ATOM 3744 C CA . TRP A 1 502 ? -110.245 -8.300 172.422 1.00 88.44 502 TRP A CA 1
ATOM 3745 C C . TRP A 1 502 ? -109.581 -8.906 171.177 1.00 88.44 502 TRP A C 1
ATOM 3747 O O . TRP A 1 502 ? -110.195 -9.677 170.436 1.00 88.44 502 TRP A O 1
ATOM 3757 N N . VAL A 1 503 ? -108.313 -8.554 170.937 1.00 80.12 503 VAL A N 1
ATOM 3758 C CA . VAL A 1 503 ? -107.480 -9.129 169.867 1.00 80.12 503 VAL A CA 1
ATOM 3759 C C . VAL A 1 503 ? -106.770 -10.373 170.377 1.00 80.12 503 VAL A C 1
ATOM 3761 O O . VAL A 1 503 ? -106.218 -10.397 171.474 1.00 80.12 503 VAL A O 1
ATOM 3764 N N . VAL A 1 504 ? -106.738 -11.406 169.544 1.00 72.69 504 VAL A N 1
ATOM 3765 C CA . VAL A 1 504 ? -105.843 -12.541 169.710 1.00 72.69 504 VAL A CA 1
ATOM 3766 C C . VAL A 1 504 ? -104.915 -12.612 168.508 1.00 72.69 504 VAL A C 1
ATOM 3768 O O . VAL A 1 504 ? -105.330 -12.697 167.353 1.00 72.69 504 VAL A O 1
ATOM 3771 N N . ASN A 1 505 ? -103.620 -12.613 168.781 1.00 65.56 505 ASN A N 1
ATOM 3772 C CA . ASN A 1 505 ? -102.687 -13.199 167.833 1.00 65.56 505 ASN A CA 1
ATOM 3773 C C . ASN A 1 505 ? -102.992 -14.696 167.816 1.00 65.56 505 ASN A C 1
ATOM 3775 O O . ASN A 1 505 ? -103.035 -15.297 168.892 1.00 65.56 505 ASN A O 1
ATOM 3779 N N . ASN A 1 506 ? -103.262 -15.283 166.645 1.00 57.75 506 ASN A N 1
ATOM 3780 C CA . ASN A 1 506 ? -103.465 -16.728 166.581 1.00 57.75 506 ASN A CA 1
ATOM 3781 C C . ASN A 1 506 ? -102.163 -17.387 167.058 1.00 57.75 506 ASN A C 1
ATOM 3783 O O . ASN A 1 506 ? -101.144 -17.288 166.377 1.00 57.75 506 ASN A O 1
ATOM 3787 N N . GLN A 1 507 ? -102.181 -17.968 168.257 1.00 50.84 507 GLN A N 1
ATOM 3788 C CA . GLN A 1 507 ? -101.122 -18.857 168.706 1.00 50.84 507 GLN A CA 1
ATOM 3789 C C . GLN A 1 507 ? -101.469 -20.236 168.159 1.00 50.84 507 GLN A C 1
ATOM 3791 O O . GLN A 1 507 ? -102.342 -20.917 168.695 1.00 50.84 507 GLN A O 1
ATOM 3796 N N . ALA A 1 508 ? -100.832 -20.584 167.048 1.00 44.06 508 ALA A N 1
ATOM 3797 C CA . ALA A 1 508 ? -100.570 -21.966 166.691 1.00 44.06 508 ALA A CA 1
ATOM 3798 C C . ALA A 1 508 ? -99.056 -22.121 166.635 1.00 44.06 508 ALA A C 1
ATOM 3800 O O . ALA A 1 508 ? -98.430 -21.290 165.931 1.00 44.06 508 ALA A O 1
#

pLDDT: mean 81.98, std 14.05, range [44.06, 98.81]